Protein AF-A0A847XI97-F1 (afdb_monomer_lite)

Radius of gyration: 25.71 Å; chains: 1; bounding box: 61×55×89 Å

Sequence (410 aa):
MKKIRIKVKTLIIVLVSIFIIFGYIVPPIMSKITKNISYNDREKAIKLYNIYFNMFSFSQKDQGLYNLSTLMIPSIDTYDIFMGMRGGGGNNLTKDRVEKVIGYYEKILDKYEKSKYYAKSYKNLLDIYTGLGNIDKSYELINWGKKSSNEEIRYISDLYRAFYHFADREYDKGLNIIDHYIDKGKEDRELYILKGHIYFAKEEYDKAGKLYKLAETTPHIYDEYENLFGNLKKSYRGPWIDDFLKYKGDYRFKGKVTFNGKGMPFAQIYVRDISKYGTYSSSGENFVAITDSNGEFETPGFKEGQYEIGIGISHPLAYDMVYMEKDIRKLDLYEDMVYDFNFISPMEIISPKGEYILKDNEFTLKWEEVEEAEYYRVKAISFENPFRMEGSSSTFSIPDKYGKYEIKGT

pLDDT: mean 87.39, std 10.89, range [44.59, 98.75]

Structure (mmCIF, N/CA/C/O backbone):
data_AF-A0A847XI97-F1
#
_entry.id   AF-A0A847XI97-F1
#
loop_
_atom_site.group_PDB
_atom_site.id
_atom_site.type_symbol
_atom_site.label_atom_id
_atom_site.label_alt_id
_atom_site.label_comp_id
_atom_site.label_asym_id
_atom_site.label_entity_id
_atom_site.label_seq_id
_atom_site.pdbx_PDB_ins_code
_atom_site.Cartn_x
_atom_site.Cartn_y
_atom_site.Cartn_z
_atom_site.occupancy
_atom_site.B_iso_or_equiv
_atom_site.auth_seq_id
_atom_site.auth_comp_id
_atom_site.auth_asym_id
_atom_site.auth_atom_id
_atom_site.pdbx_PDB_model_num
ATOM 1 N N . MET A 1 1 ? 6.973 -32.036 61.860 1.00 44.59 1 MET A N 1
ATOM 2 C CA . MET A 1 1 ? 6.213 -31.390 60.761 1.00 44.59 1 MET A CA 1
ATOM 3 C C . MET A 1 1 ? 5.304 -30.305 61.325 1.00 44.59 1 MET A C 1
ATOM 5 O O . MET A 1 1 ? 4.415 -30.628 62.103 1.00 44.59 1 MET A O 1
ATOM 9 N N . LYS A 1 2 ? 5.508 -29.030 60.964 1.00 46.41 2 LYS A N 1
ATOM 10 C CA . LYS A 1 2 ? 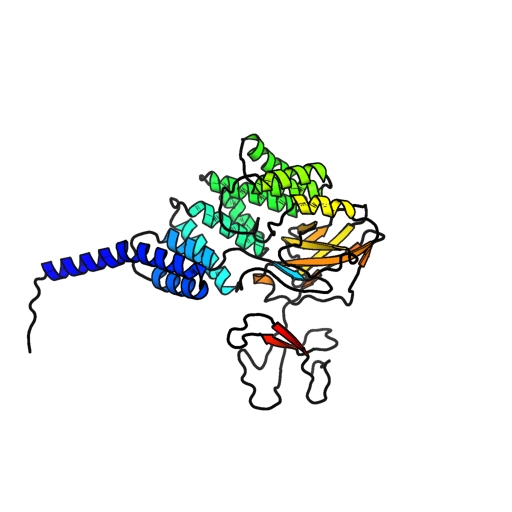4.559 -27.955 61.309 1.00 46.41 2 LYS A CA 1
ATOM 11 C C . LYS A 1 2 ? 3.345 -28.047 60.375 1.00 46.41 2 LYS A C 1
ATOM 13 O O . LYS A 1 2 ? 3.500 -27.927 59.166 1.00 46.41 2 LYS A O 1
ATOM 18 N N . LYS A 1 3 ? 2.150 -28.282 60.928 1.00 50.75 3 LYS A N 1
ATOM 19 C CA . LYS A 1 3 ? 0.876 -28.227 60.189 1.00 50.75 3 LYS A CA 1
ATOM 20 C C . LYS A 1 3 ? 0.315 -26.809 60.287 1.00 50.75 3 LYS A C 1
ATOM 22 O O . LYS A 1 3 ? -0.058 -26.374 61.372 1.00 50.75 3 LYS A O 1
ATOM 27 N N . ILE A 1 4 ? 0.253 -26.100 59.165 1.00 69.94 4 ILE A N 1
ATOM 28 C CA . ILE A 1 4 ? -0.403 -24.791 59.081 1.00 69.94 4 ILE A CA 1
ATOM 29 C C . ILE A 1 4 ? -1.910 -25.037 58.919 1.00 69.94 4 ILE A C 1
ATOM 31 O O . ILE A 1 4 ? -2.328 -25.731 57.996 1.00 69.94 4 ILE A O 1
ATOM 35 N N . ARG A 1 5 ? -2.735 -24.498 59.826 1.00 69.81 5 ARG A N 1
ATOM 36 C CA . ARG A 1 5 ? -4.204 -24.524 59.721 1.00 69.81 5 ARG A CA 1
ATOM 37 C C . ARG A 1 5 ? -4.691 -23.157 59.242 1.00 69.81 5 ARG A C 1
ATOM 39 O O . ARG A 1 5 ? -4.679 -22.201 60.010 1.00 69.81 5 ARG A O 1
ATOM 46 N N . ILE A 1 6 ? -5.119 -23.070 57.984 1.00 78.06 6 ILE A N 1
ATOM 47 C CA . ILE A 1 6 ? -5.724 -21.862 57.403 1.00 78.06 6 ILE A CA 1
ATOM 48 C C . ILE A 1 6 ? -7.248 -21.998 57.471 1.00 78.06 6 ILE A C 1
ATOM 50 O O . ILE A 1 6 ? -7.799 -23.048 57.144 1.00 78.06 6 ILE A O 1
ATOM 54 N N . LYS A 1 7 ? -7.948 -20.940 57.897 1.00 83.81 7 LYS A N 1
ATOM 55 C CA . LYS A 1 7 ? -9.416 -20.901 57.849 1.00 83.81 7 LYS A CA 1
ATOM 56 C C . LYS A 1 7 ? -9.869 -20.803 56.389 1.00 83.81 7 LYS A C 1
ATOM 58 O O . LYS A 1 7 ? -9.380 -19.948 55.658 1.00 83.81 7 LYS A O 1
ATOM 63 N N . VAL A 1 8 ? -10.854 -21.608 55.985 1.00 83.81 8 VAL A N 1
ATOM 64 C CA . VAL A 1 8 ? -11.388 -21.636 54.605 1.00 83.81 8 VAL A CA 1
ATOM 65 C C . VAL A 1 8 ? -11.787 -20.239 54.107 1.00 83.81 8 VAL A C 1
ATOM 67 O O . VAL A 1 8 ? -11.461 -19.873 52.985 1.00 83.81 8 VAL A O 1
ATOM 70 N N . LYS A 1 9 ? -12.394 -19.404 54.964 1.00 84.25 9 LYS A N 1
ATOM 71 C CA . LYS A 1 9 ? -12.731 -18.006 54.630 1.00 84.25 9 LYS A CA 1
ATOM 72 C C . LYS A 1 9 ? -11.502 -17.166 54.259 1.00 84.25 9 LYS A C 1
ATOM 74 O O . LYS A 1 9 ? -11.566 -16.372 53.331 1.00 84.25 9 LYS A O 1
ATOM 79 N N . THR A 1 10 ? -10.379 -17.364 54.949 1.00 85.31 10 THR A N 1
ATOM 80 C CA . THR A 1 10 ? -9.112 -16.682 54.650 1.00 85.31 10 THR A CA 1
ATOM 81 C C . THR A 1 10 ? -8.548 -17.140 53.307 1.00 85.31 10 THR A C 1
ATOM 83 O O . THR A 1 10 ? -8.084 -16.310 52.537 1.00 85.31 10 THR A O 1
ATOM 86 N N . LEU A 1 11 ? -8.649 -18.435 52.987 1.00 86.38 11 LEU A N 1
ATOM 87 C CA . LEU A 1 11 ? -8.232 -18.963 51.685 1.00 86.38 11 LEU A CA 1
ATOM 88 C C . LEU A 1 11 ? -9.078 -18.387 50.538 1.00 86.38 11 LEU A C 1
ATOM 90 O O . LEU A 1 11 ? -8.527 -17.981 49.520 1.00 86.38 11 LEU A O 1
ATOM 94 N N . ILE A 1 12 ? -10.400 -18.298 50.721 1.00 88.00 12 ILE A N 1
ATOM 95 C CA . ILE A 1 12 ? -11.313 -17.708 49.731 1.00 88.00 12 ILE A CA 1
ATOM 96 C C . ILE A 1 12 ? -10.972 -16.234 49.491 1.00 88.00 12 ILE A C 1
ATOM 98 O O . ILE A 1 12 ? -10.866 -15.822 48.341 1.00 88.00 12 ILE A O 1
ATOM 102 N N . ILE A 1 13 ? -10.749 -15.450 50.551 1.00 89.19 13 ILE A N 1
ATOM 103 C CA . ILE A 1 13 ? -10.368 -14.036 50.418 1.00 89.19 13 ILE A CA 1
ATOM 104 C C . ILE A 1 13 ? -9.054 -13.906 49.644 1.00 89.19 13 ILE A C 1
ATOM 106 O O . ILE A 1 13 ? -8.992 -13.120 48.708 1.00 89.19 13 ILE A O 1
ATOM 110 N N . VAL A 1 14 ? -8.036 -14.710 49.969 1.00 88.12 14 VAL A N 1
ATOM 111 C CA . VAL A 1 14 ? -6.754 -14.701 49.246 1.00 88.12 14 VAL A CA 1
ATOM 112 C C . VAL A 1 14 ? -6.948 -15.030 47.764 1.00 88.12 14 VAL A C 1
ATOM 114 O O . VAL A 1 14 ? -6.403 -14.329 46.916 1.00 88.12 14 VAL A O 1
ATOM 117 N N . LEU A 1 15 ? -7.755 -16.042 47.434 1.00 87.50 15 LEU A N 1
ATOM 118 C CA . LEU A 1 15 ? -8.044 -16.403 46.043 1.00 87.50 15 LEU A CA 1
ATOM 119 C C . LEU A 1 15 ? -8.769 -15.279 45.295 1.00 87.50 15 LEU A C 1
ATOM 121 O O . LEU A 1 15 ? -8.374 -14.951 44.181 1.00 87.50 15 LEU A O 1
ATOM 125 N N . VAL A 1 16 ? -9.775 -14.651 45.910 1.00 86.31 16 VAL A N 1
ATOM 126 C CA . VAL A 1 16 ? -10.495 -13.509 45.324 1.00 86.31 16 VAL A CA 1
ATOM 127 C C . VAL A 1 16 ? -9.563 -12.310 45.142 1.00 86.31 16 VAL A C 1
ATOM 129 O O . VAL A 1 16 ? -9.582 -11.682 44.086 1.00 86.31 16 VAL A O 1
ATOM 132 N N . SER A 1 17 ? -8.700 -12.015 46.118 1.00 85.25 17 SER A N 1
ATOM 133 C CA . SER A 1 17 ? -7.699 -10.950 46.010 1.00 85.25 17 SER A CA 1
ATOM 134 C C . SER A 1 17 ? -6.716 -11.208 44.870 1.00 85.25 17 SER A C 1
ATOM 136 O O . SER A 1 17 ? -6.464 -10.301 44.084 1.00 85.25 17 SER A O 1
ATOM 138 N N . ILE A 1 18 ? -6.213 -12.438 44.723 1.00 84.88 18 ILE A N 1
ATOM 139 C CA . ILE A 1 18 ? -5.376 -12.838 43.580 1.00 84.88 18 ILE A CA 1
ATOM 140 C C . ILE A 1 18 ? -6.154 -12.633 42.272 1.00 84.88 18 ILE A C 1
ATOM 142 O O . ILE A 1 18 ? -5.635 -12.018 41.344 1.00 84.88 18 ILE A O 1
ATOM 146 N N . PHE A 1 19 ? -7.417 -13.062 42.211 1.00 82.88 19 PHE A N 1
ATOM 147 C CA . PHE A 1 19 ? -8.268 -12.903 41.028 1.00 82.88 19 PHE A CA 1
ATOM 148 C C . PHE A 1 19 ? -8.463 -11.434 40.627 1.00 82.88 19 PHE A C 1
ATOM 150 O O . PHE A 1 19 ? -8.397 -11.103 39.446 1.00 82.88 19 PHE A O 1
ATOM 157 N N . ILE A 1 20 ? -8.661 -10.540 41.599 1.00 82.31 20 ILE A N 1
ATOM 158 C CA . ILE A 1 20 ? -8.807 -9.099 41.358 1.00 82.31 20 ILE A CA 1
ATOM 159 C C . ILE A 1 20 ? -7.471 -8.483 40.928 1.00 82.31 20 ILE A C 1
ATOM 161 O O . ILE A 1 20 ? -7.431 -7.725 39.961 1.00 82.31 20 ILE A O 1
ATOM 165 N N . ILE A 1 21 ? -6.368 -8.821 41.603 1.00 82.69 21 ILE A N 1
ATOM 166 C CA . ILE A 1 21 ? -5.038 -8.286 41.285 1.00 82.69 21 ILE A CA 1
ATOM 167 C C . ILE A 1 21 ? -4.647 -8.658 39.852 1.00 82.69 21 ILE A C 1
ATOM 169 O O . ILE A 1 21 ? -4.356 -7.770 39.050 1.00 82.69 21 ILE A O 1
ATOM 173 N N . PHE A 1 22 ? -4.692 -9.945 39.504 1.00 79.00 22 PHE A N 1
ATOM 174 C CA . PHE A 1 22 ? -4.316 -10.405 38.166 1.00 79.00 22 PHE A CA 1
ATOM 175 C C . PHE A 1 22 ? -5.355 -10.039 37.100 1.00 79.00 22 PHE A C 1
ATOM 177 O O . PHE A 1 22 ? -4.981 -9.792 35.959 1.00 79.00 22 PHE A O 1
ATOM 184 N N . GLY A 1 23 ? -6.635 -9.943 37.465 1.00 75.88 23 GLY A N 1
ATOM 185 C CA . GLY A 1 23 ? -7.715 -9.654 36.526 1.00 75.88 23 GLY A CA 1
ATOM 186 C C . GLY A 1 23 ? -7.959 -8.169 36.223 1.00 75.88 23 GLY A C 1
ATOM 187 O O . GLY A 1 23 ? -8.480 -7.869 35.147 1.00 75.88 23 GLY A O 1
ATOM 188 N N . TYR A 1 24 ? -7.599 -7.253 37.135 1.00 77.06 24 TYR A N 1
ATOM 189 C CA . TYR A 1 24 ? -7.883 -5.810 37.017 1.00 77.06 24 TYR A CA 1
ATOM 190 C C . TYR A 1 24 ? -6.681 -4.884 37.243 1.00 77.06 24 TYR A C 1
ATOM 192 O O . TYR A 1 24 ? -6.617 -3.840 36.601 1.00 77.06 24 TYR A O 1
ATOM 200 N N . ILE A 1 25 ? -5.735 -5.219 38.130 1.00 78.12 25 ILE A N 1
ATOM 201 C CA . ILE A 1 25 ? -4.638 -4.302 38.510 1.00 78.12 25 ILE A CA 1
ATOM 202 C C . ILE A 1 25 ? -3.393 -4.512 37.645 1.00 78.12 25 ILE A C 1
ATOM 204 O O . ILE A 1 25 ? -2.850 -3.562 37.084 1.00 78.12 25 ILE A O 1
ATOM 208 N N . VAL A 1 26 ? -2.938 -5.758 37.517 1.00 78.62 26 VAL A N 1
ATOM 209 C CA . VAL A 1 26 ? -1.773 -6.112 36.691 1.00 78.62 26 VAL A CA 1
ATOM 210 C C . VAL A 1 26 ? -1.973 -5.736 35.211 1.00 78.62 26 VAL A C 1
ATOM 212 O O . VAL A 1 26 ? -1.037 -5.185 34.628 1.00 78.62 26 VAL A O 1
ATOM 215 N N . PRO A 1 27 ? -3.158 -5.943 34.596 1.00 75.19 27 PRO A N 1
ATOM 216 C CA . PRO A 1 27 ? -3.391 -5.641 33.185 1.00 75.19 27 PRO A CA 1
ATOM 217 C C . PRO A 1 27 ? -3.046 -4.208 32.722 1.00 75.19 27 PRO A C 1
ATOM 219 O O . PRO A 1 27 ? -2.205 -4.060 31.828 1.00 75.19 27 PRO A O 1
ATOM 222 N N . PRO A 1 28 ? -3.588 -3.131 33.329 1.00 74.06 28 PRO A N 1
ATOM 223 C CA . PRO A 1 28 ? -3.262 -1.763 32.924 1.00 74.06 28 PRO A CA 1
ATOM 224 C C . PRO A 1 28 ? -1.803 -1.379 33.215 1.00 74.06 28 PRO A C 1
ATOM 226 O O . PRO A 1 28 ? -1.203 -0.631 32.440 1.00 74.06 28 PRO A O 1
ATOM 229 N N . ILE A 1 29 ? -1.205 -1.903 34.294 1.00 78.69 29 ILE A N 1
ATOM 230 C CA . ILE A 1 29 ? 0.209 -1.662 34.623 1.00 78.69 29 ILE A CA 1
ATOM 231 C C . ILE A 1 29 ? 1.108 -2.273 33.545 1.00 78.69 29 ILE A C 1
ATOM 233 O O . ILE A 1 29 ? 1.985 -1.588 33.020 1.00 78.69 29 ILE A O 1
ATOM 237 N N . MET A 1 30 ? 0.857 -3.530 33.169 1.00 75.94 30 MET A N 1
ATOM 238 C CA . MET A 1 30 ? 1.615 -4.211 32.122 1.00 75.94 30 MET A CA 1
ATOM 239 C C . MET A 1 30 ? 1.462 -3.516 30.773 1.00 75.94 30 MET A C 1
ATOM 241 O O . MET A 1 30 ? 2.466 -3.279 30.111 1.00 75.94 30 MET A O 1
ATOM 245 N N . SER A 1 31 ? 0.251 -3.095 30.390 1.00 73.94 31 SER A N 1
ATOM 246 C CA . SER A 1 31 ? 0.061 -2.330 29.149 1.00 73.94 31 SER A CA 1
ATOM 247 C C . SER A 1 31 ? 0.881 -1.034 29.137 1.00 73.94 31 SER A C 1
ATOM 249 O O . SER A 1 31 ? 1.509 -0.715 28.125 1.00 73.94 31 SER A O 1
ATOM 251 N N . LYS A 1 32 ? 0.951 -0.315 30.267 1.00 79.56 32 LYS A N 1
ATOM 252 C CA . LYS A 1 32 ? 1.755 0.910 30.390 1.00 79.56 32 LYS A CA 1
ATOM 253 C C . LYS A 1 32 ? 3.258 0.635 30.306 1.00 79.56 32 LYS A C 1
ATOM 255 O O . LYS A 1 32 ? 3.963 1.358 29.606 1.00 79.56 32 LYS A O 1
ATOM 260 N N . ILE A 1 33 ? 3.741 -0.413 30.978 1.00 80.56 33 ILE A N 1
ATOM 261 C CA . ILE A 1 33 ? 5.144 -0.847 30.895 1.00 80.56 33 ILE A CA 1
ATOM 262 C C . ILE A 1 33 ? 5.488 -1.209 29.451 1.00 80.56 33 ILE A C 1
ATOM 264 O O . ILE A 1 33 ? 6.490 -0.732 28.922 1.00 80.56 33 ILE A O 1
ATOM 268 N N . THR A 1 34 ? 4.644 -1.998 28.789 1.00 79.62 34 THR A N 1
ATOM 269 C CA . THR A 1 34 ? 4.912 -2.445 27.424 1.00 79.62 34 THR A CA 1
ATOM 270 C C . THR A 1 34 ? 4.868 -1.293 26.423 1.00 79.62 34 THR A C 1
ATOM 272 O O . THR A 1 34 ? 5.718 -1.252 25.540 1.00 79.62 34 THR A O 1
ATOM 275 N N . LYS A 1 35 ? 3.969 -0.309 26.594 1.00 77.56 35 LYS A N 1
ATOM 276 C CA . LYS A 1 35 ? 3.986 0.931 25.794 1.00 77.56 35 LYS A CA 1
ATOM 277 C C . LYS A 1 35 ? 5.286 1.720 25.988 1.00 77.56 35 LYS A C 1
ATOM 279 O O . LYS A 1 35 ? 5.808 2.288 25.041 1.00 77.56 35 LYS A O 1
ATOM 284 N N . ASN A 1 36 ? 5.839 1.745 27.199 1.00 81.38 36 ASN A N 1
ATOM 285 C CA . ASN A 1 36 ? 7.126 2.399 27.430 1.00 81.38 36 ASN A CA 1
ATOM 286 C C . ASN A 1 36 ? 8.287 1.637 26.766 1.00 81.38 36 ASN A C 1
ATOM 288 O O . ASN A 1 36 ? 9.204 2.243 26.223 1.00 81.38 36 ASN A O 1
ATOM 292 N N . ILE A 1 37 ? 8.235 0.301 26.780 1.00 83.06 37 ILE A N 1
ATOM 293 C CA . ILE A 1 37 ? 9.240 -0.550 26.131 1.00 83.06 37 ILE A CA 1
ATOM 294 C C . ILE A 1 37 ? 9.158 -0.437 24.608 1.00 83.06 37 ILE A C 1
ATOM 296 O O . ILE A 1 37 ? 10.205 -0.424 23.970 1.00 83.06 37 ILE A O 1
ATOM 300 N N . SER A 1 38 ? 7.963 -0.304 24.022 1.00 79.94 38 SER A N 1
ATOM 301 C CA . SER A 1 38 ? 7.807 -0.252 22.563 1.00 79.94 38 SER A CA 1
ATOM 302 C C . SER A 1 38 ? 8.523 0.922 21.902 1.00 79.94 38 SER A C 1
ATOM 304 O O . SER A 1 38 ? 8.860 0.807 20.732 1.00 79.94 38 SER A O 1
ATOM 306 N N . TYR A 1 39 ? 8.792 2.010 22.634 1.00 72.81 39 TYR A N 1
ATOM 307 C CA . TYR A 1 39 ? 9.596 3.124 22.121 1.00 72.81 39 TYR A CA 1
ATOM 308 C C . TYR A 1 39 ? 11.067 2.750 21.887 1.00 72.81 39 TYR A C 1
ATOM 310 O O . TYR A 1 39 ? 11.705 3.335 21.022 1.00 72.81 39 TYR A O 1
ATOM 318 N N . ASN A 1 40 ? 11.599 1.782 22.640 1.00 74.88 40 ASN A N 1
ATOM 319 C CA . ASN A 1 40 ? 13.018 1.414 22.609 1.00 74.88 40 ASN A CA 1
ATOM 320 C C . ASN A 1 40 ? 13.269 0.025 22.002 1.00 74.88 40 ASN A C 1
ATOM 322 O O . ASN A 1 40 ? 14.326 -0.215 21.431 1.00 74.88 40 ASN A O 1
ATOM 326 N N . ASP A 1 41 ? 12.331 -0.912 22.170 1.00 80.25 41 ASP A N 1
ATOM 327 C CA . ASP A 1 41 ? 12.456 -2.297 21.713 1.00 80.25 41 ASP A CA 1
ATOM 328 C C . ASP A 1 41 ? 11.069 -2.883 21.404 1.00 80.25 41 ASP A C 1
ATOM 330 O O . ASP A 1 41 ? 10.365 -3.437 22.260 1.00 80.25 41 ASP A O 1
ATOM 334 N N . ARG A 1 42 ? 10.663 -2.733 20.142 1.00 80.81 42 ARG A N 1
ATOM 335 C CA . ARG A 1 42 ? 9.365 -3.178 19.628 1.00 80.81 42 ARG A CA 1
ATOM 336 C C . ARG A 1 42 ? 9.188 -4.694 19.709 1.00 80.81 42 ARG A C 1
ATOM 338 O O . ARG A 1 42 ? 8.126 -5.159 20.113 1.00 80.81 42 ARG A O 1
ATOM 345 N N . GLU A 1 43 ? 10.220 -5.472 19.396 1.00 83.50 43 GLU A N 1
ATOM 346 C CA . GLU A 1 43 ? 10.159 -6.939 19.429 1.00 83.50 43 GLU A CA 1
ATOM 347 C C . GLU A 1 43 ? 9.988 -7.469 20.856 1.00 83.50 43 GLU A C 1
ATOM 349 O O . GLU A 1 43 ? 9.182 -8.369 21.119 1.00 83.50 43 GLU A O 1
ATOM 354 N N . LYS A 1 44 ? 10.684 -6.863 21.821 1.00 84.00 44 LYS A N 1
ATOM 355 C CA . LYS A 1 44 ? 10.470 -7.151 23.241 1.00 84.00 44 LYS A CA 1
ATOM 356 C C . LYS A 1 44 ? 9.075 -6.739 23.697 1.00 84.00 44 LYS A C 1
ATOM 358 O O . LYS A 1 44 ? 8.451 -7.477 24.463 1.00 84.00 44 LYS A O 1
ATOM 363 N N . ALA A 1 45 ? 8.563 -5.607 23.215 1.00 83.94 45 ALA A N 1
ATOM 364 C CA . ALA A 1 45 ? 7.202 -5.179 23.512 1.00 83.94 45 ALA A CA 1
ATOM 365 C C . ALA A 1 45 ? 6.154 -6.170 22.975 1.00 83.94 45 ALA A C 1
ATOM 367 O O . ALA A 1 45 ? 5.246 -6.545 23.714 1.00 83.94 45 ALA A O 1
ATOM 368 N N . ILE A 1 46 ? 6.314 -6.669 21.744 1.00 85.06 46 ILE A N 1
ATOM 369 C CA . ILE A 1 46 ? 5.447 -7.706 21.158 1.00 85.06 46 ILE A CA 1
ATOM 370 C C . ILE A 1 46 ? 5.470 -8.978 22.017 1.00 85.06 46 ILE A C 1
ATOM 372 O O . ILE A 1 46 ? 4.414 -9.505 22.370 1.00 85.06 46 ILE A O 1
ATOM 376 N N . LYS A 1 47 ? 6.656 -9.454 22.423 1.00 83.56 47 LYS A N 1
ATOM 377 C CA . LYS A 1 47 ? 6.786 -10.630 23.309 1.00 83.56 47 LYS A CA 1
ATOM 378 C C . LYS A 1 47 ? 6.048 -10.434 24.637 1.00 83.56 47 LYS A C 1
ATOM 380 O O . LYS A 1 47 ? 5.333 -11.332 25.078 1.00 83.56 47 LYS A O 1
ATOM 385 N N . LEU A 1 48 ? 6.174 -9.260 25.255 1.00 79.06 48 LEU A N 1
ATOM 386 C CA . LEU A 1 48 ? 5.485 -8.936 26.508 1.00 79.06 48 LEU A CA 1
ATOM 387 C C . LEU A 1 48 ? 3.968 -8.822 26.332 1.00 79.06 48 LEU A C 1
ATOM 389 O O . LEU A 1 48 ? 3.226 -9.336 27.170 1.00 79.06 48 LEU A O 1
ATOM 393 N N . TYR A 1 49 ? 3.498 -8.205 25.244 1.00 77.94 49 TYR A N 1
ATOM 394 C CA . TYR A 1 49 ? 2.072 -8.166 24.922 1.00 77.94 49 TYR A CA 1
ATOM 395 C C . TYR A 1 49 ? 1.506 -9.569 24.692 1.00 77.94 49 TYR A C 1
ATOM 397 O O . TYR A 1 49 ? 0.410 -9.837 25.168 1.00 77.94 49 TYR A O 1
ATOM 405 N N . ASN A 1 50 ? 2.247 -10.480 24.055 1.00 77.56 50 ASN A N 1
ATOM 406 C CA . ASN A 1 50 ? 1.817 -11.871 23.866 1.00 77.56 50 ASN A CA 1
ATOM 407 C C . ASN A 1 50 ? 1.680 -12.640 25.189 1.00 77.56 50 ASN A C 1
ATOM 409 O O . ASN A 1 50 ? 0.708 -13.370 25.382 1.00 77.56 50 ASN A O 1
ATOM 413 N N . ILE A 1 51 ? 2.618 -12.462 26.126 1.00 75.19 51 ILE A N 1
ATOM 414 C CA . ILE A 1 51 ? 2.515 -13.057 27.470 1.00 75.19 51 ILE A CA 1
ATOM 415 C C . ILE A 1 51 ? 1.282 -12.505 28.192 1.00 75.19 51 ILE A C 1
ATOM 417 O O . ILE A 1 51 ? 0.493 -13.259 28.758 1.00 75.19 51 ILE A O 1
ATOM 421 N N . TYR A 1 52 ? 1.097 -11.187 28.134 1.00 68.62 52 TYR A N 1
ATOM 422 C CA . TYR A 1 52 ? -0.024 -10.506 28.768 1.00 68.62 52 TYR A CA 1
ATOM 423 C C . TYR A 1 52 ? -1.380 -10.888 28.153 1.00 68.62 52 TYR A C 1
ATOM 425 O O . TYR A 1 52 ? -2.333 -11.137 28.888 1.00 68.62 52 TYR A O 1
ATOM 433 N N . PHE A 1 53 ? -1.471 -10.988 26.826 1.00 66.75 53 PHE A N 1
ATOM 434 C CA . PHE A 1 53 ? -2.691 -11.365 26.111 1.00 66.75 53 PHE A CA 1
ATOM 435 C C . PHE A 1 53 ? -3.212 -12.743 26.536 1.00 66.75 53 PHE A C 1
ATOM 437 O O . PHE A 1 53 ? -4.421 -12.947 26.648 1.00 66.75 53 PHE A O 1
ATOM 444 N N . ASN A 1 54 ? -2.294 -13.669 26.815 1.00 69.25 54 ASN A N 1
ATOM 445 C CA . ASN A 1 54 ? -2.618 -15.015 27.280 1.00 69.25 54 ASN A CA 1
ATOM 446 C C . ASN A 1 54 ? -2.889 -15.089 28.794 1.00 69.25 54 ASN A C 1
ATOM 448 O O . ASN A 1 54 ? -3.270 -16.145 29.298 1.00 69.25 54 ASN A O 1
ATOM 452 N N . MET A 1 55 ? -2.724 -13.986 29.529 1.00 69.12 55 MET A N 1
ATOM 453 C CA . MET A 1 55 ? -3.036 -13.917 30.952 1.00 69.12 55 MET A CA 1
ATOM 454 C C . MET A 1 55 ? -4.544 -13.729 31.172 1.00 69.12 55 MET A C 1
ATOM 456 O O . MET A 1 55 ? -5.250 -13.075 30.402 1.00 69.12 55 MET A O 1
ATOM 460 N N . PHE A 1 56 ? -5.061 -14.296 32.260 1.00 64.50 56 PHE A N 1
ATOM 461 C CA . PHE A 1 56 ? -6.455 -14.114 32.649 1.00 64.50 56 PHE A CA 1
ATOM 462 C C . PHE A 1 56 ? -6.729 -12.638 33.004 1.00 64.50 56 PHE A C 1
ATOM 464 O O . PHE A 1 56 ? -6.231 -12.141 34.010 1.00 64.50 56 PHE A O 1
ATOM 471 N N . SER A 1 57 ? -7.523 -11.945 32.180 1.00 65.50 57 SER A N 1
ATOM 472 C CA . SER A 1 57 ? -7.946 -10.551 32.393 1.00 65.50 57 SER A CA 1
ATOM 473 C C . SER A 1 57 ? -9.455 -10.390 32.194 1.00 65.50 57 SER A C 1
ATOM 475 O O . SER A 1 57 ? -10.028 -10.961 31.257 1.00 65.50 57 SER A O 1
ATOM 477 N N . PHE A 1 58 ? -10.084 -9.583 33.054 1.00 60.81 58 PHE A N 1
ATOM 478 C CA . PHE A 1 58 ? -11.503 -9.216 32.976 1.00 60.81 58 PHE A CA 1
ATOM 479 C C . PHE A 1 58 ? -11.767 -7.936 32.175 1.00 60.81 58 PHE A C 1
ATOM 481 O O . PHE A 1 58 ? -12.919 -7.640 31.871 1.00 60.81 58 PHE A O 1
ATOM 488 N N . SER A 1 59 ? -10.730 -7.167 31.831 1.00 62.12 59 SER A N 1
ATOM 489 C CA . SER A 1 59 ? -10.879 -5.858 31.186 1.00 62.12 59 SER A CA 1
ATOM 490 C C . SER A 1 59 ? -9.869 -5.650 30.049 1.00 62.12 59 SER A C 1
ATOM 492 O O . SER A 1 59 ? -8.808 -6.274 30.028 1.00 62.12 59 SER A O 1
ATOM 494 N N . GLN A 1 60 ? -10.212 -4.782 29.086 1.00 70.81 60 GLN A N 1
ATOM 495 C CA . GLN A 1 60 ? -9.301 -4.256 28.050 1.00 70.81 60 GLN A CA 1
ATOM 496 C C . GLN A 1 60 ? -8.732 -5.288 27.051 1.00 70.81 60 GLN A C 1
ATOM 498 O O . GLN A 1 60 ? -7.647 -5.089 26.501 1.00 70.81 60 GLN A O 1
ATOM 503 N N . LYS A 1 61 ? -9.437 -6.399 26.789 1.00 81.88 61 LYS A N 1
ATOM 504 C CA . LYS A 1 61 ? -8.995 -7.391 25.787 1.00 81.88 61 LYS A CA 1
ATOM 505 C C . LYS A 1 61 ? -9.002 -6.834 24.364 1.00 81.88 61 LYS A C 1
ATOM 507 O O . LYS A 1 61 ? -8.092 -7.130 23.601 1.00 81.88 61 LYS A O 1
ATOM 512 N N . ASP A 1 62 ? -9.999 -6.027 24.029 1.00 87.19 62 ASP A N 1
ATOM 513 C CA . ASP A 1 62 ? -10.101 -5.267 22.782 1.00 87.19 62 ASP A CA 1
ATOM 514 C C . ASP A 1 62 ? -8.928 -4.292 22.611 1.00 87.19 62 ASP A C 1
ATOM 516 O O . ASP A 1 62 ? -8.261 -4.299 21.581 1.00 87.19 62 ASP A O 1
ATOM 520 N N . GLN A 1 63 ? -8.606 -3.525 23.655 1.00 86.06 63 GLN A N 1
ATOM 521 C CA . GLN A 1 63 ? -7.449 -2.631 23.674 1.00 86.06 63 GLN A CA 1
ATOM 522 C C . GLN A 1 63 ? -6.129 -3.391 23.523 1.00 86.06 63 GLN A C 1
ATOM 524 O O . GLN A 1 63 ? -5.245 -2.951 22.794 1.00 86.06 63 GLN A O 1
ATOM 529 N N . GLY A 1 64 ? -5.982 -4.525 24.213 1.00 82.06 64 GLY A N 1
ATOM 530 C CA . GLY A 1 64 ? -4.799 -5.376 24.111 1.00 82.06 64 GLY A CA 1
ATOM 531 C C . GLY A 1 64 ? -4.615 -5.938 22.703 1.00 82.06 64 GLY A C 1
ATOM 532 O O . GLY A 1 64 ? -3.517 -5.846 22.165 1.00 82.06 64 GLY A O 1
ATOM 533 N N . LEU A 1 65 ? -5.693 -6.454 22.097 1.00 88.38 65 LEU A N 1
ATOM 534 C CA . LEU A 1 65 ? -5.705 -6.916 20.706 1.00 88.38 65 LEU A CA 1
ATOM 535 C C . LEU A 1 65 ? -5.314 -5.788 19.753 1.00 88.38 65 LEU A C 1
ATOM 537 O O . LEU A 1 65 ? -4.416 -5.971 18.937 1.00 88.38 65 LEU A O 1
ATOM 541 N N . TYR A 1 66 ? -5.941 -4.620 19.886 1.00 89.75 66 TYR A N 1
ATOM 542 C CA . TYR A 1 66 ? -5.682 -3.486 19.007 1.00 89.75 66 TYR A CA 1
ATOM 543 C C . TYR A 1 66 ? -4.233 -3.002 19.126 1.00 89.75 66 TYR A C 1
ATOM 545 O O . TYR A 1 66 ? -3.545 -2.894 18.118 1.00 89.75 66 TYR A O 1
ATOM 553 N N . ASN A 1 67 ? -3.744 -2.782 20.350 1.00 85.69 67 ASN A N 1
ATOM 554 C CA . ASN A 1 67 ? -2.386 -2.294 20.592 1.00 85.69 67 ASN A CA 1
ATOM 555 C C . ASN A 1 67 ? -1.315 -3.302 20.159 1.00 85.69 67 ASN A C 1
ATOM 557 O O . ASN A 1 67 ? -0.286 -2.905 19.624 1.00 85.69 67 ASN A O 1
ATOM 561 N N . LEU A 1 68 ? -1.528 -4.601 20.399 1.00 87.44 68 LEU A N 1
ATOM 562 C CA . LEU A 1 68 ? -0.625 -5.635 19.895 1.00 87.44 68 LEU A CA 1
ATOM 563 C C . LEU A 1 68 ? -0.628 -5.641 18.364 1.00 87.44 68 LEU A C 1
ATOM 565 O O . LEU A 1 68 ? 0.431 -5.745 17.757 1.00 87.44 68 LEU A O 1
ATOM 569 N N . SER A 1 69 ? -1.797 -5.469 17.748 1.00 90.69 69 SER A N 1
ATOM 570 C CA . SER A 1 69 ? -1.933 -5.437 16.294 1.00 90.69 69 SER A CA 1
ATOM 571 C C . SER A 1 69 ? -1.198 -4.256 15.669 1.00 90.69 69 SER A C 1
ATOM 573 O O . SER A 1 69 ? -0.372 -4.470 14.788 1.00 90.69 69 SER A O 1
ATOM 575 N N . THR A 1 70 ? -1.399 -3.035 16.177 1.00 87.56 70 THR A N 1
ATOM 576 C CA . THR A 1 70 ? -0.679 -1.841 15.694 1.00 87.56 70 THR A CA 1
ATOM 577 C C . THR A 1 70 ? 0.818 -1.917 15.986 1.00 87.56 70 THR A C 1
ATOM 579 O O . THR A 1 70 ? 1.636 -1.424 15.216 1.00 87.56 70 THR A O 1
ATOM 582 N N . LEU A 1 71 ? 1.214 -2.597 17.066 1.00 86.44 71 LEU A N 1
ATOM 583 C CA . LEU A 1 71 ? 2.619 -2.892 17.316 1.00 86.44 71 LEU A CA 1
ATOM 584 C C . LEU A 1 71 ? 3.179 -3.954 16.390 1.00 86.44 71 LEU A C 1
ATOM 586 O O . LEU A 1 71 ? 4.368 -3.899 16.140 1.00 86.44 71 LEU A O 1
ATOM 590 N N . MET A 1 72 ? 2.411 -4.918 15.893 1.00 87.62 72 MET A N 1
ATOM 591 C CA . MET A 1 72 ? 2.906 -5.942 14.965 1.00 87.62 72 MET A CA 1
ATOM 592 C C . MET A 1 72 ? 2.917 -5.444 13.518 1.00 87.62 72 MET A C 1
ATOM 594 O O . MET A 1 72 ? 3.851 -5.764 12.781 1.00 87.62 72 MET A O 1
ATOM 598 N N . ILE A 1 73 ? 1.940 -4.615 13.146 1.00 87.56 73 ILE A N 1
ATOM 599 C CA . ILE A 1 73 ? 1.795 -3.989 11.828 1.00 87.56 73 ILE A CA 1
ATOM 600 C C . ILE A 1 73 ? 1.334 -2.539 12.022 1.00 87.56 73 ILE A C 1
ATOM 602 O O . ILE A 1 73 ? 0.134 -2.282 12.095 1.00 87.56 73 ILE A O 1
ATOM 606 N N . PRO A 1 74 ? 2.278 -1.594 12.150 1.00 79.88 74 PRO A N 1
ATOM 607 C CA . PRO A 1 74 ? 1.956 -0.174 12.253 1.00 79.88 74 PRO A CA 1
ATOM 608 C C . PRO A 1 74 ? 1.404 0.377 10.935 1.00 79.88 74 PRO A C 1
ATOM 610 O O . PRO A 1 74 ? 0.418 1.104 10.917 1.00 79.88 74 PRO A O 1
ATOM 613 N N . SER A 1 75 ? 2.026 -0.016 9.828 1.00 80.00 75 SER A N 1
ATOM 614 C CA . SER A 1 75 ? 1.696 0.374 8.459 1.00 80.00 75 SER A CA 1
ATOM 615 C C . SER A 1 75 ? 2.151 -0.730 7.507 1.00 80.00 75 SER A C 1
ATOM 617 O O . SER A 1 75 ? 3.007 -1.537 7.872 1.00 80.00 75 SER A O 1
ATOM 619 N N . ILE A 1 76 ? 1.592 -0.774 6.295 1.00 85.81 76 ILE A N 1
ATOM 620 C CA . ILE A 1 76 ? 2.142 -1.569 5.191 1.00 85.81 76 ILE A CA 1
ATOM 621 C C . ILE A 1 76 ? 2.951 -0.624 4.315 1.00 85.81 76 ILE A C 1
ATOM 623 O O . ILE A 1 76 ? 2.386 0.125 3.529 1.00 85.81 76 ILE A O 1
ATOM 627 N N . ASP A 1 77 ? 4.267 -0.622 4.482 1.00 83.94 77 ASP A N 1
ATOM 628 C CA . ASP A 1 77 ? 5.169 0.154 3.630 1.00 83.94 77 ASP A CA 1
ATOM 629 C C . ASP A 1 77 ? 5.410 -0.540 2.289 1.00 83.94 77 ASP A C 1
ATOM 631 O O . ASP A 1 77 ? 5.105 -1.727 2.117 1.00 83.94 77 ASP A O 1
ATOM 635 N N . THR A 1 78 ? 5.974 0.198 1.334 1.00 87.06 78 THR A N 1
ATOM 636 C CA . THR A 1 78 ? 6.423 -0.369 0.064 1.00 87.06 78 THR A CA 1
ATOM 637 C C . THR A 1 78 ? 7.915 -0.670 0.053 1.00 87.06 78 THR A C 1
ATOM 639 O O . THR A 1 78 ? 8.741 0.035 0.636 1.00 87.06 78 THR A O 1
ATOM 642 N N . TYR A 1 79 ? 8.252 -1.733 -0.664 1.00 88.00 79 TYR A N 1
ATOM 643 C CA . TYR A 1 79 ? 9.572 -1.998 -1.190 1.00 88.00 79 TYR A CA 1
ATOM 644 C C . TYR A 1 79 ? 9.635 -1.431 -2.606 1.00 88.00 79 TYR A C 1
ATOM 646 O O . TYR A 1 79 ? 8.899 -1.881 -3.488 1.00 88.00 79 TYR A O 1
ATOM 654 N N . ASP A 1 80 ? 10.479 -0.425 -2.816 1.00 89.38 80 ASP A N 1
ATOM 655 C CA . ASP A 1 80 ? 10.576 0.236 -4.108 1.00 89.38 80 ASP A CA 1
ATOM 656 C C . ASP A 1 80 ? 11.750 -0.309 -4.921 1.00 89.38 80 ASP A C 1
ATOM 658 O O . ASP A 1 80 ? 12.848 -0.565 -4.412 1.00 89.38 80 ASP A O 1
ATOM 662 N N . ILE A 1 81 ? 11.497 -0.478 -6.212 1.00 90.06 81 ILE A N 1
ATOM 663 C CA . ILE A 1 81 ? 12.424 -0.995 -7.206 1.00 90.06 81 ILE A CA 1
ATOM 664 C C . ILE A 1 81 ? 12.514 0.042 -8.317 1.00 90.06 81 ILE A C 1
ATOM 666 O O . ILE A 1 81 ? 11.554 0.282 -9.046 1.00 90.06 81 ILE A O 1
ATOM 670 N N . PHE A 1 82 ? 13.689 0.637 -8.443 1.00 87.88 82 PHE A N 1
ATOM 671 C CA . PHE A 1 82 ? 14.088 1.516 -9.530 1.00 87.88 82 PHE A CA 1
ATOM 672 C C . PHE A 1 82 ? 15.101 0.790 -10.421 1.00 87.88 82 PHE A C 1
ATOM 674 O O . PHE A 1 82 ? 15.664 -0.238 -10.031 1.00 87.88 82 PHE A O 1
ATOM 681 N N . MET A 1 83 ? 15.357 1.317 -11.619 1.00 85.69 83 MET A N 1
ATOM 682 C CA . MET A 1 83 ? 16.311 0.709 -12.549 1.00 85.69 83 MET A CA 1
ATOM 683 C C . MET A 1 83 ? 17.726 0.653 -11.971 1.00 85.69 83 MET A C 1
ATOM 685 O O . MET A 1 83 ? 18.461 -0.277 -12.274 1.00 85.69 83 MET A O 1
ATOM 689 N N . GLY A 1 84 ? 18.138 1.627 -11.156 1.00 74.50 84 GLY A N 1
ATOM 690 C CA . GLY A 1 84 ? 19.468 1.675 -10.542 1.00 74.50 84 GLY A CA 1
ATOM 691 C C . GLY A 1 84 ? 19.528 1.269 -9.068 1.00 74.50 84 GLY A C 1
ATOM 692 O O . GLY A 1 84 ? 20.619 1.032 -8.550 1.00 74.50 84 GLY A O 1
ATOM 693 N N . MET A 1 85 ? 18.393 1.229 -8.366 1.00 78.06 85 MET A N 1
ATOM 694 C CA . MET A 1 85 ? 18.359 1.184 -6.900 1.00 78.06 85 MET A CA 1
ATOM 695 C C . MET A 1 85 ? 17.152 0.401 -6.391 1.00 78.06 85 MET A C 1
ATOM 697 O O . MET A 1 85 ? 16.106 0.363 -7.028 1.00 78.06 85 MET A O 1
ATOM 701 N N . ARG A 1 86 ? 17.280 -0.217 -5.216 1.00 82.62 86 ARG A N 1
ATOM 702 C CA . ARG A 1 86 ? 16.170 -0.907 -4.549 1.00 82.62 86 ARG A CA 1
ATOM 703 C C . ARG A 1 86 ? 16.199 -0.600 -3.066 1.00 82.62 86 ARG A C 1
ATOM 705 O O . ARG A 1 86 ? 17.277 -0.511 -2.478 1.00 82.62 86 ARG A O 1
ATOM 712 N N . GLY A 1 87 ? 15.032 -0.465 -2.461 1.00 77.62 87 GLY A N 1
ATOM 713 C CA . GLY A 1 87 ? 14.928 -0.254 -1.028 1.00 77.62 87 GLY A CA 1
ATOM 714 C C . GLY A 1 87 ? 13.511 0.075 -0.602 1.00 77.62 87 GLY A C 1
ATOM 715 O O . GLY A 1 87 ? 12.730 0.629 -1.366 1.00 77.62 87 GLY A O 1
ATOM 716 N N . GLY A 1 88 ? 13.202 -0.239 0.646 1.00 73.44 88 GLY A N 1
ATOM 717 C CA . GLY A 1 88 ? 11.952 0.130 1.294 1.00 73.44 88 GLY A CA 1
ATOM 718 C C . GLY A 1 88 ? 12.248 0.830 2.609 1.00 73.44 88 GLY A C 1
ATOM 719 O O . GLY A 1 88 ? 13.286 0.597 3.230 1.00 73.44 88 GLY A O 1
ATOM 720 N N . GLY A 1 89 ? 11.352 1.726 3.006 1.00 65.75 89 GLY A N 1
ATOM 721 C CA . GLY A 1 89 ? 11.272 2.150 4.397 1.00 65.75 89 GLY A CA 1
ATOM 722 C C . GLY A 1 89 ? 10.516 1.113 5.225 1.00 65.75 89 GLY A C 1
ATOM 723 O O . GLY A 1 89 ? 10.004 0.124 4.699 1.00 65.75 89 GLY A O 1
ATOM 724 N N . GLY A 1 90 ? 10.403 1.375 6.520 1.00 69.88 90 GLY A N 1
ATOM 725 C CA . GLY A 1 90 ? 9.444 0.661 7.345 1.00 69.88 90 GLY A CA 1
ATOM 726 C C . GLY A 1 90 ? 9.963 -0.580 8.047 1.00 69.88 90 GLY A C 1
ATOM 727 O O . GLY A 1 90 ? 11.156 -0.867 8.138 1.00 69.88 90 GLY A O 1
ATOM 728 N N . ASN A 1 91 ? 9.012 -1.299 8.626 1.00 71.06 91 ASN A N 1
ATOM 729 C CA . ASN A 1 91 ? 9.296 -2.443 9.471 1.00 71.06 91 ASN A CA 1
ATOM 730 C C . ASN A 1 91 ? 9.368 -3.748 8.670 1.00 71.06 91 ASN A C 1
ATOM 732 O O . ASN A 1 91 ? 8.694 -3.913 7.656 1.00 71.06 91 ASN A O 1
ATOM 736 N N . ASN A 1 92 ? 10.121 -4.725 9.180 1.00 69.44 92 ASN A N 1
ATOM 737 C CA . ASN A 1 92 ? 10.087 -6.088 8.655 1.00 69.44 92 ASN A CA 1
ATOM 738 C C . ASN A 1 92 ? 8.732 -6.750 8.990 1.00 69.44 92 ASN A C 1
ATOM 740 O O . ASN A 1 92 ? 8.417 -6.998 10.164 1.00 69.44 92 ASN A O 1
ATOM 744 N N . LEU A 1 93 ? 7.908 -6.969 7.959 1.00 79.44 93 LEU A N 1
ATOM 745 C CA . LEU A 1 93 ? 6.551 -7.507 8.056 1.00 79.44 93 LEU A CA 1
ATOM 746 C C . LEU A 1 93 ? 6.489 -8.875 7.379 1.00 79.44 93 LEU A C 1
ATOM 748 O O . LEU A 1 93 ? 6.483 -8.977 6.156 1.00 79.44 93 LEU A O 1
ATOM 752 N N . THR A 1 94 ? 6.401 -9.931 8.182 1.00 81.94 94 THR A N 1
ATOM 753 C CA . THR A 1 94 ? 6.247 -11.299 7.676 1.00 81.94 94 THR A CA 1
ATOM 754 C C . THR A 1 94 ? 4.775 -11.645 7.450 1.00 81.94 94 THR A C 1
ATOM 756 O O . THR A 1 94 ? 3.895 -11.137 8.149 1.00 81.94 94 THR A O 1
ATOM 759 N N . LYS A 1 95 ? 4.497 -12.580 6.533 1.00 83.25 95 LYS A N 1
ATOM 760 C CA . LYS A 1 95 ? 3.140 -13.108 6.293 1.00 83.25 95 LYS A CA 1
ATOM 761 C C . LYS A 1 95 ? 2.454 -13.626 7.562 1.00 83.25 95 LYS A C 1
ATOM 763 O O . LYS A 1 95 ? 1.320 -13.253 7.833 1.00 83.25 95 LYS A O 1
ATOM 768 N N . ASP A 1 96 ? 3.167 -14.384 8.398 1.00 86.69 96 ASP A N 1
ATOM 769 C CA . ASP A 1 96 ? 2.639 -14.886 9.682 1.00 86.69 96 ASP A CA 1
ATOM 770 C C . ASP A 1 96 ? 2.192 -13.749 10.622 1.00 86.69 96 ASP A C 1
ATOM 772 O O . ASP A 1 96 ? 1.173 -13.860 11.307 1.00 86.69 96 ASP A O 1
ATOM 776 N N . ARG A 1 97 ? 2.912 -12.615 10.639 1.00 89.12 97 ARG A N 1
ATOM 777 C CA . ARG A 1 97 ? 2.485 -11.437 11.412 1.00 89.12 97 ARG A CA 1
ATOM 778 C C . ARG A 1 97 ? 1.199 -10.845 10.847 1.00 89.12 97 ARG A C 1
ATOM 780 O O . ARG A 1 97 ? 0.319 -10.497 11.630 1.00 89.12 97 ARG A O 1
ATOM 787 N N . VAL A 1 98 ? 1.091 -10.753 9.522 1.00 92.31 98 VAL A N 1
ATOM 788 C CA . VAL A 1 98 ? -0.099 -10.249 8.816 1.00 92.31 98 VAL A CA 1
ATOM 789 C C . VAL A 1 98 ? -1.325 -11.091 9.132 1.00 92.31 98 VAL A C 1
ATOM 791 O O . VAL A 1 98 ? -2.330 -10.548 9.585 1.00 92.31 98 VAL A O 1
ATOM 794 N N . GLU A 1 99 ? -1.224 -12.410 9.006 1.00 93.44 99 GLU A N 1
ATOM 795 C CA . GLU A 1 99 ? -2.324 -13.333 9.300 1.00 93.44 99 GLU A CA 1
ATOM 796 C C . GLU A 1 99 ? -2.784 -13.245 10.763 1.00 93.44 99 GLU A C 1
ATOM 798 O O . GLU A 1 99 ? -3.983 -13.173 11.043 1.00 93.44 99 GLU A O 1
ATOM 803 N N . LYS A 1 100 ? -1.843 -13.170 11.715 1.00 93.19 100 LYS A N 1
ATOM 804 C CA . LYS A 1 100 ? -2.172 -12.998 13.141 1.00 93.19 100 LYS A CA 1
ATOM 805 C C . LYS A 1 100 ? -2.913 -11.694 13.412 1.00 93.19 100 LYS A C 1
ATOM 807 O O . LYS A 1 100 ? -3.897 -11.695 14.151 1.00 93.19 100 LYS A O 1
ATOM 812 N N . VAL A 1 101 ? -2.446 -10.593 12.827 1.00 94.31 101 VAL A N 1
ATOM 813 C CA . VAL A 1 101 ? -3.058 -9.272 13.001 1.00 94.31 101 VAL A CA 1
ATOM 814 C C . VAL A 1 101 ? -4.461 -9.215 12.404 1.00 94.31 101 VAL A C 1
ATOM 816 O O . VAL A 1 101 ? -5.363 -8.691 13.059 1.00 94.31 101 VAL A O 1
ATOM 819 N N . ILE A 1 102 ? -4.675 -9.810 11.226 1.00 96.62 102 ILE A N 1
ATOM 820 C CA . ILE A 1 102 ? -6.015 -9.958 10.640 1.00 96.62 102 ILE A CA 1
ATOM 821 C C . ILE A 1 102 ? -6.949 -10.637 11.649 1.00 96.62 102 ILE A C 1
ATOM 823 O O . ILE A 1 102 ? -7.966 -10.055 12.029 1.00 96.62 102 ILE A O 1
ATOM 827 N N . GLY A 1 103 ? -6.553 -11.798 12.184 1.00 96.25 103 GLY A N 1
ATOM 828 C CA . GLY A 1 103 ? -7.368 -12.527 13.159 1.00 96.25 103 GLY A CA 1
ATOM 829 C C . GLY A 1 103 ? -7.642 -11.744 14.452 1.00 96.25 103 GLY A C 1
ATOM 830 O O . GLY A 1 103 ? -8.692 -11.906 15.081 1.00 96.25 103 GLY A O 1
ATOM 831 N N . TYR A 1 104 ? -6.730 -10.861 14.871 1.00 94.81 104 TYR A N 1
ATOM 832 C CA . TYR A 1 104 ? -6.952 -9.979 16.019 1.00 94.81 104 TYR A CA 1
ATOM 833 C C . TYR A 1 104 ? -7.986 -8.891 15.736 1.00 94.81 104 TYR A C 1
ATOM 835 O O . TYR A 1 104 ? -8.863 -8.675 16.577 1.00 94.81 104 TYR A O 1
ATOM 843 N N . TYR A 1 105 ? -7.924 -8.235 14.577 1.00 96.50 105 TYR A N 1
ATOM 844 C CA . TYR A 1 105 ? -8.919 -7.235 14.193 1.00 96.50 105 TYR A CA 1
ATOM 845 C C . TYR A 1 105 ? -10.293 -7.858 13.935 1.00 96.50 105 TYR A C 1
ATOM 847 O O . TYR A 1 105 ? -11.288 -7.330 14.431 1.00 96.50 105 TYR A O 1
ATOM 855 N N . GLU A 1 106 ? -10.363 -9.014 13.272 1.00 97.19 106 GLU A N 1
ATOM 856 C CA . GLU A 1 106 ? -11.613 -9.765 13.085 1.00 97.19 106 GLU A CA 1
ATOM 857 C C . GLU A 1 106 ? -12.261 -10.109 14.430 1.00 97.19 106 GLU A C 1
ATOM 859 O O . GLU A 1 106 ? -13.454 -9.890 14.636 1.00 97.19 106 GLU A O 1
ATOM 864 N N . LYS A 1 107 ? -11.464 -10.550 15.411 1.00 95.25 107 LYS A N 1
ATOM 865 C CA . LYS A 1 107 ? -11.950 -10.810 16.771 1.00 95.25 107 LYS A CA 1
ATOM 866 C C . LYS A 1 107 ? -12.475 -9.551 17.464 1.00 95.25 107 LYS A C 1
ATOM 868 O O . LYS A 1 107 ? -13.367 -9.662 18.309 1.00 95.25 107 LYS A O 1
ATOM 873 N N . ILE A 1 108 ? -11.926 -8.373 17.148 1.00 94.94 108 ILE A N 1
ATOM 874 C CA . ILE A 1 108 ? -12.469 -7.108 17.652 1.00 94.94 108 ILE A CA 1
ATOM 875 C C . ILE A 1 108 ? -13.841 -6.827 17.047 1.00 94.94 108 ILE A C 1
ATOM 877 O O . ILE A 1 108 ? -14.767 -6.495 17.793 1.00 94.94 108 ILE A O 1
ATOM 881 N N . LEU A 1 109 ? -13.979 -7.019 15.735 1.00 95.88 109 LEU A N 1
ATOM 882 C CA . LEU A 1 109 ? -15.238 -6.812 15.024 1.00 95.88 109 LEU A CA 1
ATOM 883 C C . LEU A 1 109 ? -16.332 -7.821 15.410 1.00 95.88 109 LEU A C 1
ATOM 885 O O . LEU A 1 109 ? -17.508 -7.474 15.418 1.00 95.88 109 LEU A O 1
ATOM 889 N N . ASP A 1 110 ? -15.958 -9.044 15.780 1.00 95.31 110 ASP A N 1
ATOM 890 C CA . ASP A 1 110 ? -16.902 -10.083 16.208 1.00 95.31 110 ASP A CA 1
ATOM 891 C C . ASP A 1 110 ? -17.425 -9.852 17.638 1.00 95.31 110 ASP A C 1
ATOM 893 O O . ASP A 1 110 ? -18.611 -10.013 17.919 1.00 95.31 110 ASP A O 1
ATOM 897 N N . LYS A 1 111 ? -16.547 -9.465 18.576 1.00 93.44 111 LYS A N 1
ATOM 898 C CA . LYS A 1 111 ? -16.860 -9.548 20.020 1.00 93.44 111 LYS A CA 1
ATOM 899 C C . LYS A 1 111 ? -17.045 -8.218 20.728 1.00 93.44 111 LYS A C 1
ATOM 901 O O . LYS A 1 111 ? -17.569 -8.205 21.843 1.00 93.44 111 LYS A O 1
ATOM 906 N N . TYR A 1 112 ? -16.589 -7.114 20.142 1.00 92.50 112 TYR A N 1
ATOM 907 C CA . TYR A 1 112 ? -16.499 -5.836 20.847 1.00 92.50 112 TYR A CA 1
ATOM 908 C C . TYR A 1 112 ? -17.087 -4.673 20.038 1.00 92.50 112 TYR A C 1
ATOM 910 O O . TYR A 1 112 ? -16.452 -3.635 19.885 1.00 92.50 112 TYR A O 1
ATOM 918 N N . GLU A 1 113 ? -18.338 -4.808 19.590 1.00 91.81 113 GLU A N 1
ATOM 919 C CA . GLU A 1 113 ? -19.073 -3.783 18.820 1.00 91.81 113 GLU A CA 1
ATOM 920 C C . GLU A 1 113 ? -19.105 -2.396 19.490 1.00 91.81 113 GLU A C 1
ATOM 922 O O . GLU A 1 113 ? -19.037 -1.364 18.829 1.00 91.81 113 GLU A O 1
ATOM 927 N N . LYS A 1 114 ? -19.150 -2.356 20.828 1.00 91.75 114 LYS A N 1
ATOM 928 C CA . LYS A 1 114 ? -19.159 -1.107 21.616 1.00 91.75 114 LYS A CA 1
ATOM 929 C C . LYS A 1 114 ? -17.761 -0.552 21.911 1.00 91.75 114 LYS A C 1
ATOM 931 O O . LYS A 1 114 ? -17.632 0.422 22.652 1.00 91.75 114 LYS A O 1
ATOM 936 N N . SER A 1 115 ? -16.707 -1.193 21.410 1.00 91.44 115 SER A N 1
ATOM 937 C CA . SER A 1 115 ? -15.336 -0.750 21.638 1.00 91.44 115 SER A CA 1
ATOM 938 C C . SER A 1 115 ? -15.019 0.500 20.826 1.00 91.44 115 SER A C 1
ATOM 940 O O . SER A 1 115 ? -15.326 0.587 19.641 1.00 91.44 115 SER A O 1
ATOM 942 N N . LYS A 1 116 ? -14.259 1.425 21.418 1.00 91.19 116 LYS A N 1
ATOM 943 C CA . LYS A 1 116 ? -13.652 2.549 20.683 1.00 91.19 116 LYS A CA 1
ATOM 944 C C . LYS A 1 116 ? -12.638 2.111 19.611 1.00 91.19 116 LYS A C 1
ATOM 946 O O . LYS A 1 116 ? -12.186 2.936 18.824 1.00 91.19 116 LYS A O 1
ATOM 951 N N . TYR A 1 117 ? -12.230 0.840 19.615 1.00 92.38 117 TYR A N 1
ATOM 952 C CA . TYR A 1 117 ? -11.330 0.246 18.623 1.00 92.38 117 TYR A CA 1
ATOM 953 C C . TYR A 1 117 ? -12.079 -0.452 17.486 1.00 92.38 117 TYR A C 1
ATOM 955 O O . TYR A 1 117 ? -11.435 -0.954 16.570 1.00 92.38 117 TYR A O 1
ATOM 963 N N . TYR A 1 118 ? -13.413 -0.490 17.528 1.00 95.12 118 TYR A N 1
ATOM 964 C CA . TYR A 1 118 ? -14.237 -1.208 16.561 1.00 95.12 118 TYR A CA 1
ATOM 965 C C . TYR A 1 118 ? -14.047 -0.670 15.134 1.00 95.12 118 TYR A C 1
ATOM 967 O O . TYR A 1 118 ? -13.489 -1.358 14.283 1.00 95.12 118 TYR A O 1
ATOM 975 N N . ALA A 1 119 ? -14.382 0.602 14.895 1.00 94.81 119 ALA A N 1
ATOM 976 C CA . ALA A 1 119 ? -14.207 1.233 13.585 1.00 94.81 119 ALA A CA 1
ATOM 977 C C . ALA A 1 119 ? -12.730 1.321 13.153 1.00 94.81 119 ALA A C 1
ATOM 979 O O . ALA A 1 119 ? -12.415 1.146 11.978 1.00 94.81 119 ALA A O 1
ATOM 980 N N . LYS A 1 120 ? -11.804 1.498 14.106 1.00 93.19 120 LYS A N 1
ATOM 981 C CA . LYS A 1 120 ? -10.357 1.503 13.827 1.00 93.19 120 LYS A CA 1
ATOM 982 C C . LYS A 1 120 ? -9.854 0.148 13.328 1.00 93.19 120 LYS A C 1
ATOM 984 O O . LYS A 1 120 ? -9.068 0.092 12.394 1.00 93.19 120 LYS A O 1
ATOM 989 N N . SER A 1 121 ? -10.328 -0.943 13.927 1.00 95.06 121 SER A N 1
ATOM 990 C CA . SER A 1 121 ? -9.980 -2.304 13.496 1.00 95.06 121 SER A CA 1
ATOM 991 C C . SER A 1 121 ? -10.553 -2.608 12.115 1.00 95.06 121 SER A C 1
ATOM 993 O O . SER A 1 121 ? -9.879 -3.226 11.299 1.00 95.06 121 SER A O 1
ATOM 995 N N . TYR A 1 122 ? -11.764 -2.117 11.828 1.00 96.75 122 TYR A N 1
ATOM 996 C CA . TYR A 1 122 ? -12.353 -2.184 10.491 1.00 96.75 122 TYR A CA 1
ATOM 997 C C . TYR A 1 122 ? -11.502 -1.446 9.448 1.00 96.75 122 TYR A C 1
ATOM 999 O O . TYR A 1 122 ? -11.162 -2.033 8.421 1.00 96.75 122 TYR A O 1
ATOM 1007 N N . LYS A 1 123 ? -11.090 -0.200 9.731 1.00 94.69 123 LYS A N 1
ATOM 1008 C CA . LYS A 1 123 ? -10.176 0.553 8.856 1.00 94.69 123 LYS A CA 1
ATOM 1009 C C . LYS A 1 123 ? -8.864 -0.201 8.636 1.00 94.69 123 LYS A C 1
ATOM 1011 O O . LYS A 1 123 ? -8.460 -0.370 7.495 1.00 94.69 123 LYS A O 1
ATOM 1016 N N . ASN A 1 124 ? -8.240 -0.705 9.699 1.00 94.12 124 ASN A N 1
ATOM 1017 C CA . ASN A 1 124 ? -6.950 -1.386 9.585 1.00 94.12 124 ASN A CA 1
ATOM 1018 C C . ASN A 1 124 ? -7.043 -2.707 8.804 1.00 94.12 124 ASN A C 1
ATOM 1020 O O . ASN A 1 124 ? -6.092 -3.072 8.119 1.00 94.12 124 ASN A O 1
ATOM 1024 N N . LEU A 1 125 ? -8.173 -3.422 8.860 1.00 96.06 125 LEU A N 1
ATOM 1025 C CA . LEU A 1 125 ? -8.405 -4.574 7.982 1.00 96.06 125 LEU A CA 1
ATOM 1026 C C . LEU A 1 125 ? -8.491 -4.156 6.512 1.00 96.06 125 LEU A C 1
ATOM 1028 O O . LEU A 1 125 ? -7.896 -4.818 5.665 1.00 96.06 125 LEU A O 1
ATOM 1032 N N . LEU A 1 126 ? -9.182 -3.054 6.206 1.00 96.12 126 LEU A N 1
ATOM 1033 C CA . LEU A 1 126 ? -9.218 -2.504 4.849 1.00 96.12 126 LEU A CA 1
ATOM 1034 C C . LEU A 1 126 ? -7.834 -2.052 4.370 1.00 96.12 126 LEU A C 1
ATOM 1036 O O . LEU A 1 126 ? -7.477 -2.358 3.232 1.00 96.12 126 LEU A O 1
ATOM 1040 N N . ASP A 1 127 ? -7.051 -1.392 5.230 1.00 93.81 127 ASP A N 1
ATOM 1041 C CA . ASP A 1 127 ? -5.657 -1.021 4.952 1.00 93.81 127 ASP A CA 1
ATOM 1042 C C . ASP A 1 127 ? -4.849 -2.290 4.612 1.00 93.81 127 ASP A C 1
ATOM 1044 O O . ASP A 1 127 ? -4.154 -2.337 3.597 1.00 93.81 127 ASP A O 1
ATOM 1048 N N . ILE A 1 128 ? -4.989 -3.360 5.407 1.00 94.31 128 ILE A N 1
ATOM 1049 C CA . ILE A 1 128 ? -4.261 -4.615 5.184 1.00 94.31 128 ILE A CA 1
ATOM 1050 C C . ILE A 1 128 ? -4.657 -5.280 3.867 1.00 94.31 128 ILE A C 1
ATOM 1052 O O . ILE A 1 128 ? -3.787 -5.562 3.044 1.00 94.31 128 ILE A O 1
ATOM 1056 N N . TYR A 1 129 ? -5.945 -5.535 3.639 1.00 95.75 129 TYR A N 1
ATOM 1057 C CA . TYR A 1 129 ? -6.372 -6.231 2.425 1.00 95.75 129 TYR A CA 1
ATOM 1058 C C . TYR A 1 129 ? -6.101 -5.415 1.162 1.00 95.75 129 TYR A C 1
ATOM 1060 O O . TYR A 1 129 ? -5.685 -5.991 0.158 1.00 95.75 129 TYR A O 1
ATOM 1068 N N . THR A 1 130 ? -6.242 -4.088 1.222 1.00 94.56 130 THR A N 1
ATOM 1069 C CA . THR A 1 130 ? -5.878 -3.198 0.110 1.00 94.56 130 THR A CA 1
ATOM 1070 C C . THR A 1 130 ? -4.374 -3.222 -0.137 1.00 94.56 130 THR A C 1
ATOM 1072 O O . THR A 1 130 ? -3.955 -3.457 -1.265 1.00 94.56 130 THR A O 1
ATOM 1075 N N . GLY A 1 131 ? -3.552 -3.097 0.909 1.00 91.94 131 GLY A N 1
ATOM 1076 C CA . GLY A 1 131 ? -2.097 -3.176 0.787 1.00 91.94 131 GLY A CA 1
ATOM 1077 C C . GLY A 1 131 ? -1.610 -4.525 0.249 1.00 91.94 131 GLY A C 1
ATOM 1078 O O . GLY A 1 131 ? -0.639 -4.574 -0.494 1.00 91.94 131 GLY A O 1
ATOM 1079 N N . LEU A 1 132 ? -2.286 -5.632 0.553 1.00 92.25 132 LEU A N 1
ATOM 1080 C CA . LEU A 1 132 ? -1.966 -6.949 -0.013 1.00 92.25 132 LEU A CA 1
ATOM 1081 C C . LEU A 1 132 ? -2.519 -7.166 -1.432 1.00 92.25 132 LEU A C 1
ATOM 1083 O O . LEU A 1 132 ? -2.307 -8.236 -2.001 1.00 92.25 132 LEU A O 1
ATOM 1087 N N . GLY A 1 133 ? -3.269 -6.209 -1.984 1.00 92.56 133 GLY A N 1
ATOM 1088 C CA . GLY A 1 133 ? -3.956 -6.366 -3.265 1.00 92.56 133 GLY A CA 1
ATOM 1089 C C . GLY A 1 133 ? -5.077 -7.414 -3.247 1.00 92.56 133 GLY A C 1
ATOM 1090 O O . GLY A 1 133 ? -5.453 -7.942 -4.293 1.00 92.56 133 GLY A O 1
ATOM 1091 N N . ASN A 1 134 ? -5.623 -7.747 -2.072 1.00 94.94 134 ASN A N 1
ATOM 1092 C CA . ASN A 1 134 ? -6.725 -8.696 -1.923 1.00 94.94 134 ASN A CA 1
ATOM 1093 C C . ASN A 1 134 ? -8.076 -7.999 -2.152 1.00 94.94 134 ASN A C 1
ATOM 1095 O O . ASN A 1 134 ? -8.820 -7.703 -1.215 1.00 94.94 134 ASN A O 1
ATOM 1099 N N . ILE A 1 135 ? -8.368 -7.730 -3.426 1.00 94.94 135 ILE A N 1
ATOM 1100 C CA . ILE A 1 135 ? -9.561 -7.002 -3.881 1.00 94.94 135 ILE A CA 1
ATOM 1101 C C . ILE A 1 135 ? -10.855 -7.648 -3.374 1.00 94.94 135 ILE A C 1
ATOM 1103 O O . ILE A 1 135 ? -11.747 -6.939 -2.908 1.00 94.94 135 ILE A O 1
ATOM 1107 N N . ASP A 1 136 ? -10.954 -8.979 -3.419 1.00 96.75 136 ASP A N 1
ATOM 1108 C CA . ASP A 1 136 ? -12.169 -9.701 -3.029 1.00 96.75 136 ASP A CA 1
ATOM 1109 C C . ASP A 1 136 ? -12.512 -9.455 -1.555 1.00 96.75 136 ASP A C 1
ATOM 1111 O O . ASP A 1 136 ? -13.640 -9.075 -1.226 1.00 96.75 136 ASP A O 1
ATOM 1115 N N . LYS A 1 137 ? -11.521 -9.601 -0.663 1.00 97.75 137 LYS A N 1
ATOM 1116 C CA . LYS A 1 137 ? -11.709 -9.356 0.774 1.00 97.75 137 LYS A CA 1
ATOM 1117 C C . LYS A 1 137 ? -11.953 -7.888 1.088 1.00 97.75 137 LYS A C 1
ATOM 1119 O O . LYS A 1 137 ? -12.801 -7.577 1.926 1.00 97.75 137 LYS A O 1
ATOM 1124 N N . SER A 1 138 ? -11.276 -6.983 0.389 1.00 96.81 138 SER A N 1
ATOM 1125 C CA . SER A 1 138 ? -11.544 -5.554 0.523 1.00 96.81 138 SER A CA 1
ATOM 1126 C C . SER A 1 138 ? -12.978 -5.211 0.122 1.00 96.81 138 SER A C 1
ATOM 1128 O O . SER A 1 138 ? -13.678 -4.552 0.887 1.00 96.81 138 SER A O 1
ATOM 1130 N N . TYR A 1 139 ? -13.478 -5.696 -1.020 1.00 97.88 139 TYR A N 1
ATOM 1131 C CA . TYR A 1 139 ? -14.862 -5.439 -1.424 1.00 97.88 139 TYR A CA 1
ATOM 1132 C C . TYR A 1 139 ? -15.889 -6.103 -0.513 1.00 97.88 139 TYR A C 1
ATOM 1134 O O . TYR A 1 139 ? -16.943 -5.506 -0.285 1.00 97.88 139 TYR A O 1
ATOM 1142 N N . GLU A 1 140 ? -15.610 -7.293 0.023 1.00 98.25 140 GLU A N 1
ATOM 1143 C CA . GLU A 1 140 ? -16.442 -7.924 1.052 1.00 98.25 140 GLU A CA 1
ATOM 1144 C C . GLU A 1 140 ? -16.628 -6.976 2.247 1.00 98.25 140 GLU A C 1
ATOM 1146 O O . GLU A 1 140 ? -17.764 -6.651 2.609 1.00 98.25 140 GLU A O 1
ATOM 1151 N N . LEU A 1 141 ? -15.524 -6.445 2.785 1.00 98.06 141 LEU A N 1
ATOM 1152 C CA . LEU A 1 141 ? -15.545 -5.498 3.899 1.00 98.06 141 LEU A CA 1
ATOM 1153 C C . LEU A 1 141 ? -16.226 -4.180 3.540 1.00 98.06 141 LEU A C 1
ATOM 1155 O O . LEU A 1 141 ? -17.083 -3.736 4.299 1.00 98.06 141 LEU A O 1
ATOM 1159 N N . ILE A 1 142 ? -15.919 -3.577 2.386 1.00 98.44 142 ILE A N 1
ATOM 1160 C CA . ILE A 1 142 ? -16.564 -2.328 1.954 1.00 98.44 142 ILE A CA 1
ATOM 1161 C C . ILE A 1 142 ? -18.081 -2.545 1.803 1.00 98.44 142 ILE A C 1
ATOM 1163 O O . ILE A 1 142 ? -18.892 -1.735 2.246 1.00 98.44 142 ILE A O 1
ATOM 1167 N N . ASN A 1 143 ? -18.516 -3.654 1.201 1.00 98.44 143 ASN A N 1
ATOM 1168 C CA . ASN A 1 143 ? -19.942 -3.952 1.041 1.00 98.44 143 ASN A CA 1
ATOM 1169 C C . ASN A 1 143 ? -20.650 -4.181 2.382 1.00 98.44 143 ASN A C 1
ATOM 1171 O O . ASN A 1 143 ? -21.814 -3.795 2.534 1.00 98.44 143 ASN A O 1
ATOM 1175 N N . TRP A 1 144 ? -19.967 -4.808 3.339 1.00 97.88 144 TRP A N 1
ATOM 1176 C CA . TRP A 1 144 ? -20.455 -4.956 4.705 1.00 97.88 144 TRP A CA 1
ATOM 1177 C C . TRP A 1 144 ? -20.546 -3.597 5.412 1.00 97.88 144 TRP A C 1
ATOM 1179 O O . TRP A 1 144 ? -21.607 -3.244 5.930 1.00 97.88 144 TRP A O 1
ATOM 1189 N N . GLY A 1 145 ? -19.481 -2.794 5.363 1.00 97.81 145 GLY A N 1
ATOM 1190 C CA . GLY A 1 145 ? -19.391 -1.515 6.059 1.00 97.81 145 GLY A CA 1
ATOM 1191 C C . GLY A 1 145 ? -20.411 -0.495 5.568 1.00 97.81 145 GLY A C 1
ATOM 1192 O O . GLY A 1 145 ? -21.046 0.175 6.381 1.00 97.81 145 GLY A O 1
ATOM 1193 N N . LYS A 1 146 ? -20.687 -0.465 4.259 1.00 96.94 146 LYS A N 1
ATOM 1194 C CA . LYS A 1 146 ? -21.759 0.348 3.662 1.00 96.94 146 LYS A CA 1
ATOM 1195 C C . LYS A 1 146 ? -23.137 0.091 4.288 1.00 96.94 146 LYS A C 1
ATOM 1197 O O . LYS A 1 146 ? -23.964 0.997 4.357 1.00 96.94 146 LYS A O 1
ATOM 1202 N N . LYS A 1 147 ? -23.400 -1.141 4.739 1.00 97.06 147 LYS A N 1
ATOM 1203 C CA . LYS A 1 147 ? -24.670 -1.554 5.365 1.00 97.06 147 LYS A CA 1
ATOM 1204 C C . LYS A 1 147 ? -24.659 -1.423 6.892 1.00 97.06 147 LYS A C 1
ATOM 1206 O O . LYS A 1 147 ? -25.666 -1.728 7.528 1.00 97.06 147 LYS A O 1
ATOM 1211 N N . SER A 1 148 ? -23.543 -1.002 7.486 1.00 96.19 148 SER A N 1
ATOM 1212 C CA . SER A 1 148 ? -23.399 -0.903 8.937 1.00 96.19 148 SER A CA 1
ATOM 1213 C C . SER A 1 148 ? -24.314 0.172 9.524 1.00 96.19 148 SER A C 1
ATOM 1215 O O . SER A 1 148 ? -24.517 1.236 8.935 1.00 96.19 148 SER A O 1
ATOM 1217 N N . SER A 1 149 ? -24.838 -0.071 10.726 1.00 94.44 149 SER A N 1
ATOM 1218 C CA . SER A 1 149 ? -25.535 0.944 11.525 1.00 94.44 149 SER A CA 1
ATOM 1219 C C . SER A 1 149 ? -24.567 1.994 12.092 1.00 94.44 149 SER A C 1
ATOM 1221 O O . SER A 1 149 ? -24.985 3.125 12.351 1.00 94.44 149 SER A O 1
ATOM 1223 N N . ASN A 1 150 ? -23.274 1.670 12.201 1.00 95.69 150 ASN A N 1
ATOM 1224 C CA . ASN A 1 150 ? -22.230 2.577 12.661 1.00 95.69 150 ASN A CA 1
ATOM 1225 C C . ASN A 1 150 ? -21.834 3.570 11.549 1.00 95.69 150 ASN A C 1
ATOM 1227 O O . ASN A 1 150 ? -21.366 3.178 10.480 1.00 95.69 150 ASN A O 1
ATOM 1231 N N . GLU A 1 151 ? -22.023 4.866 11.807 1.00 95.06 151 GLU A N 1
ATOM 1232 C CA . GLU A 1 151 ? -21.741 5.940 10.845 1.00 95.06 151 GLU A CA 1
ATOM 1233 C C . GLU A 1 151 ? -20.262 6.052 10.469 1.00 95.06 151 GLU A C 1
ATOM 1235 O O . GLU A 1 151 ? -19.949 6.285 9.304 1.00 95.06 151 GLU A O 1
ATOM 1240 N N . GLU A 1 152 ? -19.359 5.827 11.423 1.00 94.19 152 GLU A N 1
ATOM 1241 C CA . GLU A 1 152 ? -17.916 5.852 11.183 1.00 94.19 152 GLU A CA 1
ATOM 1242 C C . GLU A 1 152 ? -17.506 4.729 10.224 1.00 94.19 152 GLU A C 1
ATOM 1244 O O . GLU A 1 152 ? -16.742 4.958 9.291 1.00 94.19 152 GLU A O 1
ATOM 1249 N N . ILE A 1 153 ? -18.079 3.531 10.382 1.00 96.88 153 ILE A N 1
ATOM 1250 C CA . ILE A 1 153 ? -17.830 2.404 9.471 1.00 96.88 153 ILE A CA 1
ATOM 1251 C C . ILE A 1 153 ? -18.380 2.677 8.072 1.00 96.88 153 ILE A C 1
ATOM 1253 O O . ILE A 1 153 ? -17.693 2.384 7.092 1.00 96.88 153 ILE A O 1
ATOM 1257 N N . ARG A 1 154 ? -19.586 3.251 7.957 1.00 97.62 154 ARG A N 1
ATOM 1258 C CA . ARG A 1 154 ? -20.131 3.651 6.648 1.00 97.62 154 ARG A CA 1
ATOM 1259 C C . ARG A 1 154 ? -19.225 4.670 5.963 1.00 97.62 154 ARG A C 1
ATOM 1261 O O . ARG A 1 154 ? -18.906 4.499 4.794 1.00 97.62 154 ARG A O 1
ATOM 1268 N N . TYR A 1 155 ? -18.758 5.668 6.711 1.00 96.75 155 TYR A N 1
ATOM 1269 C CA . TYR A 1 155 ? -17.816 6.663 6.212 1.00 96.75 155 TYR A CA 1
ATOM 1270 C C . TYR A 1 155 ? -16.508 6.035 5.717 1.00 96.75 155 TYR A C 1
ATOM 1272 O O . TYR A 1 155 ? -16.123 6.261 4.573 1.00 96.75 155 TYR A O 1
ATOM 1280 N N . ILE A 1 156 ? -15.857 5.202 6.537 1.00 96.25 156 ILE A N 1
ATOM 1281 C CA . ILE A 1 156 ? -14.615 4.513 6.154 1.00 96.25 156 ILE A CA 1
ATOM 1282 C C . ILE A 1 156 ? -14.852 3.643 4.909 1.00 96.25 156 ILE A C 1
ATOM 1284 O O . ILE A 1 156 ? -14.050 3.655 3.982 1.00 96.25 156 ILE A O 1
ATOM 1288 N N . SER A 1 157 ? -15.970 2.914 4.857 1.00 97.94 157 SER A N 1
ATOM 1289 C CA . SER A 1 157 ? -16.369 2.127 3.687 1.00 97.94 157 SER A CA 1
ATOM 1290 C C . SER A 1 157 ? -16.453 2.978 2.417 1.00 97.94 157 SER A C 1
ATOM 1292 O O . SER A 1 157 ? -15.877 2.617 1.392 1.00 97.94 157 SER A O 1
ATOM 1294 N N . ASP A 1 158 ? -17.177 4.093 2.465 1.00 98.12 158 ASP A N 1
ATOM 1295 C CA . ASP A 1 158 ? -17.371 4.954 1.301 1.00 98.12 158 ASP A CA 1
ATOM 1296 C C . ASP A 1 158 ? -16.058 5.622 0.871 1.00 98.12 158 ASP A C 1
ATOM 1298 O O . ASP A 1 158 ? -15.760 5.682 -0.321 1.00 98.12 158 ASP A O 1
ATOM 1302 N N . LEU A 1 159 ? -15.215 6.019 1.824 1.00 96.88 159 LEU A N 1
ATOM 1303 C CA . LEU A 1 159 ? -13.886 6.548 1.537 1.00 96.88 159 LEU A CA 1
ATOM 1304 C C . LEU A 1 159 ? -13.007 5.526 0.791 1.00 96.88 159 LEU A C 1
ATOM 1306 O O . LEU A 1 159 ? -12.405 5.856 -0.230 1.00 96.88 159 LEU A O 1
ATOM 1310 N N . TYR A 1 160 ? -12.985 4.267 1.236 1.00 97.56 160 TYR A N 1
ATOM 1311 C CA . TYR A 1 160 ? -12.277 3.200 0.522 1.00 97.56 160 TYR A CA 1
ATOM 1312 C C . TYR A 1 160 ? -12.906 2.884 -0.833 1.00 97.56 160 TYR A C 1
ATOM 1314 O O . TYR A 1 160 ? -12.195 2.622 -1.799 1.00 97.56 160 TYR A O 1
ATOM 1322 N N . ARG A 1 161 ? -14.235 2.959 -0.955 1.00 98.31 161 ARG A N 1
ATOM 1323 C CA . ARG A 1 161 ? -14.903 2.827 -2.255 1.00 98.31 161 ARG A CA 1
ATOM 1324 C C . ARG A 1 161 ? -14.437 3.914 -3.225 1.00 98.31 161 ARG A C 1
ATOM 1326 O O . ARG A 1 161 ? -14.167 3.606 -4.382 1.00 98.31 161 ARG A O 1
ATOM 1333 N N . ALA A 1 162 ? -14.317 5.156 -2.757 1.00 98.31 162 ALA A N 1
ATOM 1334 C CA . ALA A 1 162 ? -13.792 6.258 -3.553 1.00 98.31 162 ALA A CA 1
ATOM 1335 C C . ALA A 1 162 ? -12.328 6.025 -3.956 1.00 98.31 162 ALA A C 1
ATOM 1337 O O . ALA A 1 162 ? -11.965 6.319 -5.093 1.00 98.31 162 ALA A O 1
ATOM 1338 N N . PHE A 1 163 ? -11.509 5.454 -3.066 1.00 97.88 163 PHE A N 1
ATOM 1339 C CA . PHE A 1 163 ? -10.132 5.073 -3.387 1.00 97.88 163 PHE A CA 1
ATOM 1340 C C . PHE A 1 163 ? -10.063 4.023 -4.509 1.00 97.88 163 PHE A C 1
ATOM 1342 O O . PHE A 1 163 ? -9.290 4.189 -5.449 1.00 97.88 163 PHE A O 1
ATOM 1349 N N . TYR A 1 164 ? -10.915 2.996 -4.471 1.00 97.94 164 TYR A N 1
ATOM 1350 C CA . TYR A 1 164 ? -10.970 1.984 -5.535 1.00 97.94 164 TYR A CA 1
ATOM 1351 C C . TYR A 1 164 ? -11.422 2.606 -6.862 1.00 97.94 164 TYR A C 1
ATOM 1353 O O . TYR A 1 164 ? -10.801 2.365 -7.889 1.00 97.94 164 TYR A O 1
ATOM 1361 N N . HIS A 1 165 ? -12.422 3.497 -6.843 1.00 98.50 165 HIS A N 1
ATOM 1362 C CA . HIS A 1 165 ? -12.804 4.254 -8.040 1.00 98.50 165 HIS A CA 1
ATOM 1363 C C . HIS A 1 165 ? -11.663 5.125 -8.581 1.00 98.50 165 HIS A C 1
ATOM 1365 O O . HIS A 1 165 ? -11.532 5.262 -9.791 1.00 98.50 165 HIS A O 1
ATOM 1371 N N . PHE A 1 166 ? -10.828 5.710 -7.718 1.00 98.06 166 PHE A N 1
ATOM 1372 C CA . PHE A 1 166 ? -9.628 6.423 -8.154 1.00 98.06 166 PHE A CA 1
ATOM 1373 C C . PHE A 1 166 ? -8.631 5.486 -8.851 1.00 98.06 166 PHE A C 1
ATOM 1375 O O . PHE A 1 166 ? -8.181 5.812 -9.948 1.00 98.06 166 PHE A O 1
ATOM 1382 N N . ALA A 1 167 ? -8.321 4.333 -8.253 1.00 97.31 167 ALA A N 1
ATOM 1383 C CA . ALA A 1 167 ? -7.401 3.355 -8.833 1.00 97.31 167 ALA A CA 1
ATOM 1384 C C . ALA A 1 167 ? -7.891 2.825 -10.188 1.00 97.31 167 ALA A C 1
ATOM 1386 O O . ALA A 1 167 ? -7.130 2.788 -11.149 1.00 97.31 167 ALA A O 1
ATOM 1387 N N . ASP A 1 168 ? -9.186 2.520 -10.286 1.00 98.00 168 ASP A N 1
ATOM 1388 C CA . ASP A 1 168 ? -9.839 2.049 -11.513 1.00 98.00 168 ASP A CA 1
ATOM 1389 C C . ASP A 1 168 ? -10.132 3.181 -12.517 1.00 98.00 168 ASP A C 1
ATOM 1391 O O . ASP A 1 168 ? -10.815 2.978 -13.521 1.00 98.00 168 ASP A O 1
ATOM 1395 N N . ARG A 1 169 ? -9.632 4.397 -12.253 1.00 97.62 169 ARG A N 1
ATOM 1396 C CA . ARG A 1 169 ? -9.802 5.603 -13.084 1.00 97.62 169 ARG A CA 1
ATOM 1397 C C . ARG A 1 169 ? -11.259 6.014 -13.314 1.00 97.62 169 ARG A C 1
ATOM 1399 O O . ARG A 1 169 ? -11.570 6.818 -14.191 1.00 97.62 169 ARG A O 1
ATOM 1406 N N . GLU A 1 170 ? -12.166 5.543 -12.467 1.00 98.44 170 GLU A N 1
ATOM 1407 C CA . GLU A 1 170 ? -13.568 5.945 -12.397 1.00 98.44 170 GLU A CA 1
ATOM 1408 C C . GLU A 1 170 ? -13.719 7.255 -11.599 1.00 98.44 170 GLU A C 1
ATOM 1410 O O . GLU A 1 170 ? -14.494 7.356 -10.642 1.00 98.44 170 GLU A O 1
ATOM 1415 N N . TYR A 1 171 ? -12.949 8.275 -11.987 1.00 98.44 171 TYR A N 1
ATOM 1416 C CA . TYR A 1 171 ? -12.724 9.490 -11.201 1.00 98.44 171 TYR A CA 1
ATOM 1417 C C . TYR A 1 171 ? -14.004 10.206 -10.776 1.00 98.44 171 TYR A C 1
ATOM 1419 O O . TYR A 1 171 ? -14.108 10.633 -9.629 1.00 98.44 171 TYR A O 1
ATOM 1427 N N . ASP A 1 172 ? -14.996 10.304 -11.659 1.00 98.56 172 ASP A N 1
ATOM 1428 C CA . ASP A 1 172 ? -16.241 11.009 -11.351 1.00 98.56 172 ASP A CA 1
ATOM 1429 C C . ASP A 1 172 ? -17.065 10.268 -10.282 1.00 98.56 172 ASP A C 1
ATOM 1431 O O . ASP A 1 172 ? -17.683 10.902 -9.427 1.00 98.56 172 ASP A O 1
ATOM 1435 N N . LYS A 1 173 ? -17.021 8.925 -10.247 1.00 98.62 173 LYS A N 1
ATOM 1436 C CA . LYS A 1 173 ? -17.650 8.145 -9.166 1.00 98.62 173 LYS A CA 1
ATOM 1437 C C . LYS A 1 173 ? -16.941 8.383 -7.834 1.00 98.62 173 LYS A C 1
ATOM 1439 O O . LYS A 1 173 ? -17.610 8.553 -6.817 1.00 98.62 173 LYS A O 1
ATOM 1444 N N . GLY A 1 174 ? -15.606 8.424 -7.847 1.00 98.44 174 GLY A N 1
ATOM 1445 C CA . GLY A 1 174 ? -14.801 8.744 -6.666 1.00 98.44 174 GLY A CA 1
ATOM 1446 C C . GLY A 1 174 ? -15.089 10.150 -6.133 1.00 98.44 174 GLY A C 1
ATOM 1447 O O . GLY A 1 174 ? -15.379 10.310 -4.949 1.00 98.44 174 GLY A O 1
ATOM 1448 N N . LEU A 1 175 ? -15.092 11.157 -7.015 1.00 98.75 175 LEU A N 1
ATOM 1449 C CA . LEU A 1 175 ? -15.394 12.549 -6.667 1.00 98.75 175 LEU A CA 1
ATOM 1450 C C . LEU A 1 175 ? -16.798 12.707 -6.086 1.00 98.75 175 LEU A C 1
ATOM 1452 O O . LEU A 1 175 ? -16.933 13.351 -5.055 1.00 98.75 175 LEU A O 1
ATOM 1456 N N . ASN A 1 176 ? -17.818 12.062 -6.661 1.00 98.69 176 ASN A N 1
ATOM 1457 C CA . ASN A 1 176 ? -19.185 12.131 -6.134 1.00 98.69 176 ASN A CA 1
ATOM 1458 C C . ASN A 1 176 ? -19.280 11.681 -4.666 1.00 98.69 176 ASN A C 1
ATOM 1460 O O . ASN A 1 176 ? -20.017 12.276 -3.881 1.00 98.69 176 ASN A O 1
ATOM 1464 N N . ILE A 1 177 ? -18.538 10.636 -4.285 1.00 98.44 177 ILE A N 1
ATOM 1465 C CA . ILE A 1 177 ? -18.500 10.161 -2.896 1.00 98.44 177 ILE A CA 1
ATOM 1466 C C . ILE A 1 177 ? -17.756 11.161 -2.008 1.00 98.44 177 ILE A C 1
ATOM 1468 O O . ILE A 1 177 ? -18.230 11.502 -0.926 1.00 98.44 177 ILE A O 1
ATOM 1472 N N . ILE A 1 178 ? -16.593 11.633 -2.454 1.00 98.25 178 ILE A N 1
ATOM 1473 C CA . ILE A 1 178 ? -15.758 12.552 -1.676 1.00 98.25 178 ILE A CA 1
ATOM 1474 C C . ILE A 1 178 ? -16.488 13.880 -1.439 1.00 98.25 178 ILE A C 1
ATOM 1476 O O . ILE A 1 178 ? -16.551 14.362 -0.307 1.00 98.25 178 ILE A O 1
ATOM 1480 N N . ASP A 1 179 ? -17.079 14.441 -2.491 1.00 98.25 179 ASP A N 1
ATOM 1481 C CA . ASP A 1 179 ? -17.790 15.717 -2.465 1.00 98.25 179 ASP A CA 1
ATOM 1482 C C . ASP A 1 179 ? -19.023 15.637 -1.567 1.00 98.25 179 ASP A C 1
ATOM 1484 O O . ASP A 1 179 ? -19.238 16.534 -0.761 1.00 98.25 179 ASP A O 1
ATOM 1488 N N . HIS A 1 180 ? -19.743 14.508 -1.568 1.00 97.75 180 HIS A N 1
ATOM 1489 C CA . HIS A 1 180 ? -20.849 14.280 -0.637 1.00 97.75 180 HIS A CA 1
ATOM 1490 C C . HIS A 1 180 ? -20.460 14.484 0.838 1.00 97.75 180 HIS A C 1
ATOM 1492 O O . HIS A 1 180 ? -21.250 15.024 1.617 1.00 97.75 180 HIS A O 1
ATOM 1498 N N . TYR A 1 181 ? -19.268 14.034 1.242 1.00 97.00 181 TYR A N 1
ATOM 1499 C CA . TYR A 1 181 ? -18.791 14.192 2.616 1.00 97.00 181 TYR A CA 1
ATOM 1500 C C . TYR A 1 181 ? -18.239 15.592 2.884 1.00 97.00 181 TYR A C 1
ATOM 1502 O O . TYR A 1 181 ? -18.547 16.166 3.931 1.00 97.00 181 TYR A O 1
ATOM 1510 N N . ILE A 1 182 ? -17.480 16.161 1.945 1.00 95.56 182 ILE A N 1
ATOM 1511 C CA . ILE A 1 182 ? -16.953 17.528 2.069 1.00 95.56 182 ILE A CA 1
ATOM 1512 C C . ILE A 1 182 ? -18.102 18.545 2.159 1.00 95.56 182 ILE A C 1
ATOM 1514 O O . ILE A 1 182 ? -18.091 19.389 3.051 1.00 95.56 182 ILE A O 1
ATOM 1518 N N . ASP A 1 183 ? -19.133 18.425 1.319 1.00 96.62 183 ASP A N 1
ATOM 1519 C CA . ASP A 1 183 ? -20.295 19.327 1.297 1.00 96.62 183 ASP A CA 1
ATOM 1520 C C . ASP A 1 183 ? -21.131 19.241 2.584 1.00 96.62 183 ASP A C 1
ATOM 1522 O O . ASP A 1 183 ? -21.792 20.201 2.983 1.00 96.62 183 ASP A O 1
ATOM 1526 N N . LYS A 1 184 ? -21.068 18.101 3.283 1.00 95.50 184 LYS A N 1
ATOM 1527 C CA . LYS A 1 184 ? -21.641 17.913 4.625 1.00 95.50 184 LYS A CA 1
ATOM 1528 C C . LYS A 1 184 ? -20.767 18.473 5.754 1.00 95.50 184 LYS A C 1
ATOM 1530 O O . LYS A 1 184 ? -21.123 18.319 6.921 1.00 95.50 184 LYS A O 1
ATOM 1535 N N . GLY A 1 185 ? -19.638 19.102 5.432 1.00 92.50 185 GLY A N 1
ATOM 1536 C CA . GLY A 1 185 ? -18.709 19.685 6.399 1.00 92.50 185 GLY A CA 1
ATOM 1537 C C . GLY A 1 185 ? -17.745 18.680 7.032 1.00 92.50 185 GLY A C 1
ATOM 1538 O O . GLY A 1 185 ? -17.214 18.945 8.109 1.00 92.50 185 GLY A O 1
ATOM 1539 N N . LYS A 1 186 ? -17.520 17.509 6.415 1.00 90.94 186 LYS A N 1
ATOM 1540 C CA . LYS A 1 186 ? -16.515 16.552 6.900 1.00 90.94 186 LYS A CA 1
ATOM 1541 C C . LYS A 1 186 ? -15.114 17.066 6.566 1.00 90.94 186 LYS A C 1
ATOM 1543 O O . LYS A 1 186 ? -14.655 16.963 5.432 1.00 90.94 186 LYS A O 1
ATOM 1548 N N . GLU A 1 187 ? -14.420 17.571 7.576 1.00 88.25 187 GLU A N 1
ATOM 1549 C CA . GLU A 1 187 ? -13.019 17.978 7.463 1.00 88.25 187 GLU A CA 1
ATOM 1550 C C . GLU A 1 187 ? -12.098 16.781 7.720 1.00 88.25 187 GLU A C 1
ATOM 1552 O O . GLU A 1 187 ? -11.712 16.513 8.854 1.00 88.25 187 GLU A O 1
ATOM 1557 N N . ASP A 1 188 ? -11.763 16.034 6.668 1.00 87.25 188 ASP A N 1
ATOM 1558 C CA . ASP A 1 188 ? -10.825 14.914 6.751 1.00 87.25 188 ASP A CA 1
ATOM 1559 C C . ASP A 1 188 ? -9.706 15.060 5.719 1.00 87.25 188 ASP A C 1
ATOM 1561 O O . ASP A 1 188 ? -9.934 15.222 4.518 1.00 87.25 188 ASP A O 1
ATOM 1565 N N . ARG A 1 189 ? -8.470 14.953 6.201 1.00 87.50 189 ARG A N 1
ATOM 1566 C CA . ARG A 1 189 ? -7.272 14.972 5.372 1.00 87.50 189 ARG A CA 1
ATOM 1567 C C . ARG A 1 189 ? -7.291 13.872 4.305 1.00 87.50 189 ARG A C 1
ATOM 1569 O O . ARG A 1 189 ? -6.833 14.128 3.192 1.00 87.50 189 ARG A O 1
ATOM 1576 N N . GLU A 1 190 ? -7.792 12.676 4.619 1.00 89.88 190 GLU A N 1
ATOM 1577 C CA . GLU A 1 190 ? -7.829 11.559 3.663 1.00 89.88 190 GLU A CA 1
ATOM 1578 C C . GLU A 1 190 ? -8.723 11.891 2.453 1.00 89.88 190 GLU A C 1
ATOM 1580 O O . GLU A 1 190 ? -8.341 11.605 1.316 1.00 89.88 190 GLU A O 1
ATOM 1585 N N . LEU A 1 191 ? -9.845 12.598 2.670 1.00 93.38 191 LEU A N 1
ATOM 1586 C CA . LEU A 1 191 ? -10.713 13.097 1.593 1.00 93.38 191 LEU A CA 1
ATOM 1587 C C . LEU A 1 191 ? -9.970 14.092 0.698 1.00 93.38 191 LEU A C 1
ATOM 1589 O O . LEU A 1 191 ? -10.008 13.972 -0.526 1.00 93.38 191 LEU A O 1
ATOM 1593 N N . TYR A 1 192 ? -9.272 15.063 1.293 1.00 93.75 192 TYR A N 1
ATOM 1594 C CA . TYR A 1 192 ? -8.544 16.080 0.533 1.00 93.75 192 TYR A CA 1
ATOM 1595 C C . TYR A 1 192 ? -7.384 15.489 -0.269 1.00 93.75 192 TYR A C 1
ATOM 1597 O O . TYR A 1 192 ? -7.206 15.855 -1.431 1.00 93.75 192 TYR A O 1
ATOM 1605 N N . ILE A 1 193 ? -6.628 14.549 0.306 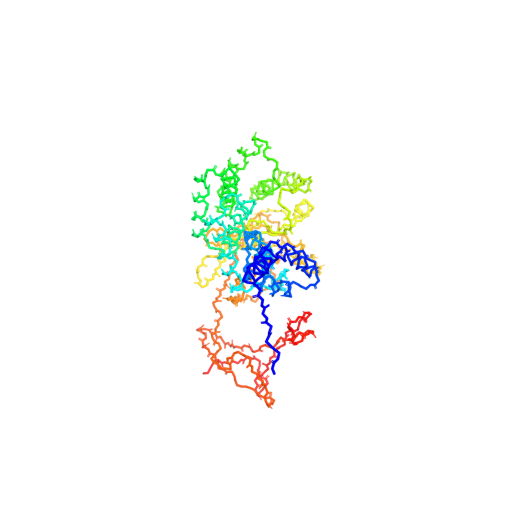1.00 93.12 193 ILE A N 1
ATOM 1606 C CA . ILE A 1 193 ? -5.538 13.873 -0.408 1.00 93.12 193 ILE A CA 1
ATOM 1607 C C . ILE A 1 193 ? -6.086 13.058 -1.573 1.00 93.12 193 ILE A C 1
ATOM 1609 O O . ILE A 1 193 ? -5.591 13.205 -2.689 1.00 93.12 193 ILE A O 1
ATOM 1613 N N . LEU A 1 194 ? -7.125 12.250 -1.346 1.00 95.50 194 LEU A N 1
ATOM 1614 C CA . LEU A 1 194 ? -7.704 11.425 -2.401 1.00 95.50 194 LEU A CA 1
ATOM 1615 C C . LEU A 1 194 ? -8.298 12.283 -3.528 1.00 95.50 194 LEU A C 1
ATOM 1617 O O . LEU A 1 194 ? -8.048 12.021 -4.704 1.00 95.50 194 LEU A O 1
ATOM 1621 N N . LYS A 1 195 ? -9.004 13.367 -3.183 1.00 97.50 195 LYS A N 1
ATOM 1622 C CA . LYS A 1 195 ? -9.491 14.352 -4.160 1.00 97.50 195 LYS A CA 1
ATOM 1623 C C . LYS A 1 195 ? -8.337 14.981 -4.941 1.00 97.50 195 LYS A C 1
ATOM 1625 O O . LYS A 1 195 ? -8.431 15.152 -6.154 1.00 97.50 195 LYS A O 1
ATOM 1630 N N . GLY A 1 196 ? -7.240 15.304 -4.253 1.00 96.62 196 GLY A N 1
ATOM 1631 C CA . GLY A 1 196 ? -6.019 15.827 -4.859 1.00 96.62 196 GLY A CA 1
ATOM 1632 C C . GLY A 1 196 ? -5.389 14.842 -5.843 1.00 96.62 196 GLY A C 1
ATOM 1633 O O . GLY A 1 196 ? -5.030 15.245 -6.945 1.00 96.62 196 GLY A O 1
ATOM 1634 N N . HIS A 1 197 ? -5.328 13.554 -5.494 1.00 96.62 197 HIS A N 1
ATOM 1635 C CA . HIS A 1 197 ? -4.847 12.490 -6.379 1.00 96.62 197 HIS A CA 1
ATOM 1636 C C . HIS A 1 197 ? -5.716 12.331 -7.626 1.00 96.62 197 HIS A C 1
ATOM 1638 O O . HIS A 1 197 ? -5.175 12.237 -8.725 1.00 96.62 197 HIS A O 1
ATOM 1644 N N . ILE A 1 198 ? -7.044 12.383 -7.482 1.00 98.12 198 ILE A N 1
ATOM 1645 C CA . ILE A 1 198 ? -7.956 12.348 -8.630 1.00 98.12 198 ILE A CA 1
ATOM 1646 C C . ILE A 1 198 ? -7.709 13.545 -9.557 1.00 98.12 198 ILE A C 1
ATOM 1648 O O . ILE A 1 198 ? -7.548 13.362 -10.761 1.00 98.12 198 ILE A O 1
ATOM 1652 N N . TYR A 1 199 ? -7.627 14.768 -9.024 1.00 98.50 199 TYR A N 1
ATOM 1653 C CA . TYR A 1 199 ? -7.345 15.942 -9.857 1.00 98.50 199 TYR A CA 1
ATOM 1654 C C . TYR A 1 199 ? -5.958 15.904 -10.492 1.00 98.50 199 TYR A C 1
ATOM 1656 O O . TYR A 1 199 ? -5.805 16.335 -11.629 1.00 98.50 199 TYR A O 1
ATOM 1664 N N . PHE A 1 200 ? -4.960 15.368 -9.790 1.00 97.69 200 PHE A N 1
ATOM 1665 C CA . PHE A 1 200 ? -3.624 15.175 -10.339 1.00 97.69 200 PHE A CA 1
ATOM 1666 C C . PHE A 1 200 ? -3.651 14.212 -11.532 1.00 97.69 200 PHE A C 1
ATOM 1668 O O . PHE A 1 200 ? -3.091 14.527 -12.576 1.00 97.69 200 PHE A O 1
ATOM 1675 N N . ALA A 1 201 ? -4.362 13.089 -11.411 1.00 97.12 201 ALA A N 1
ATOM 1676 C CA . ALA A 1 201 ? -4.518 12.119 -12.491 1.00 97.12 201 ALA A CA 1
ATOM 1677 C C . ALA A 1 201 ? -5.359 12.651 -13.670 1.00 97.12 201 ALA A C 1
ATOM 1679 O O . ALA A 1 201 ? -5.141 12.253 -14.809 1.00 97.12 201 ALA A O 1
ATOM 1680 N N . LYS A 1 202 ? -6.281 13.592 -13.415 1.00 97.56 202 LYS A N 1
ATOM 1681 C CA . LYS A 1 202 ? -7.001 14.369 -14.445 1.00 97.56 202 LYS A CA 1
ATOM 1682 C C . LYS A 1 202 ? -6.177 15.534 -15.018 1.00 97.56 202 LYS A C 1
ATOM 1684 O O . LYS A 1 202 ? -6.697 16.302 -15.820 1.00 97.56 202 LYS A O 1
ATOM 1689 N N . GLU A 1 203 ? -4.921 15.687 -14.596 1.00 97.25 203 GLU A N 1
ATOM 1690 C CA . GLU A 1 203 ? -4.008 16.768 -14.991 1.00 97.25 203 GLU A CA 1
ATOM 1691 C C . GLU A 1 203 ? -4.486 18.189 -14.621 1.00 97.25 203 GLU A C 1
ATOM 1693 O O . GLU A 1 203 ? -4.018 19.203 -15.146 1.00 97.25 203 GLU A O 1
ATOM 1698 N N . GLU A 1 204 ? -5.388 18.288 -13.643 1.00 98.00 204 GLU A N 1
ATOM 1699 C CA . GLU A 1 204 ? -5.891 19.534 -13.062 1.00 98.00 204 GLU A CA 1
ATOM 1700 C C . GLU A 1 204 ? -4.991 19.980 -11.891 1.00 98.00 204 GLU A C 1
ATOM 1702 O O . GLU A 1 204 ? -5.420 20.104 -10.737 1.00 98.00 204 GLU A O 1
ATOM 1707 N N . TYR A 1 205 ? -3.706 20.200 -12.187 1.00 97.31 205 TYR A N 1
ATOM 1708 C CA . TYR A 1 205 ? -2.641 20.363 -11.187 1.00 97.31 205 TYR A CA 1
ATOM 1709 C C . TYR A 1 205 ? -2.878 21.504 -10.186 1.00 97.31 205 TYR A C 1
ATOM 1711 O O . TYR A 1 205 ? -2.583 21.346 -9.003 1.00 97.31 205 TYR A O 1
ATOM 1719 N N . ASP A 1 206 ? -3.480 22.619 -10.608 1.00 97.19 206 ASP A N 1
ATOM 1720 C CA . ASP A 1 206 ? -3.797 23.736 -9.708 1.00 97.19 206 ASP A CA 1
ATOM 1721 C C . ASP A 1 206 ? -4.798 23.335 -8.616 1.00 97.19 206 ASP A C 1
ATOM 1723 O O . ASP A 1 206 ? -4.677 23.747 -7.457 1.00 97.19 206 ASP A O 1
ATOM 1727 N N . LYS A 1 207 ? -5.799 22.517 -8.968 1.00 97.94 207 LYS A N 1
ATOM 1728 C CA . LYS A 1 207 ? -6.776 22.000 -8.001 1.00 97.94 207 LYS A CA 1
ATOM 1729 C C . LYS A 1 207 ? -6.123 20.977 -7.083 1.00 97.94 207 LYS A C 1
ATOM 1731 O O . LYS A 1 207 ? -6.312 21.053 -5.868 1.00 97.94 207 LYS A O 1
ATOM 1736 N N . ALA A 1 208 ? -5.321 20.074 -7.647 1.00 97.56 208 ALA A N 1
ATOM 1737 C CA . ALA A 1 208 ? -4.573 19.085 -6.879 1.00 97.56 208 ALA A CA 1
ATOM 1738 C C . ALA A 1 208 ? -3.652 19.749 -5.842 1.00 97.56 208 ALA A C 1
ATOM 1740 O O . ALA A 1 208 ? -3.710 19.414 -4.661 1.00 97.56 208 ALA A O 1
ATOM 1741 N N . GLY A 1 209 ? -2.872 20.755 -6.247 1.00 96.12 209 GLY A N 1
ATOM 1742 C CA . GLY A 1 209 ? -1.940 21.455 -5.364 1.00 96.12 209 GLY A CA 1
ATOM 1743 C C . GLY A 1 209 ? -2.623 22.200 -4.220 1.00 96.12 209 GLY A C 1
ATOM 1744 O O . GLY A 1 209 ? -2.140 22.151 -3.088 1.00 96.12 209 GLY A O 1
ATOM 1745 N N . LYS A 1 210 ? -3.782 22.828 -4.466 1.00 96.19 210 LYS A N 1
ATOM 1746 C CA . LYS A 1 210 ? -4.592 23.445 -3.399 1.00 96.19 210 LYS A CA 1
ATOM 1747 C C . LYS A 1 210 ? -5.059 22.415 -2.372 1.00 96.19 210 LYS A C 1
ATOM 1749 O O . LYS A 1 210 ? -4.975 22.675 -1.176 1.00 96.19 210 LYS A O 1
ATOM 1754 N N . LEU A 1 211 ? -5.518 21.252 -2.829 1.00 95.75 211 LEU A N 1
ATOM 1755 C CA . LEU A 1 211 ? -5.986 20.175 -1.955 1.00 95.75 211 LEU A CA 1
ATOM 1756 C C . LEU A 1 211 ? -4.849 19.543 -1.151 1.00 95.75 211 LEU A C 1
ATOM 1758 O O . LEU A 1 211 ? -5.018 19.301 0.040 1.00 95.75 211 LEU A O 1
ATOM 1762 N N . TYR A 1 212 ? -3.679 19.337 -1.759 1.00 93.44 212 TYR A N 1
ATOM 1763 C CA . TYR A 1 212 ? -2.503 18.844 -1.042 1.00 93.44 212 TYR A CA 1
ATOM 1764 C C . TYR A 1 212 ? -2.041 19.820 0.047 1.00 93.44 212 TYR A C 1
ATOM 1766 O O . TYR A 1 212 ? -1.818 19.403 1.181 1.00 93.44 212 TYR A O 1
ATOM 1774 N N . LYS A 1 213 ? -1.985 21.123 -0.255 1.00 92.00 213 LYS A N 1
ATOM 1775 C CA . LYS A 1 213 ? -1.639 22.167 0.726 1.00 92.00 213 LYS A CA 1
ATOM 1776 C C . LYS A 1 213 ? -2.683 22.254 1.851 1.00 92.00 213 LYS A C 1
ATOM 1778 O O . LYS A 1 213 ? -2.320 22.342 3.020 1.00 92.00 213 LYS A O 1
ATOM 1783 N N . LEU A 1 214 ? -3.975 22.142 1.524 1.00 91.12 214 LEU A N 1
ATOM 1784 C CA . LEU A 1 214 ? -5.054 22.091 2.519 1.00 91.12 214 LEU A CA 1
ATOM 1785 C C . LEU A 1 214 ? -4.924 20.866 3.439 1.00 91.12 214 LEU A C 1
ATOM 1787 O O . LEU A 1 214 ? -5.018 20.992 4.663 1.00 91.12 214 LEU A O 1
ATOM 1791 N N . ALA A 1 215 ? -4.660 19.693 2.860 1.00 89.06 215 ALA A N 1
ATOM 1792 C CA . ALA A 1 215 ? -4.444 18.448 3.587 1.00 89.06 215 ALA A CA 1
ATOM 1793 C C . ALA A 1 215 ? -3.271 18.540 4.578 1.00 89.06 215 ALA A C 1
ATOM 1795 O O . ALA A 1 215 ? -3.355 17.989 5.671 1.00 89.06 215 ALA A O 1
ATOM 1796 N N . GLU A 1 216 ? -2.192 19.242 4.225 1.00 85.62 216 GLU A N 1
ATOM 1797 C CA . GLU A 1 216 ? -1.033 19.462 5.104 1.00 85.62 216 GLU A CA 1
ATOM 1798 C C . GLU A 1 216 ? -1.366 20.341 6.321 1.00 85.62 216 GLU A C 1
ATOM 1800 O O . GLU A 1 216 ? -0.799 20.138 7.393 1.00 85.62 216 GLU A O 1
ATOM 1805 N N . THR A 1 217 ? -2.317 21.271 6.187 1.00 84.50 217 THR A N 1
ATOM 1806 C CA . THR A 1 217 ? -2.770 22.147 7.286 1.00 84.50 217 THR A CA 1
ATOM 1807 C C . THR A 1 217 ? -3.941 21.593 8.103 1.00 84.50 217 THR A C 1
ATOM 1809 O O . THR A 1 217 ? -4.273 22.150 9.148 1.00 84.50 217 THR A O 1
ATOM 1812 N N . THR A 1 218 ? -4.580 20.512 7.646 1.00 81.38 218 THR A N 1
ATOM 1813 C CA . THR A 1 218 ? -5.757 19.925 8.305 1.00 81.38 218 THR A CA 1
ATOM 1814 C C . THR A 1 218 ? -5.324 18.979 9.437 1.00 81.38 218 THR A C 1
ATOM 1816 O O . THR A 1 218 ? -4.553 18.048 9.176 1.00 81.38 218 THR A O 1
ATOM 1819 N N . PRO A 1 219 ? -5.809 19.163 10.684 1.00 69.12 219 PRO A N 1
ATOM 1820 C CA . PRO A 1 219 ? -5.493 18.279 11.805 1.00 69.12 219 PRO A CA 1
ATOM 1821 C C . PRO A 1 219 ? -5.906 16.818 11.573 1.00 69.12 219 PRO A C 1
ATOM 1823 O O . PRO A 1 219 ? -6.880 16.517 10.887 1.00 69.12 219 PRO A O 1
ATOM 1826 N N . HIS A 1 220 ? -5.175 15.893 12.191 1.00 66.69 220 HIS A N 1
ATOM 1827 C CA . HIS A 1 220 ? -5.431 14.457 12.093 1.00 66.69 220 HIS A CA 1
ATOM 1828 C C . HIS A 1 220 ? -6.632 14.012 12.943 1.00 66.69 220 HIS A C 1
ATOM 1830 O O . HIS A 1 220 ? -6.653 14.238 14.149 1.00 66.69 220 HIS A O 1
ATOM 1836 N N . ILE A 1 221 ? -7.595 13.303 12.339 1.00 58.22 221 ILE A N 1
ATOM 1837 C CA . ILE A 1 221 ? -8.675 12.616 13.080 1.00 58.22 221 ILE A CA 1
ATOM 1838 C C . ILE A 1 221 ? -8.188 11.258 13.634 1.00 58.22 221 ILE A C 1
ATOM 1840 O O . ILE A 1 221 ? -8.622 10.823 14.703 1.00 58.22 221 ILE A O 1
ATOM 1844 N N . TYR A 1 222 ? -7.233 10.615 12.954 1.00 55.88 222 TYR A N 1
ATOM 1845 C CA . TYR A 1 222 ? -6.630 9.339 13.346 1.00 55.88 222 TYR A CA 1
ATOM 1846 C C . TYR A 1 222 ? -5.106 9.493 13.408 1.00 55.88 222 TYR A C 1
ATOM 1848 O O . TYR A 1 222 ? -4.455 9.701 12.388 1.00 55.88 222 TYR A O 1
ATOM 1856 N N . ASP A 1 223 ? -4.549 9.457 14.615 1.00 46.09 223 ASP A N 1
ATOM 1857 C CA . ASP A 1 223 ? -3.114 9.623 14.852 1.00 46.09 223 ASP A CA 1
ATOM 1858 C C . ASP A 1 223 ? -2.327 8.314 14.619 1.00 46.09 223 ASP A C 1
ATOM 1860 O O . ASP A 1 223 ? -2.844 7.227 14.891 1.00 46.09 223 ASP A O 1
ATOM 1864 N N . GLU A 1 224 ? -1.071 8.491 14.184 1.00 50.59 224 GLU A N 1
ATOM 1865 C CA . GLU A 1 224 ? 0.134 7.638 14.327 1.00 50.59 224 GLU A CA 1
ATOM 1866 C C . GLU A 1 224 ? 0.865 7.066 13.088 1.00 50.59 224 GLU A C 1
ATOM 1868 O O . GLU A 1 224 ? 2.060 6.821 13.245 1.00 50.59 224 GLU A O 1
ATOM 1873 N N . TYR A 1 225 ? 0.309 6.926 11.869 1.00 55.50 225 TYR A N 1
ATOM 1874 C CA . TYR A 1 225 ? 1.074 6.268 10.773 1.00 55.50 225 TYR A CA 1
ATOM 1875 C C . TYR A 1 225 ? 1.081 6.953 9.393 1.00 55.50 225 TYR A C 1
ATOM 1877 O O . TYR A 1 225 ? 0.236 7.788 9.057 1.00 55.50 225 TYR A O 1
ATOM 1885 N N . GLU A 1 226 ? 2.130 6.624 8.627 1.00 59.06 226 GLU A N 1
ATOM 1886 C CA . GLU A 1 226 ? 2.601 7.306 7.412 1.00 59.06 226 GLU A CA 1
ATOM 1887 C C . GLU A 1 226 ? 1.963 6.818 6.100 1.00 59.06 226 GLU A C 1
ATOM 1889 O O . GLU A 1 226 ? 2.280 7.375 5.059 1.00 59.06 226 GLU A O 1
ATOM 1894 N N . ASN A 1 227 ? 1.048 5.842 6.098 1.00 69.50 227 ASN A N 1
ATOM 1895 C CA . ASN A 1 227 ? 0.437 5.349 4.852 1.00 69.50 227 ASN A CA 1
ATOM 1896 C C . ASN A 1 227 ? -1.079 5.562 4.819 1.00 69.50 227 ASN A C 1
ATOM 1898 O O . ASN A 1 227 ? -1.753 5.563 5.849 1.00 69.50 227 ASN A O 1
ATOM 1902 N N . LEU A 1 228 ? -1.596 5.774 3.611 1.00 77.31 228 LEU A N 1
ATOM 1903 C CA . LEU A 1 228 ? -3.004 5.972 3.287 1.00 77.31 228 LEU A CA 1
ATOM 1904 C C . LEU A 1 228 ? -3.498 4.771 2.481 1.00 77.31 228 LEU A C 1
ATOM 1906 O O . LEU A 1 228 ? -2.780 4.274 1.615 1.00 77.31 228 LEU A O 1
ATOM 1910 N N . PHE A 1 229 ? -4.730 4.332 2.734 1.00 87.19 229 PHE A N 1
ATOM 1911 C CA . PHE A 1 229 ? -5.393 3.282 1.949 1.00 87.19 229 PHE A CA 1
ATOM 1912 C C . PHE A 1 229 ? -4.536 2.012 1.784 1.00 87.19 229 PHE A C 1
ATOM 1914 O O . PHE A 1 229 ? -4.381 1.473 0.691 1.00 87.19 229 PHE A O 1
ATOM 1921 N N . GLY A 1 230 ? -3.943 1.549 2.883 1.00 84.38 230 GLY A N 1
ATOM 1922 C CA . GLY A 1 230 ? -3.043 0.404 2.932 1.00 84.38 230 GLY A CA 1
ATOM 1923 C C . GLY A 1 230 ? -1.582 0.782 2.759 1.00 84.38 230 GLY A C 1
ATOM 1924 O O . GLY A 1 230 ? -0.844 0.833 3.745 1.00 84.38 230 GLY A O 1
ATOM 1925 N N . ASN A 1 231 ? -1.159 1.008 1.515 1.00 81.62 231 ASN A N 1
ATOM 1926 C CA . ASN A 1 231 ? 0.255 1.134 1.156 1.00 81.62 231 ASN A CA 1
ATOM 1927 C C . ASN A 1 231 ? 0.644 2.465 0.497 1.00 81.62 231 ASN A C 1
ATOM 1929 O O . ASN A 1 231 ? 1.828 2.656 0.214 1.00 81.62 231 ASN A O 1
ATOM 1933 N N . LEU A 1 232 ? -0.291 3.392 0.244 1.00 83.69 232 LEU A N 1
ATOM 1934 C CA . LEU A 1 232 ? 0.063 4.660 -0.392 1.00 83.69 232 LEU A CA 1
ATOM 1935 C C . LEU A 1 232 ? 0.859 5.535 0.562 1.00 83.69 232 LEU A C 1
ATOM 1937 O O . LEU A 1 232 ? 0.368 5.929 1.620 1.00 83.69 232 LEU A O 1
ATOM 1941 N N . LYS A 1 233 ? 2.072 5.903 0.152 1.00 74.81 233 LYS A N 1
ATOM 1942 C CA . LYS A 1 233 ? 2.933 6.750 0.971 1.00 74.81 233 LYS A CA 1
ATOM 1943 C C . LYS A 1 233 ? 2.328 8.134 1.164 1.00 74.81 233 LYS A C 1
ATOM 1945 O O . LYS A 1 233 ? 2.018 8.844 0.201 1.00 74.81 233 LYS A O 1
ATOM 1950 N N . LYS A 1 234 ? 2.248 8.568 2.419 1.00 68.19 234 LYS A N 1
ATOM 1951 C CA . LYS A 1 234 ? 1.908 9.942 2.797 1.00 68.19 234 LYS A CA 1
ATOM 1952 C C . LYS A 1 234 ? 3.169 10.798 2.722 1.00 68.19 234 LYS A C 1
ATOM 1954 O O . LYS A 1 234 ? 3.846 11.025 3.717 1.00 68.19 234 LYS A O 1
ATOM 1959 N N . SER A 1 235 ? 3.485 11.289 1.532 1.00 66.50 235 SER A N 1
ATOM 1960 C CA . SER A 1 235 ? 4.586 12.239 1.346 1.00 66.50 235 SER A CA 1
ATOM 1961 C C . SER A 1 235 ? 4.073 13.682 1.216 1.00 66.50 235 SER A C 1
ATOM 1963 O O . SER A 1 235 ? 2.866 13.924 1.099 1.00 66.50 235 SER A O 1
ATOM 1965 N N . TYR A 1 236 ? 4.985 14.654 1.312 1.00 77.44 236 TYR A N 1
ATOM 1966 C CA . TYR A 1 236 ? 4.728 16.094 1.192 1.00 77.44 236 TYR A CA 1
ATOM 1967 C C . TYR A 1 236 ? 4.337 16.452 -0.247 1.00 77.44 236 TYR A C 1
ATOM 1969 O O . TYR A 1 236 ? 5.142 16.927 -1.052 1.00 77.44 236 TYR A O 1
ATOM 1977 N N . ARG A 1 237 ? 3.075 16.176 -0.580 1.00 87.25 237 ARG A N 1
ATOM 1978 C CA . ARG A 1 237 ? 2.515 16.346 -1.922 1.00 87.25 237 ARG A CA 1
ATOM 1979 C C . ARG A 1 237 ? 2.431 17.806 -2.356 1.00 87.25 237 ARG A C 1
ATOM 1981 O O . ARG A 1 237 ? 2.501 18.056 -3.556 1.00 87.25 237 ARG A O 1
ATOM 1988 N N . GLY A 1 238 ? 2.297 18.754 -1.423 1.00 87.94 238 GLY A N 1
ATOM 1989 C CA . GLY A 1 238 ? 2.226 20.186 -1.716 1.00 87.94 238 GLY A CA 1
ATOM 1990 C C . GLY A 1 238 ? 3.516 20.728 -2.344 1.00 87.94 238 GLY A C 1
ATOM 1991 O O . GLY A 1 238 ? 3.461 21.264 -3.447 1.00 87.94 238 GLY A O 1
ATOM 1992 N N . PRO A 1 239 ? 4.687 20.569 -1.704 1.00 87.81 239 PRO A N 1
ATOM 1993 C CA . PRO A 1 239 ? 5.972 20.917 -2.313 1.00 87.81 239 PRO A CA 1
ATOM 1994 C C . PRO A 1 239 ? 6.320 20.057 -3.533 1.00 87.81 239 PRO A C 1
ATOM 1996 O O . PRO A 1 239 ? 6.891 20.555 -4.502 1.00 87.81 239 PRO A O 1
ATOM 1999 N N . TRP A 1 240 ? 5.973 18.765 -3.503 1.00 89.50 240 TRP A N 1
ATOM 2000 C CA . TRP A 1 240 ? 6.282 17.850 -4.600 1.00 89.50 240 TRP A CA 1
ATOM 2001 C C . TRP A 1 240 ? 5.578 18.229 -5.907 1.00 89.50 240 TRP A C 1
ATOM 2003 O O . TRP A 1 240 ? 6.218 18.204 -6.956 1.00 89.50 240 TRP A O 1
ATOM 2013 N N . ILE A 1 241 ? 4.292 18.609 -5.874 1.00 91.81 241 ILE A N 1
ATOM 2014 C CA . ILE A 1 241 ? 3.578 18.968 -7.109 1.00 91.81 241 ILE A CA 1
ATOM 2015 C C . ILE A 1 241 ? 4.190 20.210 -7.771 1.00 91.81 241 ILE A C 1
ATOM 2017 O O . ILE A 1 241 ? 4.310 20.247 -8.993 1.00 91.81 241 ILE A O 1
ATOM 2021 N N . ASP A 1 242 ? 4.654 21.181 -6.979 1.00 90.06 242 ASP A N 1
ATOM 2022 C CA . ASP A 1 242 ? 5.321 22.383 -7.492 1.00 90.06 242 ASP A CA 1
ATOM 2023 C C . ASP A 1 242 ? 6.635 22.020 -8.230 1.00 90.06 242 ASP A C 1
ATOM 2025 O O . ASP A 1 242 ? 7.005 22.660 -9.216 1.00 90.06 242 ASP A O 1
ATOM 2029 N N . ASP A 1 243 ? 7.328 20.956 -7.804 1.00 88.38 243 ASP A N 1
ATOM 2030 C CA . ASP A 1 243 ? 8.502 20.419 -8.500 1.00 88.38 243 ASP A CA 1
ATOM 2031 C C . ASP A 1 243 ? 8.132 19.557 -9.721 1.00 88.38 243 ASP A C 1
ATOM 2033 O O . ASP A 1 243 ? 8.766 19.690 -10.770 1.00 88.38 243 ASP A O 1
ATOM 2037 N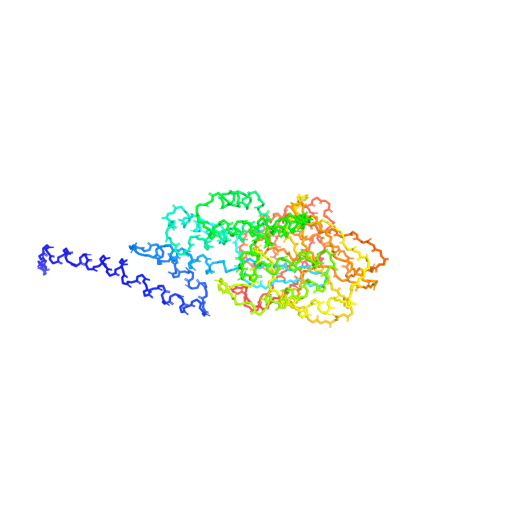 N . PHE A 1 244 ? 7.075 18.741 -9.622 1.00 91.25 244 PHE A N 1
ATOM 2038 C CA . PHE A 1 244 ? 6.546 17.926 -10.722 1.00 91.25 244 PHE A CA 1
ATOM 2039 C C . PHE A 1 244 ? 6.187 18.773 -11.951 1.00 91.25 244 PHE A C 1
ATOM 2041 O O . PHE A 1 244 ? 6.471 18.372 -13.078 1.00 91.25 244 PHE A O 1
ATOM 2048 N N . LEU A 1 245 ? 5.624 19.972 -11.755 1.00 92.88 245 LEU A N 1
ATOM 2049 C CA . LEU A 1 245 ? 5.204 20.864 -12.845 1.00 92.88 245 LEU A CA 1
ATOM 2050 C C . LEU A 1 245 ? 6.326 21.223 -13.834 1.00 92.88 245 LEU A C 1
ATOM 2052 O O . LEU A 1 245 ? 6.041 21.558 -14.981 1.00 92.88 245 LEU A O 1
ATOM 2056 N N . LYS A 1 246 ? 7.600 21.105 -13.438 1.00 91.38 246 LYS A N 1
ATOM 2057 C CA . LYS A 1 246 ? 8.763 21.304 -14.326 1.00 91.38 246 LYS A CA 1
ATOM 2058 C C . LYS A 1 246 ? 8.908 20.207 -15.385 1.00 91.38 246 LYS A C 1
ATOM 2060 O O . LYS A 1 246 ? 9.647 20.394 -16.356 1.00 91.38 246 LYS A O 1
ATOM 2065 N N . TYR A 1 247 ? 8.261 19.065 -15.165 1.00 91.12 247 TYR A N 1
ATOM 2066 C CA . TYR A 1 247 ? 8.335 17.858 -15.985 1.00 91.12 247 TYR A CA 1
ATOM 2067 C C . TYR A 1 247 ? 7.049 17.559 -16.736 1.00 91.12 247 TYR A C 1
ATOM 2069 O O . TYR A 1 247 ? 7.073 16.677 -17.584 1.00 91.12 247 TYR A O 1
ATOM 2077 N N . LYS A 1 248 ? 5.963 18.286 -16.456 1.00 94.00 248 LYS A N 1
ATOM 2078 C CA . LYS A 1 248 ? 4.698 18.166 -17.180 1.00 94.00 248 LYS A CA 1
ATOM 2079 C C . LYS A 1 248 ? 4.928 18.286 -18.692 1.00 94.00 248 LYS A C 1
ATOM 2081 O O . LYS A 1 248 ? 5.605 19.212 -19.139 1.00 94.00 248 LYS A O 1
ATOM 2086 N N . GLY A 1 249 ? 4.297 17.403 -19.454 1.00 95.50 249 GLY A N 1
ATOM 2087 C CA . GLY A 1 249 ? 4.216 17.466 -20.913 1.00 95.50 249 GLY A CA 1
ATOM 2088 C C . GLY A 1 249 ? 3.123 16.541 -21.429 1.00 95.50 249 GLY A C 1
ATOM 2089 O O . GLY A 1 249 ? 2.148 16.325 -20.716 1.00 95.50 249 GLY A O 1
ATOM 2090 N N . ASP A 1 250 ? 3.291 16.008 -22.636 1.00 96.88 250 ASP A N 1
ATOM 2091 C CA . ASP A 1 250 ? 2.220 15.301 -23.347 1.00 96.88 250 ASP A CA 1
ATOM 2092 C C . ASP A 1 250 ? 2.425 13.777 -23.423 1.00 96.88 250 ASP A C 1
ATOM 2094 O O . ASP A 1 250 ? 1.465 13.051 -23.671 1.00 96.88 250 ASP A O 1
ATOM 2098 N N . TYR A 1 251 ? 3.641 13.277 -23.176 1.00 98.00 251 TYR A N 1
ATOM 2099 C CA . TYR A 1 251 ? 3.979 11.861 -23.348 1.00 98.00 251 TYR A CA 1
ATOM 2100 C C . TYR A 1 251 ? 3.799 11.063 -22.065 1.00 98.00 251 TYR A C 1
ATOM 2102 O O . TYR A 1 251 ? 4.189 11.500 -20.982 1.00 98.00 251 TYR A O 1
ATOM 2110 N N . ARG A 1 252 ? 3.225 9.867 -22.168 1.00 97.81 252 ARG A N 1
ATOM 2111 C CA . ARG A 1 252 ? 2.844 9.061 -21.002 1.00 97.81 252 ARG A CA 1
ATOM 2112 C C . ARG A 1 252 ? 3.563 7.726 -20.964 1.00 97.81 252 ARG A C 1
ATOM 2114 O O . ARG A 1 252 ? 3.843 7.122 -21.996 1.00 97.81 252 ARG A O 1
ATOM 2121 N N . PHE A 1 253 ? 3.762 7.219 -19.750 1.00 97.69 253 PHE A N 1
ATOM 2122 C CA . PHE A 1 253 ? 4.060 5.810 -19.535 1.00 97.69 253 PHE A CA 1
ATOM 2123 C C . PHE A 1 253 ? 2.759 5.054 -19.286 1.00 97.69 253 PHE A C 1
ATOM 2125 O O . PHE A 1 253 ? 1.942 5.458 -18.455 1.00 97.69 253 PHE A O 1
ATOM 2132 N N . LYS A 1 254 ? 2.585 3.937 -19.987 1.00 98.19 254 LYS A N 1
ATOM 2133 C CA . LYS A 1 254 ? 1.488 2.983 -19.799 1.00 98.19 254 LYS A CA 1
ATOM 2134 C C . LYS A 1 254 ? 2.073 1.597 -19.585 1.00 98.19 254 LYS A C 1
ATOM 2136 O O . LYS A 1 254 ? 3.183 1.320 -20.028 1.00 98.19 254 LYS A O 1
ATOM 2141 N N . GLY A 1 255 ? 1.340 0.710 -18.939 1.00 98.12 255 GLY A N 1
ATOM 2142 C CA . GLY A 1 255 ? 1.792 -0.668 -18.815 1.00 98.12 255 GLY A CA 1
ATOM 2143 C C . GLY A 1 255 ? 1.023 -1.451 -17.779 1.00 98.12 255 GLY A C 1
ATOM 2144 O O . GLY A 1 255 ? 0.011 -0.993 -17.241 1.00 98.12 255 GLY A O 1
ATOM 2145 N N . LYS A 1 256 ? 1.532 -2.646 -17.506 1.00 98.25 256 LYS A N 1
ATOM 2146 C CA . LYS A 1 256 ? 0.951 -3.583 -16.558 1.00 98.25 256 LYS A CA 1
ATOM 2147 C C . LYS A 1 256 ? 1.974 -4.047 -15.535 1.00 98.25 256 LYS A C 1
ATOM 2149 O O . LYS A 1 256 ? 3.144 -4.261 -15.844 1.00 98.25 256 LYS A O 1
ATOM 2154 N N . VAL A 1 257 ? 1.508 -4.241 -14.310 1.00 98.12 257 VAL A N 1
ATOM 2155 C CA . VAL A 1 257 ? 2.244 -4.925 -13.252 1.00 98.12 257 VAL A CA 1
ATOM 2156 C C . VAL A 1 257 ? 1.624 -6.297 -13.070 1.00 98.12 257 VAL A C 1
ATOM 2158 O O . VAL A 1 257 ? 0.425 -6.408 -12.801 1.00 98.12 257 VAL A O 1
ATOM 2161 N N . THR A 1 258 ? 2.427 -7.348 -13.214 1.00 97.00 258 THR A N 1
ATOM 2162 C CA . THR A 1 258 ? 1.952 -8.724 -13.068 1.00 97.00 258 THR A CA 1
ATOM 2163 C C . THR A 1 258 ? 2.757 -9.511 -12.046 1.00 97.00 258 THR A C 1
ATOM 2165 O O . THR A 1 258 ? 3.960 -9.317 -11.907 1.00 97.00 258 THR A O 1
ATOM 2168 N N . PHE A 1 259 ? 2.089 -10.422 -11.342 1.00 95.12 259 PHE A N 1
ATOM 2169 C CA . PHE A 1 259 ? 2.708 -11.489 -10.566 1.00 95.12 259 PHE A CA 1
ATOM 2170 C C . PHE A 1 259 ? 2.183 -12.833 -11.070 1.00 95.12 259 PHE A C 1
ATOM 2172 O O . PHE A 1 259 ? 0.976 -13.080 -11.018 1.00 95.12 259 PHE A O 1
ATOM 2179 N N . ASN A 1 260 ? 3.070 -13.679 -11.601 1.00 92.56 260 ASN A N 1
ATOM 2180 C CA . ASN A 1 260 ? 2.712 -14.936 -12.274 1.00 92.56 260 ASN A CA 1
ATOM 2181 C C . ASN A 1 260 ? 1.615 -14.743 -13.339 1.00 92.56 260 ASN A C 1
ATOM 2183 O O . ASN A 1 260 ? 0.632 -15.480 -13.392 1.00 92.56 260 ASN A O 1
ATOM 2187 N N . GLY A 1 261 ? 1.735 -13.679 -14.140 1.00 92.62 261 GLY A N 1
ATOM 2188 C CA . GLY A 1 261 ? 0.774 -13.328 -15.191 1.00 92.62 261 GLY A CA 1
ATOM 2189 C C . GLY A 1 261 ? -0.546 -12.712 -14.705 1.00 92.62 261 GLY A C 1
ATOM 2190 O O . GLY A 1 261 ? -1.298 -12.180 -15.520 1.00 92.62 261 GLY A O 1
ATOM 2191 N N . LYS A 1 262 ? -0.836 -12.712 -13.396 1.00 96.00 262 LYS A N 1
ATOM 2192 C CA . LYS A 1 262 ? -2.013 -12.035 -12.831 1.00 96.00 262 LYS A CA 1
ATOM 2193 C C . LYS A 1 262 ? -1.702 -10.567 -12.550 1.00 96.00 262 LYS A C 1
ATOM 2195 O O . LYS A 1 262 ? -0.646 -10.254 -12.012 1.00 96.00 262 LYS A O 1
ATOM 2200 N N . GLY A 1 263 ? -2.636 -9.675 -12.871 1.00 96.69 263 GLY A N 1
ATOM 2201 C CA . GLY A 1 263 ? -2.539 -8.250 -12.553 1.00 96.69 263 GLY A CA 1
ATOM 2202 C C . GLY A 1 263 ? -2.354 -7.971 -11.062 1.00 96.69 263 GLY A C 1
ATOM 2203 O O . GLY A 1 263 ? -3.048 -8.566 -10.235 1.00 96.69 263 GLY A O 1
ATOM 2204 N N . MET A 1 264 ? -1.428 -7.072 -10.728 1.00 96.06 264 MET A N 1
ATOM 2205 C CA . MET A 1 264 ? -1.171 -6.638 -9.358 1.00 96.06 264 MET A CA 1
ATOM 2206 C C . MET A 1 264 ? -1.769 -5.247 -9.110 1.00 96.06 264 MET A C 1
ATOM 2208 O O . MET A 1 264 ? -1.250 -4.264 -9.645 1.00 96.06 264 MET A O 1
ATOM 2212 N N . PRO A 1 265 ? -2.825 -5.138 -8.294 1.00 95.88 265 PRO A N 1
ATOM 2213 C CA . PRO A 1 265 ? -3.477 -3.865 -8.023 1.00 95.88 265 PRO A CA 1
ATOM 2214 C C . PRO A 1 265 ? -2.707 -3.015 -7.012 1.00 95.88 265 PRO A C 1
ATOM 2216 O O . PRO A 1 265 ? -1.948 -3.536 -6.193 1.00 95.88 265 PRO A O 1
ATOM 2219 N N . PHE A 1 266 ? -2.949 -1.703 -7.053 1.00 95.06 266 PHE A N 1
ATOM 2220 C CA . PHE A 1 266 ? -2.440 -0.710 -6.099 1.00 95.06 266 PHE A CA 1
ATOM 2221 C C . PHE A 1 266 ? -0.907 -0.671 -5.945 1.00 95.06 266 PHE A C 1
ATOM 2223 O O . PHE A 1 266 ? -0.381 -0.206 -4.929 1.00 95.06 266 PHE A O 1
ATOM 2230 N N . ALA A 1 267 ? -0.172 -1.135 -6.956 1.00 95.56 267 ALA A N 1
ATOM 2231 C CA . ALA A 1 267 ? 1.260 -0.916 -7.059 1.00 95.56 267 ALA A CA 1
ATOM 2232 C C . ALA A 1 267 ? 1.513 0.551 -7.424 1.00 95.56 267 ALA A C 1
ATOM 2234 O O . ALA A 1 267 ? 0.866 1.105 -8.314 1.00 95.56 267 ALA A O 1
ATOM 2235 N N . GLN A 1 268 ? 2.446 1.188 -6.724 1.00 95.12 268 GLN A N 1
ATOM 2236 C CA . GLN A 1 268 ? 2.792 2.590 -6.945 1.00 95.12 268 GLN A CA 1
ATOM 2237 C C . GLN A 1 268 ? 3.799 2.711 -8.081 1.00 95.12 268 GLN A C 1
ATOM 2239 O O . GLN A 1 268 ? 4.787 1.987 -8.097 1.00 95.12 268 GLN A O 1
ATOM 2244 N N . ILE A 1 269 ? 3.581 3.645 -9.001 1.00 96.38 269 ILE A N 1
ATOM 2245 C CA . ILE A 1 269 ? 4.487 3.916 -10.119 1.00 96.38 269 ILE A CA 1
ATOM 2246 C C . ILE A 1 269 ? 5.195 5.240 -9.869 1.00 96.38 269 ILE A C 1
ATOM 2248 O O . ILE A 1 269 ? 4.554 6.261 -9.602 1.00 96.38 269 ILE A O 1
ATOM 2252 N N . TYR A 1 270 ? 6.517 5.227 -9.984 1.00 94.00 270 TYR A N 1
ATOM 2253 C CA . TYR A 1 270 ? 7.382 6.388 -9.811 1.00 94.00 270 TYR A CA 1
ATOM 2254 C C . TYR A 1 270 ? 8.074 6.717 -11.132 1.00 94.00 270 TYR A C 1
ATOM 2256 O O . TYR A 1 270 ? 8.474 5.813 -11.861 1.00 94.00 270 TYR A O 1
ATOM 2264 N N . VAL A 1 271 ? 8.256 8.003 -11.422 1.00 92.69 271 VAL A N 1
ATOM 2265 C CA . VAL A 1 271 ? 9.023 8.477 -12.582 1.00 92.69 271 VAL A CA 1
ATOM 2266 C C . VAL A 1 271 ? 9.977 9.564 -12.105 1.00 92.69 271 VAL A C 1
ATOM 2268 O O . VAL A 1 271 ? 9.553 10.511 -11.440 1.00 92.69 271 VAL A O 1
ATOM 2271 N N . ARG A 1 272 ? 11.263 9.420 -12.429 1.00 87.56 272 ARG A N 1
ATOM 2272 C CA . ARG A 1 272 ? 12.340 10.325 -12.009 1.00 87.56 272 ARG A CA 1
ATOM 2273 C C . ARG A 1 272 ? 13.128 10.788 -13.221 1.00 87.56 272 ARG A C 1
ATOM 2275 O O . ARG A 1 272 ? 13.450 9.992 -14.093 1.00 87.56 272 ARG A O 1
ATOM 2282 N N . ASP A 1 273 ? 13.449 12.072 -13.270 1.00 85.94 273 ASP A N 1
ATOM 2283 C CA . ASP A 1 273 ? 14.358 12.618 -14.278 1.00 85.94 273 ASP A CA 1
ATOM 2284 C C . ASP A 1 273 ? 15.805 12.225 -13.936 1.00 85.94 273 ASP A C 1
ATOM 2286 O O . ASP A 1 273 ? 16.256 12.434 -12.807 1.00 85.94 273 ASP A O 1
ATOM 2290 N N . ILE A 1 274 ? 16.540 11.673 -14.904 1.00 79.50 274 ILE A N 1
ATOM 2291 C CA . ILE A 1 274 ? 17.909 11.168 -14.697 1.00 79.50 274 ILE A CA 1
ATOM 2292 C C . ILE A 1 274 ? 18.912 12.294 -14.410 1.00 79.50 274 ILE A C 1
ATOM 2294 O O . ILE A 1 274 ? 19.918 12.072 -13.737 1.00 79.50 274 ILE A O 1
ATOM 2298 N N . SER A 1 275 ? 18.645 13.520 -14.868 1.00 69.94 275 SER A N 1
ATOM 2299 C CA . SER A 1 275 ? 19.514 14.677 -14.611 1.00 69.94 275 SER A CA 1
ATOM 2300 C C . SER A 1 275 ? 19.508 15.118 -13.144 1.00 69.94 275 SER A C 1
ATOM 2302 O O . SER A 1 275 ? 20.458 15.762 -12.690 1.00 69.94 275 SER A O 1
ATOM 2304 N N . LYS A 1 276 ? 18.491 14.725 -12.363 1.00 64.62 276 LYS A N 1
ATOM 2305 C CA . LYS A 1 276 ? 18.477 14.877 -10.904 1.00 64.62 276 LYS A CA 1
ATOM 2306 C C . LYS A 1 276 ? 19.285 13.755 -10.248 1.00 64.62 276 LYS A C 1
ATOM 2308 O O . LYS A 1 276 ? 18.745 12.877 -9.581 1.00 64.62 276 LYS A O 1
ATOM 2313 N N . TYR A 1 277 ? 20.607 13.806 -10.398 1.00 48.84 277 TYR A N 1
ATOM 2314 C CA . TYR A 1 277 ? 21.502 12.968 -9.602 1.00 48.84 277 TYR A CA 1
ATOM 2315 C C . TYR A 1 277 ? 21.432 13.374 -8.121 1.00 48.84 277 TYR A C 1
ATOM 2317 O O . TYR A 1 277 ? 21.777 14.493 -7.745 1.00 48.84 277 TYR A O 1
ATOM 2325 N N . GLY A 1 278 ? 21.003 12.438 -7.277 1.00 54.62 278 GLY A N 1
ATOM 2326 C CA . GLY A 1 278 ? 20.992 12.542 -5.821 1.00 54.62 278 GLY A CA 1
ATOM 2327 C C . GLY A 1 278 ? 20.772 11.169 -5.183 1.00 54.62 278 GLY A C 1
ATOM 2328 O O . GLY A 1 278 ? 20.279 10.246 -5.835 1.00 54.62 278 GLY A O 1
ATOM 2329 N N . THR A 1 279 ? 21.156 11.019 -3.915 1.00 54.19 279 THR A N 1
ATOM 2330 C CA . THR A 1 279 ? 20.936 9.787 -3.145 1.00 54.19 279 THR A CA 1
ATOM 2331 C C . THR A 1 279 ? 19.435 9.517 -3.033 1.00 54.19 279 THR A C 1
ATOM 2333 O O . THR A 1 279 ? 18.693 10.360 -2.533 1.00 54.19 279 THR 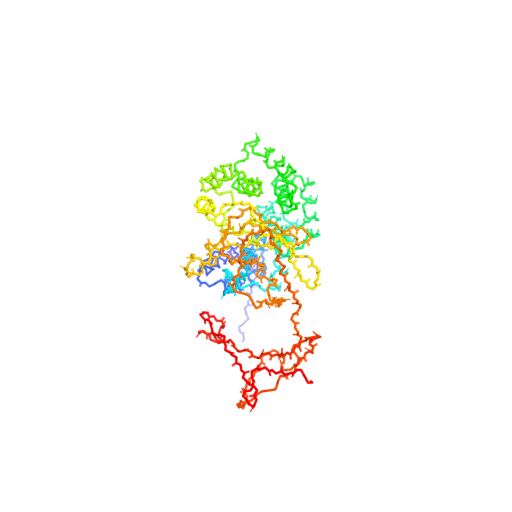A O 1
ATOM 2336 N N . TYR A 1 280 ? 18.983 8.353 -3.501 1.00 58.84 280 TYR A N 1
ATOM 2337 C CA . TYR A 1 280 ? 17.611 7.889 -3.292 1.00 58.84 280 TYR A CA 1
ATOM 2338 C C . TYR A 1 280 ? 17.258 7.886 -1.799 1.00 58.84 280 TYR A C 1
ATOM 2340 O O . TYR A 1 280 ? 18.024 7.383 -0.975 1.00 58.84 280 TYR A O 1
ATOM 2348 N N . SER A 1 281 ? 16.076 8.409 -1.473 1.00 59.94 281 SER A N 1
ATOM 2349 C CA . SER A 1 281 ? 15.458 8.264 -0.159 1.00 59.94 281 SER A CA 1
ATOM 2350 C C . SER A 1 281 ? 14.060 7.693 -0.341 1.00 59.94 281 SER A C 1
ATOM 2352 O O . SER A 1 281 ? 13.205 8.334 -0.953 1.00 59.94 281 SER A O 1
ATOM 2354 N N . SER A 1 282 ? 13.804 6.519 0.236 1.00 58.53 282 SER A N 1
ATOM 2355 C CA . SER A 1 282 ? 12.495 5.857 0.181 1.00 58.53 282 SER A CA 1
ATOM 2356 C C . SER A 1 282 ? 11.362 6.700 0.780 1.00 58.53 282 SER A C 1
ATOM 2358 O O . SER A 1 282 ? 10.203 6.503 0.421 1.00 58.53 282 SE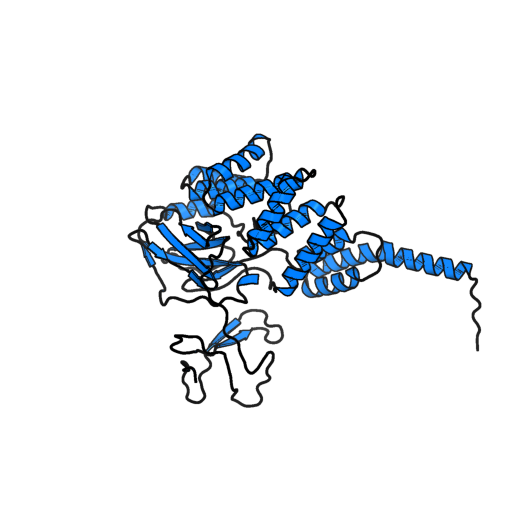R A O 1
ATOM 2360 N N . SER A 1 283 ? 11.681 7.673 1.639 1.00 58.69 283 SER A N 1
ATOM 2361 C CA . SER A 1 283 ? 10.730 8.626 2.230 1.00 58.69 283 SER A CA 1
ATOM 2362 C C . SER A 1 283 ? 10.446 9.870 1.372 1.00 58.69 283 SER A C 1
ATOM 2364 O O . SER A 1 283 ? 9.494 10.597 1.652 1.00 58.69 283 SER A O 1
ATOM 2366 N N . GLY A 1 284 ? 11.261 10.149 0.347 1.00 63.38 284 GLY A N 1
ATOM 2367 C CA . GLY A 1 284 ? 11.179 11.387 -0.445 1.00 63.38 284 GLY A CA 1
ATOM 2368 C C . GLY A 1 284 ? 10.420 11.257 -1.767 1.00 63.38 284 GLY A C 1
ATOM 2369 O O . GLY A 1 284 ? 9.913 12.253 -2.284 1.00 63.38 284 GLY A O 1
ATOM 2370 N N . GLU A 1 285 ? 10.319 10.045 -2.309 1.00 77.75 285 GLU A N 1
ATOM 2371 C CA . GLU A 1 285 ? 9.731 9.803 -3.628 1.00 77.75 285 GLU A CA 1
ATOM 2372 C C . GLU A 1 285 ? 8.198 9.699 -3.560 1.00 77.75 285 GLU A C 1
ATOM 2374 O O . GLU A 1 285 ? 7.628 9.078 -2.661 1.00 77.75 285 GLU A O 1
ATOM 2379 N N . ASN A 1 286 ? 7.518 10.313 -4.530 1.00 86.81 286 ASN A N 1
ATOM 2380 C CA . ASN A 1 286 ? 6.059 10.324 -4.633 1.00 86.81 286 ASN A CA 1
ATOM 2381 C C . ASN A 1 286 ? 5.619 9.585 -5.893 1.00 86.81 286 ASN A C 1
ATOM 2383 O O . ASN A 1 286 ? 6.149 9.835 -6.976 1.00 86.81 286 ASN A O 1
ATOM 2387 N N . PHE A 1 287 ? 4.612 8.722 -5.763 1.00 92.62 287 PHE A N 1
ATOM 2388 C CA . PHE A 1 287 ? 4.039 8.051 -6.923 1.00 92.62 287 PHE A CA 1
ATOM 2389 C C . PHE A 1 287 ? 3.349 9.060 -7.851 1.00 92.62 287 PHE A C 1
ATOM 2391 O O . PHE A 1 287 ? 2.711 10.018 -7.395 1.00 92.62 287 PHE A O 1
ATOM 2398 N N . VAL A 1 288 ? 3.436 8.804 -9.151 1.00 95.06 288 VAL A N 1
ATOM 2399 C CA . VAL A 1 288 ? 2.756 9.566 -10.209 1.00 95.06 288 VAL A CA 1
ATOM 2400 C C . VAL A 1 288 ? 1.536 8.824 -10.750 1.00 95.06 288 VAL A C 1
ATOM 2402 O O . VAL A 1 288 ? 0.620 9.460 -11.259 1.00 95.06 288 VAL A O 1
ATOM 2405 N N . ALA A 1 289 ? 1.492 7.501 -10.593 1.00 96.38 289 ALA A N 1
ATOM 2406 C CA . ALA A 1 289 ? 0.340 6.666 -10.910 1.00 96.38 289 ALA A CA 1
ATOM 2407 C C . ALA A 1 289 ? 0.251 5.476 -9.950 1.00 96.38 289 ALA A C 1
ATOM 2409 O O . ALA A 1 289 ? 1.205 5.174 -9.229 1.00 96.38 289 ALA A O 1
ATOM 2410 N N . ILE A 1 290 ? -0.900 4.811 -9.954 1.00 96.69 290 ILE A N 1
ATOM 2411 C CA . ILE A 1 290 ? -1.111 3.522 -9.294 1.00 96.69 290 ILE A CA 1
ATOM 2412 C C . ILE A 1 290 ? -1.742 2.550 -10.286 1.00 96.69 290 ILE A C 1
ATOM 2414 O O . ILE A 1 290 ? -2.395 2.984 -11.237 1.00 96.69 290 ILE A O 1
ATOM 2418 N N . THR A 1 291 ? -1.544 1.253 -10.076 1.00 98.25 291 THR A N 1
ATOM 2419 C CA . THR A 1 291 ? -2.238 0.237 -10.869 1.00 98.25 291 THR A CA 1
ATOM 2420 C C . THR A 1 291 ? -3.692 0.073 -10.440 1.00 98.25 291 THR A C 1
ATOM 2422 O O . THR A 1 291 ? -4.017 0.132 -9.249 1.00 98.25 291 THR A O 1
ATOM 2425 N N . ASP A 1 292 ? -4.554 -0.165 -11.424 1.00 97.88 292 ASP A N 1
ATOM 2426 C CA . ASP A 1 292 ? -5.963 -0.494 -11.224 1.00 97.88 292 ASP A CA 1
ATOM 2427 C C . ASP A 1 292 ? -6.172 -1.933 -10.715 1.00 97.88 292 ASP A C 1
ATOM 2429 O O . ASP A 1 292 ? -5.222 -2.693 -10.500 1.00 97.88 292 ASP A O 1
ATOM 2433 N N . SER A 1 293 ? -7.434 -2.342 -10.562 1.00 96.19 293 SER A N 1
ATOM 2434 C CA . SER A 1 293 ? -7.816 -3.697 -10.144 1.00 96.19 293 SER A CA 1
ATOM 2435 C C . SER A 1 293 ? -7.272 -4.827 -11.039 1.00 96.19 293 SER A C 1
ATOM 2437 O O . SER A 1 293 ? -7.156 -5.968 -10.587 1.00 96.19 293 SER A O 1
ATOM 2439 N N . ASN A 1 294 ? -6.921 -4.534 -12.294 1.00 97.38 294 ASN A N 1
ATOM 2440 C CA . ASN A 1 294 ? -6.355 -5.475 -13.264 1.00 97.38 294 ASN A CA 1
ATOM 2441 C C . ASN A 1 294 ? -4.827 -5.367 -13.387 1.00 97.38 294 ASN A C 1
ATOM 2443 O O . ASN A 1 294 ? -4.229 -6.089 -14.191 1.00 97.38 294 ASN A O 1
ATOM 2447 N N . GLY A 1 295 ? -4.188 -4.509 -12.592 1.00 98.00 295 GLY A N 1
ATOM 2448 C CA . GLY A 1 295 ? -2.750 -4.273 -12.608 1.00 98.00 295 GLY A CA 1
ATOM 2449 C C . GLY A 1 295 ? -2.273 -3.284 -13.671 1.00 98.00 295 GLY A C 1
ATOM 2450 O O . GLY A 1 295 ? -1.072 -3.211 -13.910 1.00 98.00 295 GLY A O 1
ATOM 2451 N N . GLU A 1 296 ? -3.164 -2.543 -14.326 1.00 98.62 296 GLU A N 1
ATOM 2452 C CA . GLU A 1 296 ? -2.825 -1.617 -15.410 1.00 98.62 296 GLU A CA 1
ATOM 2453 C C . GLU A 1 296 ? -2.620 -0.194 -14.885 1.00 98.62 296 GLU A C 1
ATOM 2455 O O . GLU A 1 296 ? -3.363 0.290 -14.031 1.00 98.62 296 GLU A O 1
ATOM 2460 N N . PHE A 1 297 ? -1.622 0.518 -15.409 1.00 98.50 297 PHE A N 1
ATOM 2461 C CA . PHE A 1 297 ? -1.327 1.899 -15.025 1.00 98.50 297 PHE A CA 1
ATOM 2462 C C . PHE A 1 297 ? -1.134 2.808 -16.241 1.00 98.50 297 PHE A C 1
ATOM 2464 O O . PHE A 1 297 ? -0.830 2.370 -17.351 1.00 98.50 297 PHE A O 1
ATOM 2471 N N . GLU A 1 298 ? -1.341 4.100 -16.012 1.00 98.12 298 GLU A N 1
ATOM 2472 C CA . GLU A 1 298 ? -1.044 5.183 -16.941 1.00 98.12 298 GLU A CA 1
ATOM 2473 C C . GLU A 1 298 ? -0.651 6.396 -16.115 1.00 98.12 298 GLU A C 1
ATOM 2475 O O . GLU A 1 298 ? -1.325 6.738 -15.140 1.00 98.12 298 GLU A O 1
ATOM 2480 N N . THR A 1 299 ? 0.456 7.026 -16.481 1.00 97.94 299 THR A N 1
ATOM 2481 C CA . THR A 1 299 ? 0.918 8.238 -15.814 1.00 97.94 299 THR A CA 1
ATOM 2482 C C . THR A 1 299 ? 0.261 9.484 -16.408 1.00 97.94 299 THR A C 1
ATOM 2484 O O . THR A 1 299 ? -0.157 9.464 -17.567 1.00 97.94 299 THR A O 1
ATOM 2487 N N . PRO A 1 300 ? 0.242 10.610 -15.673 1.00 96.94 300 PRO A N 1
ATOM 2488 C CA . PRO A 1 300 ? 0.103 11.923 -16.295 1.00 96.94 300 PRO A CA 1
ATOM 2489 C C . PRO A 1 300 ? 1.191 12.158 -17.352 1.00 96.94 300 PRO A C 1
ATOM 2491 O O . PRO A 1 300 ? 2.197 11.438 -17.388 1.00 96.94 300 PRO A O 1
ATOM 2494 N N . GLY A 1 301 ? 0.995 13.171 -18.194 1.00 96.69 301 GLY A N 1
ATOM 2495 C CA . GLY A 1 301 ? 1.944 13.517 -19.246 1.00 96.69 301 GLY A CA 1
ATOM 2496 C C . GLY A 1 301 ? 3.254 14.133 -18.735 1.00 96.69 301 GLY A C 1
ATOM 2497 O O . GLY A 1 301 ? 3.276 15.009 -17.863 1.00 96.69 301 GLY A O 1
ATOM 2498 N N . PHE A 1 302 ? 4.358 13.693 -19.332 1.00 96.25 302 PHE A N 1
ATOM 2499 C CA . PHE A 1 302 ? 5.717 14.182 -19.143 1.00 96.25 302 PHE A CA 1
ATOM 2500 C C . PHE A 1 302 ? 6.233 14.825 -20.433 1.00 96.25 302 PHE A C 1
ATOM 2502 O O . PHE A 1 302 ? 5.841 14.463 -21.543 1.00 96.25 302 PHE A O 1
ATOM 2509 N N . LYS A 1 303 ? 7.111 15.818 -20.293 1.00 95.88 303 LYS A N 1
ATOM 2510 C CA . LYS A 1 303 ? 7.823 16.421 -21.426 1.00 95.88 303 LYS A CA 1
ATOM 2511 C C . LYS A 1 303 ? 8.896 15.471 -21.957 1.00 95.88 303 LYS A C 1
ATOM 2513 O O . LYS A 1 303 ? 9.256 14.498 -21.301 1.00 95.88 303 LYS A O 1
ATOM 2518 N N . GLU A 1 304 ? 9.455 15.805 -23.113 1.00 95.94 304 GLU A N 1
ATOM 2519 C CA . GLU A 1 304 ? 10.597 15.075 -23.668 1.00 95.94 304 GLU A CA 1
ATOM 2520 C C . GLU A 1 304 ? 11.785 15.082 -22.705 1.00 95.94 304 GLU A C 1
ATOM 2522 O O . GLU A 1 304 ? 12.140 16.123 -22.137 1.00 95.94 304 GLU A O 1
ATOM 2527 N N . GLY A 1 305 ? 12.416 13.923 -22.527 1.00 93.69 305 GLY A N 1
ATOM 2528 C CA . GLY A 1 305 ? 13.520 13.797 -21.585 1.00 93.69 305 GLY A CA 1
ATOM 2529 C C . GLY A 1 305 ? 13.980 12.368 -21.340 1.00 93.69 305 GLY A C 1
ATOM 2530 O O . GLY A 1 305 ? 13.505 11.417 -21.954 1.00 93.69 305 GLY A O 1
ATOM 2531 N N . GLN A 1 306 ? 14.936 12.236 -20.421 1.00 92.94 306 GLN A N 1
ATOM 2532 C CA . GLN A 1 306 ? 15.482 10.950 -19.998 1.00 92.94 306 GLN A CA 1
ATOM 2533 C C . GLN A 1 306 ? 15.014 10.641 -18.584 1.00 92.94 306 GLN A C 1
ATOM 2535 O O . GLN A 1 306 ? 15.303 11.389 -17.644 1.00 92.94 306 GLN A O 1
ATOM 2540 N N . TYR A 1 307 ? 14.319 9.521 -18.438 1.00 92.25 307 TYR A N 1
ATOM 2541 C CA . TYR A 1 307 ? 13.660 9.152 -17.198 1.00 92.25 307 TYR A CA 1
ATOM 2542 C C . TYR A 1 307 ? 14.064 7.760 -16.721 1.00 92.25 307 TYR A C 1
ATOM 2544 O O . TYR A 1 307 ? 14.405 6.870 -17.499 1.00 92.25 307 TYR A O 1
ATOM 2552 N N . GLU A 1 308 ? 13.983 7.575 -15.413 1.00 91.25 308 GLU A N 1
ATOM 2553 C CA . GLU A 1 308 ? 13.927 6.285 -14.747 1.00 91.25 308 GLU A CA 1
ATOM 2554 C C . GLU A 1 308 ? 12.479 6.048 -14.299 1.00 91.25 308 GLU A C 1
ATOM 2556 O O . GLU A 1 308 ? 11.869 6.924 -13.680 1.00 91.25 308 GLU A O 1
ATOM 2561 N N . ILE A 1 309 ? 11.937 4.863 -14.586 1.00 92.88 309 ILE A N 1
ATOM 2562 C CA . ILE A 1 309 ? 10.657 4.410 -14.032 1.00 92.88 309 ILE A CA 1
ATOM 2563 C C . ILE A 1 309 ? 10.924 3.403 -12.913 1.00 92.88 309 ILE A C 1
ATOM 2565 O O . ILE A 1 309 ? 11.814 2.555 -13.017 1.00 92.88 309 ILE A O 1
ATOM 2569 N N . GLY A 1 310 ? 10.162 3.510 -11.833 1.00 93.31 310 GLY A N 1
ATOM 2570 C CA . GLY A 1 310 ? 10.235 2.614 -10.688 1.00 93.31 310 GLY A CA 1
ATOM 2571 C C . GLY A 1 310 ? 8.856 2.170 -10.231 1.00 93.31 310 GLY A C 1
ATOM 2572 O O . GLY A 1 310 ? 7.835 2.739 -10.623 1.00 93.31 310 GLY A O 1
ATOM 2573 N N . ILE A 1 311 ? 8.840 1.159 -9.373 1.00 94.62 311 ILE A N 1
ATOM 2574 C CA . ILE A 1 311 ? 7.626 0.578 -8.812 1.00 94.62 311 ILE A CA 1
ATOM 2575 C C . ILE A 1 311 ? 7.755 0.397 -7.302 1.00 94.62 311 ILE A C 1
ATOM 2577 O O . ILE A 1 311 ? 8.802 -0.019 -6.818 1.00 94.62 311 ILE A O 1
ATOM 2581 N N . GLY A 1 312 ? 6.690 0.689 -6.562 1.00 93.12 312 GLY A N 1
ATOM 2582 C CA . GLY A 1 312 ? 6.540 0.403 -5.139 1.00 93.12 312 GLY A CA 1
ATOM 2583 C C . GLY A 1 312 ? 5.532 -0.714 -4.932 1.00 93.12 312 GLY A C 1
ATOM 2584 O O . GLY A 1 312 ? 4.343 -0.531 -5.201 1.00 93.12 312 GLY A O 1
ATOM 2585 N N . ILE A 1 313 ? 6.004 -1.855 -4.436 1.00 91.56 313 ILE A N 1
ATOM 2586 C CA . ILE A 1 313 ? 5.168 -3.009 -4.082 1.00 91.56 313 ILE A CA 1
ATOM 2587 C C . ILE A 1 313 ? 5.081 -3.136 -2.567 1.00 91.56 313 ILE A C 1
ATOM 2589 O O . ILE A 1 313 ? 6.029 -2.815 -1.861 1.00 91.56 313 ILE A O 1
ATOM 2593 N N . SER A 1 314 ? 3.964 -3.616 -2.036 1.00 89.25 314 SER A N 1
ATOM 2594 C CA . SER A 1 314 ? 3.811 -3.770 -0.587 1.00 89.25 314 SER A CA 1
ATOM 2595 C C . SER A 1 314 ? 4.842 -4.736 -0.005 1.00 89.25 314 SER A C 1
ATOM 2597 O O . SER A 1 314 ? 5.029 -5.843 -0.509 1.00 89.25 314 SER A O 1
ATOM 2599 N N . HIS A 1 315 ? 5.488 -4.342 1.092 1.00 86.25 315 HIS A N 1
ATOM 2600 C CA . HIS A 1 315 ? 6.605 -5.083 1.677 1.00 86.25 315 HIS A CA 1
ATOM 2601 C C . HIS A 1 315 ? 6.292 -6.562 1.994 1.00 86.25 315 HIS A C 1
ATOM 2603 O O . HIS A 1 315 ? 7.109 -7.412 1.641 1.00 86.25 315 HIS A O 1
ATOM 2609 N N . PRO A 1 316 ? 5.112 -6.930 2.546 1.00 86.62 316 PRO A N 1
ATOM 2610 C CA . PRO A 1 316 ? 4.776 -8.336 2.784 1.00 86.62 316 PRO A CA 1
ATOM 2611 C C . PRO A 1 316 ? 4.695 -9.198 1.516 1.00 86.62 316 PRO A C 1
ATOM 2613 O O . PRO A 1 316 ? 4.798 -10.416 1.616 1.00 86.62 316 PRO A O 1
ATOM 2616 N N . LEU A 1 317 ? 4.480 -8.587 0.345 1.00 86.38 317 LEU A N 1
ATOM 2617 C CA . LEU A 1 317 ? 4.419 -9.284 -0.941 1.00 86.38 317 LEU A CA 1
ATOM 2618 C C . LEU A 1 317 ? 5.811 -9.489 -1.550 1.00 86.38 317 LEU A C 1
ATOM 2620 O O . LEU A 1 317 ? 6.041 -10.483 -2.231 1.00 86.38 317 LEU A O 1
ATOM 2624 N N . ALA A 1 318 ? 6.747 -8.574 -1.278 1.00 84.69 318 ALA A N 1
ATOM 2625 C CA . ALA A 1 318 ? 8.080 -8.578 -1.878 1.00 84.69 318 ALA A CA 1
ATOM 2626 C C . ALA A 1 318 ? 8.899 -9.842 -1.550 1.00 84.69 318 ALA A C 1
ATOM 2628 O O . ALA A 1 318 ? 9.758 -10.229 -2.337 1.00 84.69 318 ALA A O 1
ATOM 2629 N N . TYR A 1 319 ? 8.625 -10.504 -0.419 1.00 81.62 319 TYR A N 1
ATOM 2630 C CA . TYR A 1 319 ? 9.316 -11.735 -0.012 1.00 81.62 319 TYR A CA 1
ATOM 2631 C C . TYR A 1 319 ? 9.053 -12.933 -0.931 1.00 81.62 319 TYR A C 1
ATOM 2633 O O . TYR A 1 319 ? 9.853 -13.864 -0.956 1.00 81.62 319 TYR A O 1
ATOM 2641 N N . ASP A 1 320 ? 7.955 -12.917 -1.686 1.00 84.75 320 ASP A N 1
ATOM 2642 C CA . ASP A 1 320 ? 7.510 -14.042 -2.513 1.00 84.75 320 ASP A CA 1
ATOM 2643 C C . ASP A 1 320 ? 7.516 -13.700 -4.000 1.00 84.75 320 ASP A C 1
ATOM 2645 O O . ASP A 1 320 ? 6.769 -14.285 -4.784 1.00 84.75 320 ASP A O 1
ATOM 2649 N N . MET A 1 321 ? 8.326 -12.716 -4.385 1.00 90.19 321 MET A N 1
ATOM 2650 C CA . MET A 1 321 ? 8.353 -12.185 -5.737 1.00 90.19 321 MET A CA 1
ATOM 2651 C C . MET A 1 321 ? 9.786 -11.978 -6.208 1.00 90.19 321 MET A C 1
ATOM 2653 O O . MET A 1 321 ? 10.615 -11.382 -5.523 1.00 90.19 321 MET A O 1
ATOM 2657 N N . VAL A 1 322 ? 10.057 -12.414 -7.433 1.00 88.69 322 VAL A N 1
ATOM 2658 C CA . VAL A 1 322 ? 11.281 -12.096 -8.165 1.00 88.69 322 VAL A CA 1
ATOM 2659 C C . VAL A 1 322 ? 10.915 -11.147 -9.293 1.00 88.69 322 VAL A C 1
ATOM 2661 O O . VAL A 1 322 ? 10.117 -11.491 -10.161 1.00 88.69 322 VAL A O 1
ATOM 2664 N N . TYR A 1 323 ? 11.487 -9.943 -9.275 1.00 90.56 323 TYR A N 1
ATOM 2665 C CA . TYR A 1 323 ? 11.338 -8.990 -10.371 1.00 90.56 323 TYR A CA 1
ATOM 2666 C C . TYR A 1 323 ? 12.175 -9.429 -11.576 1.00 90.56 323 TYR A C 1
ATOM 2668 O O . TYR A 1 323 ? 13.396 -9.572 -11.458 1.00 90.56 323 TYR A O 1
ATOM 2676 N N . MET A 1 324 ? 11.521 -9.588 -12.725 1.00 87.69 324 MET A N 1
ATOM 2677 C CA . MET A 1 324 ? 12.155 -9.857 -14.014 1.00 87.69 324 MET A CA 1
ATOM 2678 C C . MET A 1 324 ? 12.791 -8.568 -14.540 1.00 87.69 324 MET A C 1
ATOM 2680 O O . MET A 1 324 ? 12.170 -7.779 -15.253 1.00 87.69 324 MET A O 1
ATOM 2684 N N . GLU A 1 325 ? 14.026 -8.324 -14.109 1.00 82.00 325 GLU A N 1
ATOM 2685 C CA . GLU A 1 325 ? 14.772 -7.110 -14.425 1.00 82.00 325 GLU A CA 1
ATOM 2686 C C . GLU A 1 325 ? 15.120 -7.042 -15.917 1.00 82.00 325 GLU A C 1
ATOM 2688 O O . GLU A 1 325 ? 15.649 -7.987 -16.498 1.00 82.00 325 GLU A O 1
ATOM 2693 N N . LYS A 1 326 ? 14.831 -5.894 -16.530 1.00 84.00 326 LYS A N 1
ATOM 2694 C CA . LYS A 1 326 ? 15.234 -5.576 -17.902 1.00 84.00 326 LYS A CA 1
ATOM 2695 C C . LYS A 1 326 ? 16.629 -4.951 -17.874 1.00 84.00 326 LYS A C 1
ATOM 2697 O O . LYS A 1 326 ? 16.914 -4.147 -16.986 1.00 84.00 326 LYS A O 1
ATOM 2702 N N . ASP A 1 327 ? 17.473 -5.262 -18.857 1.00 82.25 327 ASP A N 1
ATOM 2703 C CA . ASP A 1 327 ? 18.813 -4.667 -18.981 1.00 82.25 327 ASP A CA 1
ATOM 2704 C C . ASP A 1 327 ? 18.755 -3.247 -19.575 1.00 82.25 327 ASP A C 1
ATOM 2706 O O . ASP A 1 327 ? 19.233 -2.961 -20.670 1.00 82.25 327 ASP A O 1
ATOM 2710 N N . ILE A 1 328 ? 18.080 -2.352 -18.854 1.00 86.56 328 ILE A N 1
ATOM 2711 C CA . ILE A 1 328 ? 17.904 -0.940 -19.191 1.00 86.56 328 ILE A CA 1
ATOM 2712 C C . ILE A 1 328 ? 18.043 -0.106 -17.922 1.00 86.56 328 ILE A C 1
ATOM 2714 O O . ILE A 1 328 ? 17.551 -0.464 -16.854 1.00 86.56 328 ILE A O 1
ATOM 2718 N N . ARG A 1 329 ? 18.752 1.017 -18.038 1.00 83.44 329 ARG A N 1
ATOM 2719 C CA . ARG A 1 329 ? 19.019 1.940 -16.919 1.00 83.44 329 ARG A CA 1
ATOM 2720 C C . ARG A 1 329 ? 18.423 3.329 -17.128 1.00 83.44 329 ARG A C 1
ATOM 2722 O O . ARG A 1 329 ? 18.555 4.181 -16.257 1.00 83.44 329 ARG A O 1
ATOM 2729 N N . LYS A 1 330 ? 17.817 3.558 -18.294 1.00 89.88 330 LYS A N 1
ATOM 2730 C CA . LYS A 1 330 ? 17.177 4.810 -18.683 1.00 89.88 330 LYS A CA 1
ATOM 2731 C C . LYS A 1 330 ? 16.134 4.581 -19.767 1.00 89.88 330 LYS A C 1
ATOM 2733 O O . LYS A 1 330 ? 16.267 3.640 -20.549 1.00 89.88 330 LYS A O 1
ATOM 2738 N N . LEU A 1 331 ? 15.156 5.476 -19.831 1.00 92.81 331 LEU A N 1
ATOM 2739 C CA . LEU A 1 331 ? 14.141 5.553 -20.875 1.00 92.81 331 LEU A CA 1
ATOM 2740 C C . LEU A 1 331 ? 14.213 6.932 -21.527 1.00 92.81 331 LEU A C 1
ATOM 2742 O O . LEU A 1 331 ? 14.106 7.949 -20.842 1.00 92.81 331 LEU A O 1
ATOM 2746 N N . ASP A 1 332 ? 14.405 6.956 -22.842 1.00 94.38 332 ASP A N 1
ATOM 2747 C CA . ASP A 1 332 ? 14.361 8.176 -23.642 1.00 94.38 332 ASP A CA 1
ATOM 2748 C C . ASP A 1 332 ? 12.904 8.399 -24.098 1.00 94.38 332 ASP A C 1
ATOM 2750 O O . ASP A 1 332 ? 12.387 7.652 -24.929 1.00 94.38 332 ASP A O 1
ATOM 2754 N N . LEU A 1 333 ? 12.218 9.377 -23.499 1.00 95.50 333 LEU A N 1
ATOM 2755 C CA . LEU A 1 333 ? 10.796 9.643 -23.723 1.00 95.50 333 LEU A CA 1
ATOM 2756 C C . LEU A 1 333 ? 10.618 10.741 -24.781 1.00 95.50 333 LEU A C 1
ATOM 2758 O O . LEU A 1 333 ? 10.844 11.916 -24.493 1.00 95.50 333 LEU A O 1
ATOM 2762 N N . TYR A 1 334 ? 10.198 10.346 -25.984 1.00 95.62 334 TYR A N 1
ATOM 2763 C CA . TYR A 1 334 ? 9.841 11.238 -27.105 1.00 95.62 334 TYR A CA 1
ATOM 2764 C C . TYR A 1 334 ? 8.447 10.954 -27.680 1.00 95.62 334 TYR A C 1
ATOM 2766 O O . TYR A 1 334 ? 7.975 11.670 -28.555 1.00 95.62 334 TYR A O 1
ATOM 2774 N N . GLU A 1 335 ? 7.813 9.881 -27.216 1.00 96.81 335 GLU A N 1
ATOM 2775 C CA . GLU A 1 335 ? 6.463 9.451 -27.555 1.00 96.81 335 GLU A CA 1
ATOM 2776 C C . GLU A 1 335 ? 5.885 8.673 -26.365 1.00 96.81 335 GLU A C 1
ATOM 2778 O O . GLU A 1 335 ? 6.611 8.356 -25.418 1.00 96.81 335 GLU A O 1
ATOM 2783 N N . ASP A 1 336 ? 4.587 8.366 -26.395 1.00 97.75 336 ASP A N 1
ATOM 2784 C CA . ASP A 1 336 ? 3.976 7.468 -25.410 1.00 97.75 336 ASP A CA 1
ATOM 2785 C C . ASP A 1 336 ? 4.728 6.129 -25.366 1.00 97.75 336 ASP A C 1
ATOM 2787 O O . ASP A 1 336 ? 4.965 5.498 -26.396 1.00 97.75 336 ASP A O 1
ATOM 2791 N N . MET A 1 337 ? 5.062 5.663 -24.163 1.00 97.25 337 MET A N 1
ATOM 2792 C CA . MET A 1 337 ? 5.879 4.469 -23.967 1.00 97.25 337 MET A CA 1
ATOM 2793 C C . MET A 1 337 ? 5.144 3.410 -23.151 1.00 97.25 337 MET A C 1
ATOM 2795 O O . MET A 1 337 ? 4.509 3.704 -22.136 1.00 97.25 337 MET A O 1
ATOM 2799 N N . VAL A 1 338 ? 5.286 2.149 -23.567 1.00 97.25 338 VAL A N 1
ATOM 2800 C CA . VAL A 1 338 ? 4.808 0.994 -22.801 1.00 97.25 338 VAL A CA 1
ATOM 2801 C C . VAL A 1 338 ? 5.944 0.412 -21.964 1.00 97.25 338 VAL A C 1
ATOM 2803 O O . VAL A 1 338 ? 7.008 0.084 -22.488 1.00 97.25 338 VAL A O 1
ATOM 2806 N N . TYR A 1 339 ? 5.715 0.254 -20.661 1.00 96.19 339 TYR A N 1
ATOM 2807 C CA . TYR A 1 339 ? 6.658 -0.366 -19.740 1.00 96.19 339 TYR A CA 1
ATOM 2808 C C . TYR A 1 339 ? 5.946 -1.297 -18.756 1.00 96.19 339 TYR A C 1
ATOM 2810 O O . TYR A 1 339 ? 5.319 -0.852 -17.798 1.00 96.19 339 TYR A O 1
ATOM 2818 N N . ASP A 1 340 ? 6.114 -2.603 -18.951 1.00 96.88 340 ASP A N 1
ATOM 2819 C CA . ASP A 1 340 ? 5.568 -3.605 -18.030 1.00 96.88 340 ASP A CA 1
ATOM 2820 C C . ASP A 1 340 ? 6.557 -3.997 -16.930 1.00 96.88 340 ASP A C 1
ATOM 2822 O O . ASP A 1 340 ? 7.761 -4.149 -17.184 1.00 96.88 340 ASP A O 1
ATOM 2826 N N . PHE A 1 341 ? 6.025 -4.230 -15.731 1.00 96.75 341 PHE A N 1
ATOM 2827 C CA . PHE A 1 341 ? 6.730 -4.833 -14.604 1.00 96.75 341 PHE A CA 1
ATOM 2828 C C . PHE A 1 341 ? 6.227 -6.262 -14.399 1.00 96.75 341 PHE A C 1
ATOM 2830 O O . PHE A 1 341 ? 5.051 -6.481 -14.110 1.00 96.75 341 PHE A O 1
ATOM 2837 N N . ASN A 1 342 ? 7.126 -7.238 -14.501 1.00 95.06 342 ASN A N 1
ATOM 2838 C CA . ASN A 1 342 ? 6.777 -8.647 -14.361 1.00 95.06 342 ASN A CA 1
ATOM 2839 C C . ASN A 1 342 ? 7.472 -9.242 -13.143 1.00 95.06 342 ASN A C 1
ATOM 2841 O O . ASN A 1 342 ? 8.695 -9.174 -13.013 1.00 95.06 342 ASN A O 1
ATOM 2845 N N . PHE A 1 343 ? 6.677 -9.833 -12.262 1.00 94.25 343 PHE A N 1
ATOM 2846 C CA . PHE A 1 343 ? 7.133 -10.584 -11.108 1.00 94.25 343 PHE A CA 1
ATOM 2847 C C . PHE A 1 343 ? 6.748 -12.049 -11.270 1.00 94.25 343 PHE A C 1
ATOM 2849 O O . PHE A 1 343 ? 5.648 -12.372 -11.725 1.00 94.25 343 PHE A O 1
ATOM 2856 N N . ILE A 1 344 ? 7.639 -12.938 -10.856 1.00 91.19 344 ILE A N 1
ATOM 2857 C CA . ILE A 1 344 ? 7.393 -14.381 -10.827 1.00 91.19 344 ILE A CA 1
ATOM 2858 C C . ILE A 1 344 ? 7.629 -14.934 -9.425 1.00 91.19 344 ILE A C 1
ATOM 2860 O O . ILE A 1 344 ? 8.276 -14.289 -8.594 1.00 91.19 344 ILE A O 1
ATOM 2864 N N . SER A 1 345 ? 7.098 -16.122 -9.151 1.00 90.88 345 SER A N 1
ATOM 2865 C CA . SER A 1 345 ? 7.425 -16.856 -7.930 1.00 90.88 345 SER A CA 1
ATOM 2866 C C . SER A 1 345 ? 8.931 -17.146 -7.846 1.00 90.88 345 SER A C 1
ATOM 2868 O O . SER A 1 345 ? 9.542 -17.494 -8.859 1.00 90.88 345 SER A O 1
ATOM 2870 N N . PRO A 1 346 ? 9.540 -17.054 -6.651 1.00 89.00 346 PRO A N 1
ATOM 2871 C CA . PRO A 1 346 ? 10.877 -17.572 -6.409 1.00 89.00 346 PRO A CA 1
ATOM 2872 C C . PRO A 1 346 ? 10.943 -19.074 -6.698 1.00 89.00 346 PRO A C 1
ATOM 2874 O O . PRO A 1 346 ? 10.026 -19.810 -6.337 1.00 89.00 346 PRO A O 1
ATOM 2877 N N . MET A 1 347 ? 12.048 -19.526 -7.294 1.00 87.94 347 MET A N 1
ATOM 2878 C CA . MET A 1 347 ? 12.341 -20.955 -7.449 1.00 87.94 347 MET A CA 1
ATOM 2879 C C . MET A 1 347 ? 12.555 -21.628 -6.086 1.00 87.94 347 MET A C 1
ATOM 2881 O O . MET A 1 347 ? 13.094 -21.008 -5.159 1.00 87.94 347 MET A O 1
ATOM 2885 N N . GLU A 1 348 ? 12.190 -22.905 -5.953 1.00 88.62 348 GLU A N 1
ATOM 2886 C CA . GLU A 1 348 ? 12.445 -23.642 -4.714 1.00 88.62 348 GLU A CA 1
ATOM 2887 C C . GLU A 1 348 ? 13.934 -24.002 -4.574 1.00 88.62 348 GLU A C 1
ATOM 2889 O O . GLU A 1 348 ? 14.540 -24.622 -5.449 1.00 88.62 348 GLU A O 1
ATOM 2894 N N . ILE A 1 349 ? 14.529 -23.685 -3.418 1.00 90.00 349 ILE A N 1
ATOM 2895 C CA . ILE A 1 349 ? 15.817 -24.262 -3.015 1.00 90.00 349 ILE A CA 1
ATOM 2896 C C . ILE A 1 349 ? 15.563 -25.632 -2.374 1.00 90.00 349 ILE A C 1
ATOM 2898 O O . ILE A 1 349 ? 15.031 -25.744 -1.267 1.00 90.00 349 ILE A O 1
ATOM 2902 N N . ILE A 1 350 ? 15.979 -26.688 -3.072 1.00 92.31 350 ILE A N 1
ATOM 2903 C CA . ILE A 1 350 ? 15.823 -28.086 -2.656 1.00 92.31 350 ILE A CA 1
ATOM 2904 C C . ILE A 1 350 ? 16.815 -28.423 -1.535 1.00 92.31 350 ILE A C 1
ATOM 2906 O O . ILE A 1 350 ? 16.459 -29.119 -0.582 1.00 92.31 350 ILE A O 1
ATOM 2910 N N . SER A 1 351 ? 18.063 -27.951 -1.639 1.00 90.88 351 SER A N 1
ATOM 2911 C CA . SER A 1 351 ? 19.109 -28.197 -0.640 1.00 90.88 351 SER A CA 1
ATOM 2912 C C . SER A 1 351 ? 20.227 -27.147 -0.704 1.00 90.88 351 SER A C 1
ATOM 2914 O O . SER A 1 351 ? 20.652 -26.815 -1.809 1.00 90.88 351 SER A O 1
ATOM 2916 N N . PRO A 1 352 ? 20.781 -26.699 0.439 1.00 89.81 352 PRO A N 1
ATOM 2917 C CA . PRO A 1 352 ? 20.300 -26.952 1.795 1.00 89.81 352 PRO A CA 1
ATOM 2918 C C . PRO A 1 352 ? 19.019 -26.149 2.081 1.00 89.81 352 PRO A C 1
ATOM 2920 O O . PRO A 1 352 ? 18.835 -25.057 1.552 1.00 89.81 352 PRO A O 1
ATOM 2923 N N . LYS A 1 353 ? 18.126 -26.690 2.921 1.00 86.50 353 LYS A N 1
ATOM 2924 C CA . LYS A 1 353 ? 16.926 -25.973 3.382 1.00 86.50 353 LYS A CA 1
ATOM 2925 C C . LYS A 1 353 ? 17.215 -25.249 4.695 1.00 86.50 353 LYS A C 1
ATOM 2927 O O . LYS A 1 353 ? 17.765 -25.850 5.613 1.00 86.50 353 LYS A O 1
ATOM 2932 N N . GLY A 1 354 ? 16.770 -23.999 4.802 1.00 83.88 354 GLY A N 1
ATOM 2933 C CA . GLY A 1 354 ? 16.890 -23.205 6.025 1.00 83.88 354 GLY A CA 1
ATOM 2934 C C . GLY A 1 354 ? 18.333 -22.826 6.364 1.00 83.88 354 GLY A C 1
ATOM 2935 O O . GLY A 1 354 ? 19.138 -22.541 5.479 1.00 83.88 354 GLY A O 1
ATOM 2936 N N . GLU A 1 355 ? 18.647 -22.791 7.658 1.00 84.62 355 GLU A N 1
ATOM 2937 C CA . GLU A 1 355 ? 19.983 -22.446 8.142 1.00 84.62 355 GLU A CA 1
ATOM 2938 C C . GLU A 1 355 ? 20.988 -23.566 7.843 1.00 84.62 355 GLU A C 1
ATOM 2940 O O . GLU A 1 355 ? 20.799 -24.723 8.224 1.00 84.62 355 GLU A O 1
ATOM 2945 N N . TYR A 1 356 ? 22.090 -23.205 7.186 1.00 86.19 356 TYR A N 1
ATOM 2946 C CA . TYR A 1 356 ? 23.188 -24.110 6.871 1.00 86.19 356 TYR A CA 1
ATOM 2947 C C . TYR A 1 356 ? 24.501 -23.544 7.401 1.00 86.19 356 TYR A C 1
ATOM 2949 O O . TYR A 1 356 ? 24.897 -22.430 7.060 1.00 86.19 356 TYR A O 1
ATOM 2957 N N . ILE A 1 357 ? 25.193 -24.332 8.224 1.00 87.69 357 ILE A N 1
ATOM 2958 C CA . ILE A 1 357 ? 26.532 -23.994 8.704 1.00 87.69 357 ILE A CA 1
ATOM 2959 C C . ILE A 1 357 ? 27.539 -24.574 7.719 1.00 87.69 357 ILE A C 1
ATOM 2961 O O . ILE A 1 357 ? 27.670 -25.794 7.588 1.00 87.69 357 ILE A O 1
ATOM 2965 N N . LEU A 1 358 ? 28.257 -23.682 7.046 1.00 87.69 358 LEU A N 1
ATOM 2966 C CA . LEU A 1 358 ? 29.352 -24.034 6.160 1.00 87.69 358 LEU A CA 1
ATOM 2967 C C . LEU A 1 358 ? 30.475 -24.719 6.965 1.00 87.69 358 LEU A C 1
ATOM 2969 O O . LEU A 1 358 ? 30.980 -24.146 7.929 1.00 87.69 358 LEU A O 1
ATOM 2973 N N . LYS A 1 359 ? 30.825 -25.960 6.599 1.00 86.81 359 LYS A N 1
ATOM 2974 C CA . LYS A 1 359 ? 31.867 -26.757 7.281 1.00 86.81 359 LYS A CA 1
ATOM 2975 C C . LYS A 1 359 ? 33.243 -26.656 6.622 1.00 86.81 359 LYS A C 1
ATOM 2977 O O . LYS A 1 359 ? 34.242 -26.691 7.329 1.00 86.81 359 LYS A O 1
ATOM 2982 N N . ASP A 1 360 ? 33.262 -26.514 5.302 1.00 86.19 360 ASP A N 1
ATOM 2983 C CA . ASP A 1 360 ? 34.460 -26.428 4.463 1.00 86.19 360 ASP A CA 1
ATOM 2984 C C . ASP A 1 360 ? 34.429 -25.127 3.644 1.00 86.19 360 ASP A C 1
ATOM 2986 O O . ASP A 1 360 ? 33.545 -24.299 3.817 1.00 86.19 360 ASP A O 1
ATOM 2990 N N . ASN A 1 361 ? 35.350 -24.930 2.704 1.00 87.12 361 ASN A N 1
ATOM 2991 C CA . ASN A 1 361 ? 35.340 -23.738 1.843 1.00 87.12 361 ASN A CA 1
ATOM 2992 C C . ASN A 1 361 ? 34.343 -23.834 0.667 1.00 87.12 361 ASN A C 1
ATOM 2994 O O . ASN A 1 361 ? 34.322 -22.955 -0.191 1.00 87.12 361 ASN A O 1
ATOM 2998 N N . GLU A 1 362 ? 33.526 -24.891 0.615 1.00 89.19 362 GLU A N 1
ATOM 2999 C CA . GLU A 1 362 ? 32.571 -25.174 -0.459 1.00 89.19 362 GLU A CA 1
ATOM 3000 C C . GLU A 1 362 ? 31.211 -25.615 0.106 1.00 89.19 362 GLU A C 1
ATOM 3002 O O . GLU A 1 362 ? 31.112 -26.211 1.182 1.00 89.19 362 GLU A O 1
ATOM 3007 N N . PHE A 1 363 ? 30.142 -25.353 -0.646 1.00 89.94 363 PHE A N 1
ATOM 3008 C CA . PHE A 1 363 ? 28.805 -25.880 -0.384 1.00 89.94 363 PHE A CA 1
ATOM 3009 C C . PHE A 1 363 ? 28.132 -26.282 -1.695 1.00 89.94 363 PHE A C 1
ATOM 3011 O O . PHE A 1 363 ? 28.491 -25.808 -2.770 1.00 89.94 363 PHE A O 1
ATOM 3018 N N . THR A 1 364 ? 27.153 -27.182 -1.612 1.00 90.44 364 THR A N 1
ATOM 3019 C CA . THR A 1 364 ? 26.374 -27.633 -2.770 1.00 90.44 364 THR A CA 1
ATOM 3020 C C . THR A 1 364 ? 24.952 -27.108 -2.667 1.00 90.44 364 THR A C 1
ATOM 3022 O O . THR A 1 364 ? 24.267 -27.377 -1.679 1.00 90.44 364 THR A O 1
ATOM 3025 N N . LEU A 1 365 ? 24.511 -26.398 -3.705 1.00 90.75 365 LEU A N 1
ATOM 3026 C CA . LEU A 1 365 ? 23.125 -25.982 -3.880 1.00 90.75 365 LEU A CA 1
ATOM 3027 C C . LEU A 1 365 ? 22.407 -26.923 -4.844 1.00 90.75 365 LEU A C 1
ATOM 3029 O O . LEU A 1 365 ? 22.983 -27.364 -5.836 1.00 90.75 365 LEU A O 1
ATOM 3033 N N . LYS A 1 366 ? 21.140 -27.200 -4.554 1.00 92.50 366 LYS A N 1
ATOM 3034 C CA . LYS A 1 366 ? 20.181 -27.816 -5.471 1.00 92.50 366 LYS A CA 1
ATOM 3035 C C . LYS A 1 366 ? 18.923 -26.967 -5.464 1.00 92.50 366 LYS A C 1
ATOM 3037 O O . LYS A 1 366 ? 18.451 -26.608 -4.384 1.00 92.50 366 LYS A O 1
ATOM 3042 N N . TRP A 1 367 ? 18.389 -26.671 -6.635 1.00 92.00 367 TRP A N 1
ATOM 3043 C CA . TRP A 1 367 ? 17.202 -25.843 -6.813 1.00 92.00 367 TRP A CA 1
ATOM 3044 C C . TRP A 1 367 ? 16.322 -26.417 -7.922 1.00 92.00 367 TRP A C 1
ATOM 3046 O O . TRP A 1 367 ? 16.757 -27.284 -8.677 1.00 92.00 367 TRP A O 1
ATOM 3056 N N . GLU A 1 368 ? 15.075 -25.971 -7.961 1.00 91.56 368 GLU A N 1
ATOM 3057 C CA . GLU A 1 368 ? 14.156 -26.228 -9.064 1.00 91.56 368 GLU A CA 1
ATOM 3058 C C . GLU A 1 368 ? 14.602 -25.455 -10.311 1.00 91.56 368 GLU A C 1
ATOM 3060 O O . GLU A 1 368 ? 14.822 -24.244 -10.242 1.00 91.56 368 GLU A O 1
ATOM 3065 N N . GLU A 1 369 ? 14.744 -26.142 -11.447 1.00 87.12 369 GLU A N 1
ATOM 3066 C CA . GLU A 1 369 ? 15.059 -25.471 -12.708 1.00 87.12 369 GLU A CA 1
ATOM 3067 C C . GLU A 1 369 ? 13.904 -24.569 -13.154 1.00 87.12 369 GLU A C 1
ATOM 3069 O O . GLU A 1 369 ? 12.743 -24.972 -13.171 1.00 87.12 369 GLU A O 1
ATOM 3074 N N . VAL A 1 370 ? 14.244 -23.345 -13.549 1.00 83.94 370 VAL A N 1
ATOM 3075 C CA . VAL A 1 370 ? 13.321 -22.382 -14.144 1.00 83.94 370 VAL A CA 1
ATOM 3076 C C . VAL A 1 370 ? 13.382 -22.530 -15.662 1.00 83.94 370 VAL A C 1
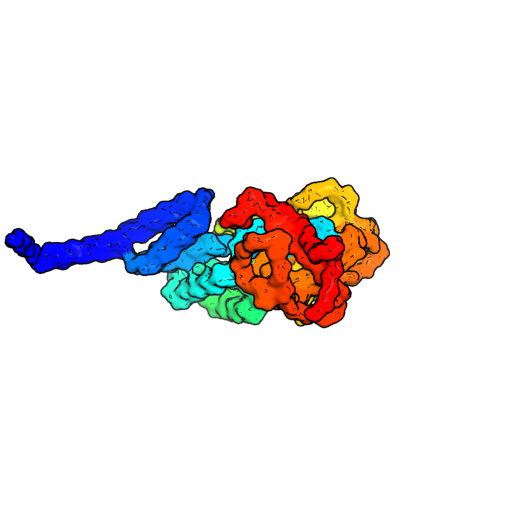ATOM 3078 O O . VAL A 1 370 ? 14.461 -22.449 -16.257 1.00 83.94 370 VAL A O 1
ATOM 3081 N N . GLU A 1 371 ? 12.224 -22.751 -16.287 1.00 79.56 371 GLU A N 1
ATOM 3082 C CA . GLU A 1 371 ? 12.097 -22.846 -17.743 1.00 79.56 371 GLU A CA 1
ATOM 3083 C C . GLU A 1 371 ? 12.657 -21.576 -18.411 1.00 79.56 371 GLU A C 1
ATOM 3085 O O . GLU A 1 371 ? 12.449 -20.466 -17.925 1.00 79.56 371 GLU A O 1
ATOM 3090 N N . GLU A 1 372 ? 13.409 -21.747 -19.503 1.00 78.81 372 GLU A N 1
ATOM 3091 C CA . GLU A 1 372 ? 14.069 -20.668 -20.266 1.00 78.81 372 GLU A CA 1
ATOM 3092 C C . GLU A 1 372 ? 15.198 -19.902 -19.543 1.00 78.81 372 GLU A C 1
ATOM 3094 O O . GLU A 1 372 ? 15.764 -18.964 -20.110 1.00 78.81 372 GLU A O 1
ATOM 3099 N N . ALA A 1 373 ? 15.600 -20.299 -18.330 1.00 80.25 373 ALA A N 1
ATOM 3100 C CA . ALA A 1 373 ? 16.727 -19.660 -17.653 1.00 80.25 373 ALA A CA 1
ATOM 3101 C C . ALA A 1 373 ? 18.060 -19.931 -18.379 1.00 80.25 373 ALA A C 1
ATOM 3103 O O . ALA A 1 373 ? 18.548 -21.061 -18.429 1.00 80.25 373 ALA A O 1
ATOM 3104 N N . GLU A 1 374 ? 18.696 -18.875 -18.897 1.00 84.81 374 GLU A N 1
ATOM 3105 C CA . GLU A 1 374 ? 20.001 -18.974 -19.567 1.00 84.81 374 GLU A CA 1
ATOM 3106 C C . GLU A 1 374 ? 21.130 -19.343 -18.586 1.00 84.81 374 GLU A C 1
ATOM 3108 O O . GLU A 1 374 ? 22.026 -20.133 -18.904 1.00 84.81 374 GLU A O 1
ATOM 3113 N N . TYR A 1 375 ? 21.078 -18.776 -17.377 1.00 88.12 375 TYR A N 1
ATOM 3114 C CA . TYR A 1 375 ? 22.007 -19.044 -16.285 1.00 88.12 375 TYR A CA 1
ATOM 3115 C C . TYR A 1 375 ? 21.411 -18.644 -14.928 1.00 88.12 375 TYR A C 1
ATOM 3117 O O . TYR A 1 375 ? 20.462 -17.869 -14.827 1.00 88.12 375 TYR A O 1
ATOM 3125 N N . TYR A 1 376 ? 22.057 -19.110 -13.865 1.00 87.75 376 TYR A N 1
ATOM 3126 C CA . TYR A 1 376 ? 21.802 -18.763 -12.473 1.00 87.75 376 TYR A CA 1
ATOM 3127 C C . TYR A 1 376 ? 23.013 -18.031 -11.892 1.00 87.75 376 TYR A C 1
ATOM 3129 O O . TYR A 1 376 ? 24.155 -18.254 -12.301 1.00 87.75 376 TYR A O 1
ATOM 3137 N N . ARG A 1 377 ? 22.774 -17.156 -10.910 1.00 90.12 377 ARG A N 1
ATOM 3138 C CA . ARG A 1 377 ? 23.827 -16.499 -10.124 1.00 90.12 377 ARG A CA 1
ATOM 3139 C C . ARG A 1 377 ? 23.564 -16.723 -8.648 1.00 90.12 377 ARG A C 1
ATOM 3141 O O . ARG A 1 377 ? 22.465 -16.458 -8.168 1.00 90.12 377 ARG A O 1
ATOM 3148 N N . VAL A 1 378 ? 24.594 -17.133 -7.919 1.00 90.31 378 VAL A N 1
ATOM 3149 C CA . VAL A 1 378 ? 24.538 -17.221 -6.459 1.00 90.31 378 VAL A CA 1
ATOM 3150 C C . VAL A 1 378 ? 25.036 -15.903 -5.885 1.00 90.31 378 VAL A C 1
ATOM 3152 O O . VAL A 1 378 ? 26.100 -15.411 -6.263 1.00 90.31 378 VAL A O 1
ATOM 3155 N N . LYS A 1 379 ? 24.262 -15.308 -4.979 1.00 90.50 379 LYS A N 1
ATOM 3156 C CA . LYS A 1 379 ? 24.637 -14.089 -4.261 1.00 90.50 379 LYS A CA 1
ATOM 3157 C C . LYS A 1 379 ? 24.544 -14.339 -2.766 1.00 90.50 379 LYS A C 1
ATOM 3159 O O . LYS A 1 379 ? 23.586 -14.950 -2.303 1.00 90.50 379 LYS A O 1
ATOM 3164 N N . ALA A 1 380 ? 25.517 -13.835 -2.023 1.00 88.81 380 ALA A N 1
ATOM 3165 C CA . ALA A 1 380 ? 25.442 -13.732 -0.576 1.00 88.81 380 ALA A CA 1
ATOM 3166 C C . ALA A 1 380 ? 25.213 -12.281 -0.167 1.00 88.81 380 ALA A C 1
ATOM 3168 O O . ALA A 1 380 ? 25.659 -11.345 -0.834 1.00 88.81 380 ALA A O 1
ATOM 3169 N N . ILE A 1 381 ? 24.499 -12.120 0.942 1.00 89.62 381 ILE A N 1
ATOM 3170 C CA . ILE A 1 381 ? 24.213 -10.832 1.559 1.00 89.62 381 ILE A CA 1
ATOM 3171 C C . ILE A 1 381 ? 24.862 -10.857 2.938 1.00 89.62 381 ILE A C 1
ATOM 3173 O O . ILE A 1 381 ? 24.551 -11.719 3.757 1.00 89.62 381 ILE A O 1
ATOM 3177 N N . SER A 1 382 ? 25.781 -9.927 3.182 1.00 88.31 382 SER A N 1
ATOM 3178 C CA . SER A 1 382 ? 26.355 -9.698 4.507 1.00 88.31 382 SER A CA 1
ATOM 3179 C C . SER A 1 382 ? 25.694 -8.483 5.138 1.00 88.31 382 SER A C 1
ATOM 3181 O O . SER A 1 382 ? 25.522 -7.465 4.468 1.00 88.31 382 SER A O 1
ATOM 3183 N N . PHE A 1 383 ? 25.337 -8.596 6.414 1.00 85.94 383 PHE A N 1
ATOM 3184 C CA . PHE A 1 383 ? 24.773 -7.516 7.219 1.00 85.94 383 PHE A CA 1
ATOM 3185 C C . PHE A 1 383 ? 25.818 -7.008 8.210 1.00 85.94 383 PHE A C 1
ATOM 3187 O O . PHE A 1 383 ? 26.627 -7.787 8.712 1.00 85.94 383 PHE A O 1
ATOM 3194 N N . GLU A 1 384 ? 25.757 -5.719 8.533 1.00 87.25 384 GLU A N 1
ATOM 3195 C CA . GLU A 1 384 ? 26.582 -5.074 9.559 1.00 87.25 384 GLU A CA 1
ATOM 3196 C C . GLU A 1 384 ? 26.487 -5.803 10.908 1.00 87.25 384 GLU A C 1
ATOM 3198 O O . GLU A 1 384 ? 27.505 -6.075 11.543 1.00 87.25 384 GLU A O 1
ATOM 3203 N N . ASN A 1 385 ? 25.273 -6.197 11.308 1.00 85.06 385 ASN A N 1
ATOM 3204 C CA . ASN A 1 385 ? 25.056 -7.149 12.390 1.00 85.06 385 ASN A CA 1
ATOM 3205 C C . ASN A 1 385 ? 24.551 -8.491 11.827 1.00 85.06 385 ASN A C 1
ATOM 3207 O O . ASN A 1 385 ? 23.338 -8.675 11.680 1.00 85.06 385 ASN A O 1
ATOM 3211 N N . PRO A 1 386 ? 25.444 -9.458 11.545 1.00 82.50 386 PRO A N 1
ATOM 3212 C CA . PRO A 1 386 ? 25.069 -10.709 10.887 1.00 82.50 386 PRO A CA 1
ATOM 3213 C C . PRO A 1 386 ? 24.223 -11.631 11.774 1.00 82.50 386 PRO A C 1
ATOM 3215 O O . PRO A 1 386 ? 23.403 -12.381 11.258 1.00 82.50 386 PRO A O 1
ATOM 3218 N N . PHE A 1 387 ? 24.358 -11.553 13.103 1.00 79.56 387 PHE A N 1
ATOM 3219 C CA . PHE A 1 387 ? 23.581 -12.387 14.033 1.00 79.56 387 PHE A CA 1
ATOM 3220 C C . PHE A 1 387 ? 22.115 -11.972 14.124 1.00 79.56 387 PHE A C 1
ATOM 3222 O O . PHE A 1 387 ? 21.260 -12.782 14.476 1.00 79.56 387 PHE A O 1
ATOM 3229 N N . ARG A 1 388 ? 21.835 -10.695 13.855 1.00 75.06 388 ARG A N 1
ATOM 3230 C CA . ARG A 1 388 ? 20.479 -10.144 13.848 1.00 75.06 388 ARG A CA 1
ATOM 3231 C C . ARG A 1 388 ? 19.944 -9.869 12.447 1.00 75.06 388 ARG A C 1
ATOM 3233 O O . ARG A 1 388 ? 18.762 -9.578 12.326 1.00 75.06 388 ARG A O 1
ATOM 3240 N N . MET A 1 389 ? 20.793 -9.974 11.421 1.00 78.19 389 MET A N 1
ATOM 3241 C CA . MET A 1 389 ? 20.496 -9.551 10.048 1.00 78.19 389 MET A CA 1
ATOM 3242 C C . MET A 1 389 ? 20.014 -8.088 10.002 1.00 78.19 389 MET A C 1
ATOM 3244 O O . MET A 1 389 ? 19.027 -7.756 9.351 1.00 78.19 389 MET A O 1
ATOM 3248 N N . GLU A 1 390 ? 20.698 -7.217 10.749 1.00 75.56 390 GLU A N 1
ATOM 3249 C CA . GLU A 1 390 ? 20.339 -5.805 10.942 1.00 75.56 390 GLU A CA 1
ATOM 3250 C C . GLU A 1 390 ? 21.445 -4.868 10.433 1.00 75.56 390 GLU A C 1
ATOM 3252 O O . GLU A 1 390 ? 22.622 -5.236 10.376 1.00 75.56 390 GLU A O 1
ATOM 3257 N N . GLY A 1 391 ? 21.059 -3.625 10.134 1.00 72.44 391 GLY A N 1
ATOM 3258 C CA . GLY A 1 391 ? 21.968 -2.557 9.718 1.00 72.44 391 GLY A CA 1
ATOM 3259 C C . GLY A 1 391 ? 22.226 -2.534 8.214 1.00 72.44 391 GLY A C 1
ATOM 3260 O O . GLY A 1 391 ? 21.442 -3.059 7.419 1.00 72.44 391 GLY A O 1
ATOM 3261 N N . SER A 1 392 ? 23.324 -1.889 7.822 1.00 74.75 392 SER A N 1
ATOM 3262 C CA . SER A 1 392 ? 23.719 -1.820 6.413 1.00 74.75 392 SER A CA 1
ATOM 3263 C C . SER A 1 392 ? 23.993 -3.225 5.871 1.00 74.75 392 SER A C 1
ATOM 3265 O O . SER A 1 392 ? 24.514 -4.078 6.589 1.00 74.75 392 SER A O 1
ATOM 3267 N N . SER A 1 393 ? 23.670 -3.479 4.603 1.00 81.19 393 SER A N 1
ATOM 3268 C CA . SER A 1 393 ? 23.967 -4.761 3.961 1.00 81.19 393 SER A CA 1
ATOM 3269 C C . SER A 1 393 ? 24.746 -4.585 2.665 1.00 81.19 393 SER A C 1
ATOM 3271 O O . SER A 1 393 ? 24.703 -3.540 2.019 1.00 81.19 393 SER A O 1
ATOM 3273 N N . SER A 1 394 ? 25.509 -5.608 2.301 1.00 81.56 394 SER A N 1
ATOM 3274 C CA . SER A 1 394 ? 26.273 -5.671 1.058 1.00 81.56 394 SER A CA 1
ATOM 3275 C C . SER A 1 394 ? 26.018 -7.006 0.382 1.00 81.56 394 SER A C 1
ATOM 3277 O O . SER A 1 394 ? 26.107 -8.055 1.016 1.00 81.56 394 SER A O 1
ATOM 3279 N N . THR A 1 395 ? 25.705 -6.959 -0.910 1.00 85.25 395 THR A N 1
ATOM 3280 C CA . THR A 1 395 ? 25.470 -8.153 -1.726 1.00 85.25 395 THR A CA 1
ATOM 3281 C C . THR A 1 395 ? 26.685 -8.418 -2.605 1.00 85.25 395 THR A C 1
ATOM 3283 O O . THR A 1 395 ? 27.157 -7.511 -3.286 1.00 85.25 395 THR A O 1
ATOM 3286 N N . PHE A 1 396 ? 27.171 -9.655 -2.628 1.00 88.88 396 PHE A N 1
ATOM 3287 C CA . PHE A 1 396 ? 28.298 -10.082 -3.457 1.00 88.88 396 PHE A CA 1
ATOM 3288 C C . PHE A 1 396 ? 27.993 -11.413 -4.140 1.00 88.88 396 PHE A C 1
ATOM 3290 O O . PHE A 1 396 ? 27.312 -12.274 -3.585 1.00 88.88 396 PHE A O 1
ATOM 3297 N N . SER A 1 397 ? 28.477 -11.572 -5.370 1.00 91.12 397 SER A N 1
ATOM 3298 C CA . SER A 1 397 ? 28.302 -12.806 -6.137 1.00 91.12 397 SER A CA 1
ATOM 3299 C C . SER A 1 397 ? 29.286 -13.877 -5.664 1.00 91.12 397 SER A C 1
ATOM 3301 O O . SER A 1 397 ? 30.453 -13.579 -5.418 1.00 91.12 397 SER A O 1
ATOM 3303 N N . ILE A 1 398 ? 28.822 -15.121 -5.569 1.00 92.38 398 ILE A N 1
ATOM 3304 C CA . ILE A 1 398 ? 29.636 -16.295 -5.242 1.00 92.38 398 ILE A CA 1
ATOM 3305 C C . ILE A 1 398 ? 29.877 -17.076 -6.542 1.00 92.38 398 ILE A C 1
ATOM 3307 O O . ILE A 1 398 ? 28.898 -17.459 -7.188 1.00 92.38 398 ILE A O 1
ATOM 3311 N N . PRO A 1 399 ? 31.137 -17.299 -6.951 1.00 93.62 399 PRO A N 1
ATOM 3312 C CA . PRO A 1 399 ? 31.437 -18.129 -8.109 1.00 93.62 399 PRO A CA 1
ATOM 3313 C C . PRO A 1 399 ? 31.336 -19.625 -7.775 1.00 93.62 399 PRO A C 1
ATOM 3315 O O . PRO A 1 399 ? 31.428 -20.026 -6.614 1.00 93.62 399 PRO A O 1
ATOM 3318 N N . ASP A 1 400 ? 31.200 -20.462 -8.802 1.00 91.94 400 ASP A N 1
ATOM 3319 C CA . ASP A 1 400 ? 31.384 -21.907 -8.673 1.00 91.94 400 ASP A CA 1
ATOM 3320 C C . ASP A 1 400 ? 32.855 -22.277 -8.373 1.00 91.94 400 ASP A C 1
ATOM 3322 O O . ASP A 1 400 ? 33.757 -21.433 -8.372 1.00 91.94 400 ASP A O 1
ATOM 3326 N N . LYS A 1 401 ? 33.126 -23.573 -8.165 1.00 90.62 401 LYS A N 1
ATOM 3327 C CA . LYS A 1 401 ? 34.484 -24.088 -7.898 1.00 90.62 401 LYS A CA 1
ATOM 3328 C C . LYS A 1 401 ? 35.499 -23.842 -9.030 1.00 90.62 401 LYS A C 1
ATOM 3330 O O . LYS A 1 401 ? 36.689 -24.077 -8.846 1.00 90.62 401 LYS A O 1
ATOM 3335 N N . TYR A 1 402 ? 35.041 -23.403 -10.204 1.00 92.25 402 TYR A N 1
ATOM 3336 C CA . TYR A 1 402 ? 35.863 -23.061 -11.364 1.00 92.25 402 TYR A CA 1
ATOM 3337 C C . TYR A 1 402 ? 35.984 -21.543 -11.579 1.00 92.25 402 TYR A C 1
ATOM 3339 O O . TYR A 1 402 ? 36.582 -21.117 -12.568 1.00 92.25 402 TYR A O 1
ATOM 3347 N N . GLY A 1 403 ? 35.435 -20.721 -10.680 1.00 92.50 403 GLY A N 1
ATOM 3348 C CA . GLY A 1 403 ? 35.475 -19.263 -10.779 1.00 92.50 403 GLY A CA 1
ATOM 3349 C C . GLY A 1 403 ? 34.390 -18.653 -11.675 1.00 92.50 403 GLY A C 1
ATOM 3350 O O . GLY A 1 403 ? 34.467 -17.462 -11.979 1.00 92.50 403 GLY A O 1
ATOM 3351 N N . LYS A 1 404 ? 33.389 -19.424 -12.120 1.00 94.12 404 LYS A N 1
ATOM 3352 C CA . LYS A 1 404 ? 32.300 -18.926 -12.974 1.00 94.12 404 LYS A CA 1
ATOM 3353 C C . LYS A 1 404 ? 31.150 -18.389 -12.134 1.00 94.12 404 LYS A C 1
ATOM 3355 O O . LYS A 1 404 ? 30.681 -19.048 -11.213 1.00 94.12 404 LYS A O 1
ATOM 3360 N N . TYR A 1 405 ? 30.663 -17.204 -12.489 1.00 92.44 405 TYR A N 1
ATOM 3361 C CA . TYR A 1 405 ? 29.519 -16.576 -11.819 1.00 92.44 405 TYR A CA 1
ATOM 3362 C C . TYR A 1 405 ? 28.174 -16.935 -12.452 1.00 92.44 405 TYR A C 1
ATOM 3364 O O . TYR A 1 405 ? 27.148 -16.845 -11.787 1.00 92.44 405 TYR A O 1
ATOM 3372 N N . GLU A 1 406 ? 28.184 -17.322 -13.726 1.00 93.00 406 GLU A N 1
ATOM 3373 C CA . GLU A 1 406 ? 27.006 -17.748 -14.478 1.00 93.00 406 GLU A CA 1
ATOM 3374 C C . GLU A 1 406 ? 26.998 -19.270 -14.535 1.00 93.00 406 GLU A C 1
ATOM 3376 O O . GLU A 1 406 ? 27.823 -19.899 -15.204 1.00 93.00 406 GLU A O 1
ATOM 3381 N N . ILE A 1 407 ? 26.092 -19.854 -13.760 1.00 90.19 407 ILE A N 1
ATOM 3382 C CA . ILE A 1 407 ? 25.981 -21.293 -13.555 1.00 90.19 407 ILE A CA 1
ATOM 3383 C C . ILE A 1 407 ? 24.821 -21.779 -14.415 1.00 90.19 407 ILE A C 1
ATOM 3385 O O . ILE A 1 407 ? 23.718 -21.258 -14.298 1.00 90.19 407 ILE A O 1
ATOM 3389 N N . LYS A 1 408 ? 25.044 -22.757 -15.292 1.00 85.12 408 LYS A N 1
ATOM 3390 C CA . LYS A 1 408 ? 23.947 -23.366 -16.056 1.00 85.12 408 LYS A CA 1
ATOM 3391 C C . LYS A 1 408 ? 23.172 -24.339 -15.169 1.00 85.12 408 LYS A C 1
ATOM 3393 O O . LYS A 1 408 ? 23.783 -24.970 -14.307 1.00 85.12 408 LYS A O 1
ATOM 3398 N N . GLY A 1 409 ? 21.861 -24.443 -15.389 1.00 69.19 409 GLY A N 1
ATOM 3399 C CA . GLY A 1 409 ? 21.060 -25.533 -14.821 1.00 69.19 409 GLY A CA 1
ATOM 3400 C C . GLY A 1 409 ? 21.654 -26.883 -15.225 1.00 69.19 409 GLY A C 1
ATOM 3401 O O . GLY A 1 409 ? 22.263 -26.991 -16.297 1.00 69.19 409 GLY A O 1
ATOM 3402 N N . THR A 1 410 ? 21.579 -27.862 -14.329 1.00 59.41 410 THR A N 1
ATOM 3403 C CA . THR A 1 410 ? 22.107 -29.218 -14.531 1.00 59.41 410 THR A CA 1
ATOM 3404 C C . THR A 1 410 ? 21.145 -30.251 -14.006 1.00 59.41 410 THR A C 1
ATOM 3406 O O . THR A 1 410 ? 20.755 -30.097 -12.821 1.00 59.41 410 THR A O 1
#

Foldseek 3Di:
DDDDDDDPVNVVVVVVVVCCCQAPPVLVVLVVVLVVVCVPPLPVSLVSLVVSLPGHYPDCNLVSLLVSLCSLDVAFEWFKDWLVDTGIDDDQHAPVSLVSNLVSLVVCCVPPCPDPCVLVSLLVNQLSCQQQLVVVSNVVSLVVQCPDPDPSSVLSSLLLVLVQCLQQLVLVSSCVSLVVCVVVVDQALSSLQSNLSSCLQVVVLVSSLVSLVSSVVGDHPDDDDQADSNYAGNASVNVVSVVCVVFADAAKEKEFEDEVNFGRFFKFKFKAAPVPDDDDDNRHTHGQWTHHSRRIIMGGHTDFHKMMMMIIHGSNCVVFWDWPRDPDNIDGTPHHYYDYIYIYGDWDWPPDPDDDDDPDPDDDTDTDDDPPDPFDWDKDKDAPPNVVSDDDIDIDTDADPVRHRTHDDD

Secondary structure (DSSP, 8-state):
-------HHHHHHHHHHHHHIIIIIHHHHHHHHHHHHHTT-HHHHHHHHHHHHTS--SS-HHHHHHHHHHHH-S---EEEE-SS-EEE-S----HHHHHHHHHHHHHHHHH-TTSTTHHHHHHHHHHHHHHTT-HHHHHHHHHHHHT-S-HHHHHHHHHHHHHHHHHTT-HHHHHHHHHHHHHTT---HHHHHHHHHHHHHTT-HHHHHHHHHHHHHSPPSS-S-SEETTTEE---HHHHHHHHTTTEEEE-EEEEEEETTEE-TT-EEEEEETT------TTT---SEE--TTSEEEPPPE-SEEEEEEEEEEHHHHTT-EE---S-S-EEESS-EE--EEEEPPPPEEES-S-----SS----EEPPPTT---B-EEEEEEEETTTTEEEEEEEEEP-TTS-SSBPP-